Protein AF-A0A078KZ58-F1 (afdb_monomer_lite)

Secondary structure (DSSP, 8-state):
-HHHHHHHT---HHHHHHHHHHHH-HHHHHHHHHHHHH-HHHHHHHHHHHH-PPTTHHHHHHHHHHHHHHHHTTTSTTHHHHHHHT-------TT--BSSS-B---SS---SSSS-S-HHHHHHHHHHHHHHHHHHHHHHHHHHHHHHHHHHHHHS---HHHHHHHHHHHHHHHGGGS-HHHHHHHHHHHHHTT-HHHHHHHHHH--S--HHHHHHHHHSSS--HHHHHHHHHH-GGGGGGS-HHHHHHHHHTGGG-HHHHHHHHHHHHH-GGGGG---TTS--HHHHHHHHT-HHHHHHHHHTT--TT-B----TTS--TT-TT-BHHHHHHH-TTTHHHHHHHHHTHHHHHHHHHHHSTTGGGG--HHHHHHHHHTT-HHHHHHHHHH-HHHHTT--HHHHHHHHHHHHHHHHHHHHHHHHHHHHHHHHHHHHHHHHHHHHHHHHHHHHHHHHHHTT-------------

InterPro domains:
  IPR002110 Ankyrin repeat [PF13606] (281-309)
  IPR002110 Ankyrin repeat [PS50088] (281-313)
  IPR002110 Ankyrin repeat [SM00248] (281-310)
  IPR036770 Ankyrin repeat-containing domain superfamily [G3DSA:1.25.40.20] (145-390)
  IPR036770 Ankyrin repeat-containing domain superfamily [SSF48403] (161-335)

Structure (mmCIF, N/CA/C/O backbone):
data_AF-A0A078KZ58-F1
#
_entry.id   AF-A0A078KZ58-F1
#
loop_
_atom_site.group_PDB
_atom_site.id
_atom_site.type_symbol
_atom_site.label_atom_id
_atom_site.label_alt_id
_atom_site.label_comp_id
_atom_site.label_asym_id
_atom_site.label_entity_id
_atom_site.label_seq_id
_atom_site.pdbx_PDB_ins_code
_atom_site.Cartn_x
_atom_site.Cartn_y
_atom_site.Cartn_z
_atom_site.occupancy
_atom_site.B_iso_or_equiv
_atom_site.auth_seq_id
_atom_site.auth_comp_id
_atom_site.auth_asym_id
_atom_site.auth_atom_id
_atom_site.pdbx_PDB_model_num
ATOM 1 N N . MET A 1 1 ? 37.131 -0.458 -40.920 1.00 62.03 1 MET A N 1
ATOM 2 C CA . MET A 1 1 ? 36.268 0.726 -41.136 1.00 62.03 1 MET A CA 1
ATOM 3 C C . MET A 1 1 ? 35.969 1.464 -39.841 1.00 62.03 1 MET A C 1
ATOM 5 O O . MET A 1 1 ? 36.451 2.578 -39.708 1.00 62.03 1 MET A O 1
ATOM 9 N N . TYR A 1 2 ? 35.274 0.854 -38.870 1.00 64.56 2 TYR A N 1
ATOM 10 C CA . TYR A 1 2 ? 34.981 1.499 -37.578 1.00 64.56 2 TYR A CA 1
ATOM 11 C C . TYR A 1 2 ? 36.238 2.042 -36.880 1.00 64.56 2 TYR A C 1
ATOM 13 O O . TYR A 1 2 ? 36.342 3.235 -36.626 1.00 64.56 2 TYR A O 1
ATOM 21 N N . LEU A 1 3 ? 37.263 1.204 -36.694 1.00 72.69 3 LEU A N 1
ATOM 22 C CA . LEU A 1 3 ? 38.547 1.641 -36.129 1.00 72.69 3 LEU A CA 1
ATOM 23 C C . LEU A 1 3 ? 39.256 2.722 -36.969 1.00 72.69 3 LEU A C 1
ATOM 25 O O . LEU A 1 3 ? 40.088 3.458 -36.444 1.00 72.69 3 LEU A O 1
ATOM 29 N N . CYS A 1 4 ? 38.980 2.811 -38.273 1.00 69.00 4 CYS A N 1
ATOM 30 C CA . CYS A 1 4 ? 39.566 3.832 -39.146 1.00 69.00 4 CYS A CA 1
ATOM 31 C C . CYS A 1 4 ? 38.862 5.175 -38.924 1.00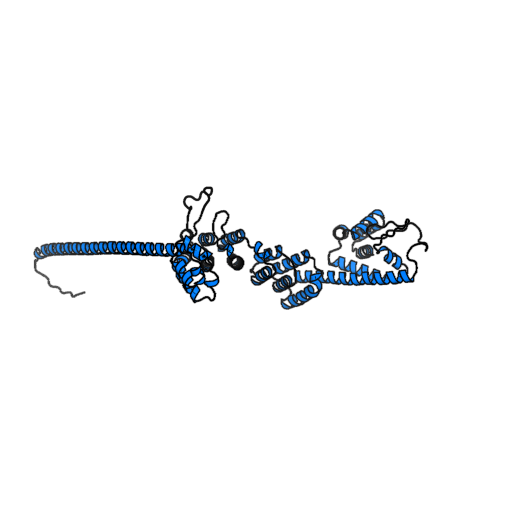 69.00 4 CYS A C 1
ATOM 33 O O . CYS A 1 4 ? 39.519 6.201 -38.810 1.00 69.00 4 CYS A O 1
ATOM 35 N N . ALA A 1 5 ? 37.534 5.163 -38.783 1.00 69.75 5 ALA A N 1
ATOM 36 C CA . ALA A 1 5 ? 36.761 6.339 -38.401 1.00 69.75 5 ALA A CA 1
ATOM 37 C C . ALA A 1 5 ? 37.097 6.812 -36.982 1.00 69.75 5 ALA A C 1
ATOM 39 O O . ALA A 1 5 ? 37.199 8.014 -36.760 1.00 69.75 5 ALA A O 1
ATOM 40 N N . VAL A 1 6 ? 37.329 5.884 -36.045 1.00 73.00 6 VAL A N 1
ATOM 41 C CA . VAL A 1 6 ? 37.869 6.196 -34.713 1.00 73.00 6 VAL A CA 1
ATOM 42 C C . VAL A 1 6 ? 39.184 6.953 -34.864 1.00 73.00 6 VAL A C 1
ATOM 44 O O . VAL A 1 6 ? 39.297 8.062 -34.356 1.00 73.00 6 VAL A O 1
ATOM 47 N N . TRP A 1 7 ? 40.142 6.405 -35.620 1.00 70.31 7 TRP A N 1
ATOM 48 C CA . TRP A 1 7 ? 41.451 7.025 -35.841 1.00 70.31 7 TRP A CA 1
ATOM 49 C C . TRP A 1 7 ? 41.355 8.434 -36.442 1.00 70.31 7 TRP A C 1
ATOM 51 O O . TRP A 1 7 ? 41.987 9.356 -35.933 1.00 70.31 7 TRP A O 1
ATOM 61 N N . LEU A 1 8 ? 40.499 8.630 -37.449 1.00 69.25 8 LEU A N 1
ATOM 62 C CA . LEU A 1 8 ? 40.263 9.933 -38.090 1.00 69.25 8 LEU A CA 1
ATOM 63 C C . LEU A 1 8 ? 39.602 10.972 -37.168 1.00 69.25 8 LEU A C 1
ATOM 65 O O . LEU A 1 8 ? 39.621 12.164 -37.470 1.00 69.25 8 LEU A O 1
ATOM 69 N N . ARG A 1 9 ? 38.991 10.538 -36.062 1.00 71.56 9 ARG A N 1
ATOM 70 C CA . ARG A 1 9 ? 38.280 11.396 -35.102 1.00 71.56 9 ARG A CA 1
ATOM 71 C C . ARG A 1 9 ? 39.076 11.651 -33.820 1.00 71.56 9 ARG A C 1
ATOM 73 O O . ARG A 1 9 ? 38.591 12.369 -32.948 1.00 71.56 9 ARG A O 1
ATOM 80 N N . LEU A 1 10 ? 40.283 11.097 -33.693 1.00 77.81 10 LEU A N 1
ATOM 81 C CA . LEU A 1 10 ? 41.147 11.359 -32.546 1.00 77.81 10 LEU A CA 1
ATOM 82 C C . LEU A 1 10 ? 41.699 12.785 -32.609 1.00 77.81 10 LEU A C 1
ATOM 84 O O . LEU A 1 10 ? 42.457 13.141 -33.506 1.00 77.81 10 LEU A O 1
ATOM 88 N N . ASN A 1 11 ? 41.369 13.588 -31.599 1.00 73.44 11 ASN A N 1
ATOM 89 C CA . ASN A 1 11 ? 41.824 14.979 -31.502 1.00 73.44 11 ASN A CA 1
ATOM 90 C C . ASN A 1 11 ? 43.247 15.114 -30.919 1.00 73.44 11 ASN A C 1
ATOM 92 O O . ASN A 1 11 ? 43.816 16.203 -30.911 1.00 73.44 11 ASN A O 1
ATOM 96 N N . SER A 1 12 ? 43.825 14.022 -30.403 1.00 80.06 12 SER A N 1
ATOM 97 C CA . SER A 1 12 ? 45.143 13.996 -29.759 1.00 80.06 12 SER A CA 1
ATOM 98 C C . SER A 1 12 ? 46.153 13.218 -30.599 1.00 80.06 12 SER A C 1
ATOM 100 O O . SER A 1 12 ? 45.929 12.047 -30.912 1.00 80.06 12 SER A O 1
ATOM 102 N N . LYS A 1 13 ? 47.305 13.840 -30.896 1.00 78.62 13 LYS A N 1
ATOM 103 C CA . LYS A 1 13 ? 48.439 13.178 -31.570 1.00 78.62 13 LYS A CA 1
ATOM 104 C C . LYS A 1 13 ? 48.948 11.958 -30.797 1.00 78.62 13 LYS A C 1
ATOM 106 O O . LYS A 1 13 ? 49.302 10.965 -31.420 1.00 78.62 13 LYS A O 1
ATOM 111 N N . ASP A 1 14 ? 48.955 12.021 -29.466 1.00 80.75 14 ASP A N 1
ATOM 112 C CA . ASP A 1 14 ? 49.384 10.909 -28.606 1.00 80.75 14 ASP A CA 1
ATOM 113 C C . ASP A 1 14 ? 48.425 9.713 -28.725 1.00 80.75 14 ASP A C 1
ATOM 115 O O . ASP A 1 14 ? 48.841 8.582 -28.965 1.00 80.75 14 ASP A O 1
ATOM 119 N N . SER A 1 15 ? 47.119 9.977 -28.668 1.00 80.94 15 SER A N 1
ATOM 120 C CA . SER A 1 15 ? 46.082 8.954 -28.835 1.00 80.94 15 SER A CA 1
ATOM 121 C C . SER A 1 15 ? 46.105 8.346 -30.242 1.00 80.94 15 SER A C 1
ATOM 123 O O . SER A 1 15 ? 45.973 7.133 -30.388 1.00 80.94 15 SER A O 1
ATOM 125 N N . ALA A 1 16 ? 46.320 9.164 -31.278 1.00 77.06 16 ALA A N 1
ATOM 126 C CA . ALA A 1 16 ? 46.450 8.690 -32.655 1.00 77.06 16 ALA A CA 1
ATOM 127 C C . ALA A 1 16 ? 47.707 7.833 -32.864 1.00 77.06 16 ALA A C 1
ATOM 129 O O . ALA A 1 16 ? 47.641 6.826 -33.569 1.00 77.06 16 ALA A O 1
ATOM 130 N N . GLY A 1 17 ? 48.824 8.195 -32.221 1.00 79.19 17 GLY A N 1
ATOM 131 C CA . GLY A 1 17 ? 50.060 7.413 -32.225 1.00 79.19 17 GLY A CA 1
ATOM 132 C C . GLY A 1 17 ? 49.896 6.052 -31.548 1.00 79.19 17 GLY A C 1
ATOM 133 O O . GLY A 1 17 ? 50.290 5.040 -32.119 1.00 79.19 17 GLY A O 1
ATOM 134 N N . LYS A 1 18 ? 49.234 6.005 -30.386 1.00 83.56 18 LYS A N 1
ATOM 135 C CA . LYS A 1 18 ? 48.915 4.751 -29.679 1.00 83.56 18 LYS A CA 1
ATOM 136 C C . LYS A 1 18 ? 48.021 3.834 -30.506 1.00 83.56 18 LYS A C 1
ATOM 138 O O . LYS A 1 18 ? 48.290 2.643 -30.613 1.00 83.56 18 LYS A O 1
ATOM 143 N N . LEU A 1 19 ? 46.976 4.383 -31.130 1.00 79.62 19 LEU A N 1
ATOM 144 C CA . LEU A 1 19 ? 46.100 3.578 -31.978 1.00 79.62 19 LEU A CA 1
ATOM 145 C C . LEU A 1 19 ? 46.858 3.056 -33.206 1.00 79.62 19 LEU A C 1
ATOM 147 O O . LEU A 1 19 ? 46.673 1.908 -33.589 1.00 79.62 19 LEU A O 1
ATOM 151 N N . LEU A 1 20 ? 47.747 3.865 -33.792 1.00 80.00 20 LEU A N 1
ATOM 152 C CA . LEU A 1 20 ? 48.586 3.448 -34.915 1.00 80.00 20 LEU A CA 1
ATOM 153 C C . LEU A 1 20 ? 49.551 2.313 -34.537 1.00 80.00 20 LEU A C 1
ATOM 155 O O . LEU A 1 20 ? 49.737 1.404 -35.340 1.00 80.00 20 LEU A O 1
ATOM 159 N N . GLN A 1 21 ? 50.120 2.328 -33.329 1.00 82.62 21 GLN A N 1
ATOM 160 C CA . GLN A 1 21 ? 50.947 1.223 -32.825 1.00 82.62 21 GLN A CA 1
ATOM 161 C C . GLN A 1 21 ? 50.147 -0.080 -32.742 1.00 82.62 21 GLN A C 1
ATOM 163 O O . GLN A 1 21 ? 50.612 -1.102 -33.239 1.00 82.62 21 GLN A O 1
ATOM 168 N N . ILE A 1 22 ? 48.903 -0.019 -32.254 1.00 80.69 22 ILE A N 1
ATOM 169 C CA . ILE A 1 22 ? 47.996 -1.177 -32.245 1.00 80.69 22 ILE A CA 1
ATOM 170 C C . ILE A 1 22 ? 47.719 -1.668 -33.672 1.00 80.69 22 ILE A C 1
ATOM 172 O O . ILE A 1 22 ? 47.649 -2.867 -33.901 1.00 80.69 22 ILE A O 1
ATOM 176 N N . TYR A 1 23 ? 47.577 -0.770 -34.655 1.00 74.19 23 TYR A N 1
ATOM 177 C CA . TYR A 1 23 ? 47.423 -1.160 -36.064 1.00 74.19 23 TYR A CA 1
ATOM 178 C C . TYR A 1 23 ? 48.673 -1.826 -36.655 1.00 74.19 23 TYR A C 1
ATOM 180 O O . TYR A 1 23 ? 48.549 -2.649 -37.563 1.00 74.19 23 TYR A O 1
ATOM 188 N N . GLN A 1 24 ? 49.860 -1.444 -36.184 1.00 78.00 24 GLN A N 1
ATOM 189 C CA . GLN A 1 24 ? 51.140 -1.990 -36.637 1.00 78.00 24 GLN A CA 1
ATOM 190 C C . GLN A 1 24 ? 51.442 -3.350 -35.994 1.00 78.00 24 GLN A C 1
ATOM 192 O O . GLN A 1 24 ? 52.074 -4.192 -36.635 1.00 78.00 24 GLN A O 1
ATOM 197 N N . ASP A 1 25 ? 50.954 -3.599 -34.775 1.00 83.69 25 ASP A N 1
ATOM 198 C CA . ASP A 1 25 ? 51.040 -4.904 -34.124 1.00 83.69 25 ASP A CA 1
ATOM 199 C C . ASP A 1 25 ? 49.869 -5.814 -34.532 1.00 83.69 25 ASP A C 1
ATOM 201 O O . ASP A 1 25 ? 48.706 -5.633 -34.167 1.00 83.69 25 ASP A O 1
ATOM 205 N N . LYS A 1 26 ? 50.189 -6.869 -35.284 1.00 71.62 26 LYS A N 1
ATOM 206 C CA . LYS A 1 26 ? 49.201 -7.815 -35.817 1.00 71.62 26 LYS A CA 1
ATOM 207 C C . LYS A 1 26 ? 48.418 -8.559 -34.724 1.00 71.62 26 LYS A C 1
ATOM 209 O O . LYS A 1 26 ? 47.258 -8.912 -34.951 1.00 71.62 26 LYS A O 1
ATOM 214 N N . ASN A 1 27 ? 49.027 -8.829 -33.570 1.00 75.06 27 ASN A N 1
ATOM 215 C CA . ASN A 1 27 ? 48.386 -9.546 -32.468 1.00 75.06 27 ASN A CA 1
ATOM 216 C C . ASN A 1 27 ? 47.463 -8.621 -31.676 1.00 75.06 27 ASN A C 1
ATOM 218 O O . ASN A 1 27 ? 46.329 -9.005 -31.375 1.00 75.06 27 ASN A O 1
ATOM 222 N N . GLU A 1 28 ? 47.911 -7.398 -31.394 1.00 79.75 28 GLU A N 1
ATOM 223 C CA . GLU A 1 28 ? 47.087 -6.398 -30.711 1.00 79.75 28 GLU A CA 1
ATOM 224 C C . GLU A 1 28 ? 45.894 -5.979 -31.570 1.00 79.75 28 GLU A C 1
ATOM 226 O O . GLU A 1 28 ? 44.763 -5.964 -31.079 1.00 79.75 28 GLU A O 1
ATOM 231 N N . LEU A 1 29 ? 46.106 -5.749 -32.872 1.00 75.62 29 LEU A N 1
ATOM 232 C CA . LEU A 1 29 ? 45.024 -5.459 -33.809 1.00 75.62 29 LEU A CA 1
ATOM 233 C C . LEU A 1 29 ? 43.994 -6.591 -33.835 1.00 75.62 29 LEU A C 1
ATOM 235 O O . LEU A 1 29 ? 42.790 -6.341 -33.759 1.00 75.62 29 LEU A O 1
ATOM 239 N N . LYS A 1 30 ? 44.448 -7.848 -33.913 1.00 72.12 30 LYS A N 1
ATOM 240 C CA . LYS A 1 30 ? 43.559 -9.017 -33.904 1.00 72.12 30 LYS A CA 1
ATOM 241 C C . LYS A 1 30 ? 42.760 -9.104 -32.602 1.00 72.12 30 LYS A C 1
ATOM 243 O O . LYS A 1 30 ? 41.562 -9.383 -32.653 1.00 72.12 30 LYS A O 1
ATOM 248 N N . SER A 1 31 ? 43.399 -8.843 -31.463 1.00 77.19 31 SER A N 1
ATOM 249 C CA . SER A 1 31 ? 42.753 -8.822 -30.148 1.00 77.19 31 SER A CA 1
ATOM 250 C C . SER A 1 31 ? 41.682 -7.732 -30.063 1.00 77.19 31 SER A C 1
ATOM 252 O O . SER A 1 31 ? 40.533 -8.017 -29.727 1.00 77.19 31 SER A O 1
ATOM 254 N N . LEU A 1 32 ? 42.013 -6.503 -30.473 1.00 76.00 32 LEU A N 1
ATOM 255 C CA . LEU A 1 32 ? 41.084 -5.374 -30.473 1.00 76.00 32 LEU A CA 1
ATOM 256 C C . LEU A 1 32 ? 39.892 -5.611 -31.411 1.00 76.00 32 LEU A C 1
ATOM 258 O O . LEU A 1 32 ? 38.749 -5.343 -31.042 1.00 76.00 32 LEU A O 1
ATOM 262 N N . VAL A 1 33 ? 40.138 -6.150 -32.608 1.00 69.62 33 VAL A N 1
ATOM 263 C CA . VAL A 1 33 ? 39.081 -6.509 -33.565 1.00 69.62 33 VAL A CA 1
ATOM 264 C C . VAL A 1 33 ? 38.196 -7.628 -33.020 1.00 69.62 33 VAL A C 1
ATOM 266 O O . VAL A 1 33 ? 36.982 -7.567 -33.192 1.00 69.62 33 VAL A O 1
ATOM 269 N N . SER A 1 34 ? 38.763 -8.628 -32.342 1.00 71.00 34 SER A N 1
ATOM 270 C CA . SER A 1 34 ? 37.971 -9.662 -31.670 1.00 71.00 34 SER A CA 1
ATOM 271 C C . SER A 1 34 ? 37.089 -9.047 -30.583 1.00 71.00 34 SER A C 1
ATOM 273 O O . SER A 1 34 ? 35.887 -9.298 -30.553 1.00 71.00 34 SER A O 1
ATOM 275 N N . LEU A 1 35 ? 37.661 -8.188 -29.736 1.00 68.19 35 LEU A N 1
ATOM 276 C CA . LEU A 1 35 ? 36.962 -7.563 -28.617 1.00 68.19 35 LEU A CA 1
ATOM 277 C C . LEU A 1 35 ? 35.808 -6.665 -29.079 1.00 68.19 35 LEU A C 1
ATOM 279 O O . LEU A 1 35 ? 34.711 -6.769 -28.539 1.00 68.19 35 LEU A O 1
ATOM 283 N N . LEU A 1 36 ? 36.018 -5.877 -30.140 1.00 63.84 36 LEU A N 1
ATOM 284 C CA . LEU A 1 36 ? 34.987 -5.077 -30.829 1.00 63.84 36 LEU A CA 1
ATOM 285 C C . LEU A 1 36 ? 33.737 -5.865 -31.190 1.00 63.84 36 LEU A C 1
ATOM 287 O O . LEU A 1 36 ? 32.666 -5.302 -31.380 1.00 63.84 36 LEU A O 1
ATOM 291 N N . CYS A 1 37 ? 33.900 -7.165 -31.345 1.00 54.94 37 CYS A N 1
ATOM 292 C CA . CYS A 1 37 ? 32.938 -8.018 -31.994 1.00 54.94 37 CYS A CA 1
ATOM 293 C C . CYS A 1 37 ? 32.284 -9.008 -31.045 1.00 54.94 37 CYS A C 1
ATOM 295 O O . CYS A 1 37 ? 31.228 -9.547 -31.359 1.00 54.94 37 CYS A O 1
ATOM 297 N N . THR A 1 38 ? 32.906 -9.227 -29.890 1.00 53.69 38 THR A N 1
ATOM 298 C CA . THR A 1 38 ? 32.408 -10.108 -28.838 1.00 53.69 38 THR A CA 1
ATOM 299 C C . THR A 1 38 ? 31.994 -9.345 -27.582 1.00 53.69 38 THR A C 1
ATOM 301 O O . THR A 1 38 ? 31.219 -9.876 -26.795 1.00 53.69 38 THR A O 1
ATOM 304 N N . ASN A 1 39 ? 32.513 -8.134 -27.349 1.00 61.59 39 ASN A N 1
ATOM 305 C CA . ASN A 1 39 ? 32.272 -7.371 -26.125 1.00 61.59 39 ASN A CA 1
ATOM 306 C C . ASN A 1 39 ? 32.398 -5.855 -26.361 1.00 61.59 39 ASN A C 1
ATOM 308 O O . ASN A 1 39 ? 33.427 -5.236 -26.082 1.00 61.59 39 ASN A O 1
ATOM 312 N N . GLU A 1 40 ? 31.313 -5.258 -26.856 1.00 62.22 40 GLU A N 1
ATOM 313 C CA . GLU A 1 40 ? 31.239 -3.828 -27.174 1.00 62.22 40 GLU A CA 1
ATOM 314 C C . GLU A 1 40 ? 31.529 -2.932 -25.957 1.00 62.22 40 GLU A C 1
ATOM 316 O O . GLU A 1 40 ? 32.274 -1.962 -26.078 1.00 62.22 40 GLU A O 1
ATOM 321 N N . ALA A 1 41 ? 31.027 -3.287 -24.768 1.00 67.88 41 ALA A N 1
ATOM 322 C CA . ALA A 1 41 ? 31.219 -2.499 -23.549 1.00 67.88 41 ALA A CA 1
ATOM 323 C C . ALA A 1 41 ? 32.703 -2.353 -23.173 1.00 67.88 41 ALA A C 1
ATOM 325 O O . ALA A 1 41 ? 33.151 -1.258 -22.834 1.00 67.88 41 ALA A O 1
ATOM 326 N N . ALA A 1 42 ? 33.482 -3.433 -23.294 1.00 72.31 42 ALA A N 1
ATOM 327 C CA . ALA A 1 42 ? 34.919 -3.400 -23.027 1.00 72.31 42 ALA A CA 1
ATOM 328 C C . ALA A 1 42 ? 35.662 -2.471 -23.998 1.00 72.31 42 ALA A C 1
ATOM 330 O O . ALA A 1 42 ? 36.587 -1.762 -23.600 1.00 72.31 42 ALA A O 1
ATOM 331 N N . VAL A 1 43 ? 35.239 -2.429 -25.264 1.00 72.25 43 VAL A N 1
ATOM 332 C CA . VAL A 1 43 ? 35.826 -1.512 -26.243 1.00 72.25 43 VAL A CA 1
ATOM 333 C C . VAL A 1 43 ? 35.450 -0.071 -25.954 1.00 72.25 43 VAL A C 1
ATOM 335 O O . VAL A 1 43 ? 36.326 0.787 -26.012 1.00 72.25 43 VAL A O 1
ATOM 338 N N . THR A 1 44 ? 34.202 0.205 -25.584 1.00 70.00 44 THR A N 1
ATOM 339 C CA . THR A 1 44 ? 33.785 1.549 -25.167 1.00 70.00 44 THR A CA 1
ATOM 340 C C . THR A 1 44 ? 34.647 2.051 -24.011 1.00 70.00 44 THR A C 1
ATOM 342 O O . THR A 1 44 ? 35.194 3.147 -24.095 1.00 70.00 44 THR A O 1
ATOM 345 N N . THR A 1 45 ? 34.905 1.210 -23.004 1.00 77.88 45 THR A N 1
ATOM 346 C CA . THR A 1 45 ? 35.804 1.559 -21.895 1.00 77.88 45 THR A CA 1
ATOM 347 C C . THR A 1 45 ? 37.232 1.840 -22.364 1.00 77.88 45 THR A C 1
ATOM 349 O O . THR A 1 45 ? 37.842 2.804 -21.902 1.00 77.88 45 THR A O 1
ATOM 352 N N . ILE A 1 46 ? 37.784 1.051 -23.292 1.00 81.38 46 ILE A N 1
ATOM 353 C CA . ILE A 1 46 ? 39.117 1.303 -23.869 1.00 81.38 46 ILE A CA 1
ATOM 354 C C . ILE A 1 46 ? 39.138 2.645 -24.614 1.00 81.38 46 ILE A C 1
ATOM 356 O O . ILE A 1 46 ? 40.056 3.441 -24.424 1.00 81.38 46 ILE A O 1
ATOM 360 N N . LEU A 1 47 ? 38.119 2.925 -25.428 1.00 79.62 47 LEU A N 1
ATOM 361 C CA . LEU A 1 47 ? 37.999 4.162 -26.203 1.00 79.62 47 LEU A CA 1
ATOM 362 C C . LEU A 1 47 ? 37.857 5.407 -25.316 1.00 79.62 47 LEU A C 1
ATOM 364 O O . LEU A 1 47 ? 38.489 6.430 -25.585 1.00 79.62 47 LEU A O 1
ATOM 368 N N . GLU A 1 48 ? 37.109 5.315 -24.224 1.00 79.19 48 GLU A N 1
ATOM 369 C CA . GLU A 1 48 ? 36.976 6.396 -23.246 1.00 79.19 48 GLU A CA 1
ATOM 370 C C . GLU A 1 48 ? 38.282 6.624 -22.475 1.00 79.19 48 GLU A C 1
ATOM 372 O O . GLU A 1 48 ? 38.793 7.745 -22.418 1.00 79.19 48 GLU A O 1
ATOM 377 N N . SER A 1 49 ? 38.862 5.555 -21.924 1.00 80.31 49 SER A N 1
ATOM 378 C CA . SER A 1 49 ? 40.018 5.645 -21.021 1.00 80.31 49 SER A CA 1
ATOM 379 C C . SER A 1 49 ? 41.338 5.942 -21.736 1.00 80.31 49 SER A C 1
ATOM 381 O O . SER A 1 49 ? 42.130 6.753 -21.254 1.00 80.31 49 SER A O 1
ATOM 383 N N . HIS A 1 50 ? 41.585 5.322 -22.892 1.00 78.31 50 HIS A N 1
ATOM 384 C CA . HIS A 1 50 ? 42.865 5.426 -23.601 1.00 78.31 50 HIS A CA 1
ATOM 385 C C . HIS A 1 50 ? 42.833 6.480 -24.712 1.00 78.31 50 HIS A C 1
ATOM 387 O O . HIS A 1 50 ? 43.865 7.081 -25.030 1.00 78.31 50 HIS A O 1
ATOM 393 N N . PHE A 1 51 ? 41.655 6.733 -25.289 1.00 79.38 51 PHE A N 1
ATOM 394 C CA . PHE A 1 51 ? 41.508 7.575 -26.477 1.00 79.38 51 PHE A CA 1
ATOM 395 C C . PHE A 1 51 ? 40.632 8.820 -26.263 1.00 79.38 51 PHE A C 1
ATOM 397 O O . PHE A 1 51 ? 40.529 9.640 -27.175 1.00 79.38 51 PHE A O 1
ATOM 404 N N . ARG A 1 52 ? 40.086 9.017 -25.050 1.00 76.75 52 ARG A N 1
ATOM 405 C CA . ARG A 1 52 ? 39.292 10.193 -24.636 1.00 76.75 52 ARG A CA 1
ATOM 406 C C . ARG A 1 52 ? 38.098 10.484 -25.549 1.00 76.75 52 ARG A C 1
ATOM 408 O O . ARG A 1 52 ? 37.752 11.642 -25.772 1.00 76.75 52 ARG A O 1
ATOM 415 N N . ILE A 1 53 ? 37.488 9.439 -26.094 1.00 76.31 53 ILE A N 1
ATOM 416 C CA . ILE A 1 53 ? 36.289 9.553 -26.927 1.00 76.31 53 ILE A CA 1
ATOM 417 C C . ILE A 1 53 ? 35.081 9.632 -25.995 1.00 76.31 53 ILE A C 1
ATOM 419 O O . ILE A 1 53 ? 34.868 8.714 -25.210 1.00 76.31 53 ILE A O 1
ATOM 423 N N . SER A 1 54 ? 34.309 10.722 -26.053 1.00 65.69 54 SER A N 1
ATOM 424 C CA . SER A 1 54 ? 33.174 10.934 -25.149 1.00 65.69 54 SER A CA 1
ATOM 425 C C . SER A 1 54 ? 31.893 10.276 -25.667 1.00 65.69 54 SER A C 1
ATOM 427 O O . SER A 1 54 ? 31.452 10.512 -26.799 1.00 65.69 54 SER A O 1
ATOM 429 N N . TRP A 1 55 ? 31.247 9.492 -24.806 1.00 55.09 55 TRP A N 1
ATOM 430 C CA . TRP A 1 55 ? 29.899 8.984 -25.036 1.00 55.09 55 TRP A CA 1
ATOM 431 C C . TRP A 1 55 ? 28.840 9.997 -24.552 1.00 55.09 55 TRP A C 1
ATOM 433 O O . TRP A 1 55 ? 29.040 10.606 -23.499 1.00 55.09 55 TRP A O 1
ATOM 443 N N . PRO A 1 56 ? 27.723 10.222 -25.280 1.00 51.97 56 PRO A N 1
ATOM 444 C CA . PRO A 1 56 ? 27.330 9.623 -26.568 1.00 51.97 56 PRO A CA 1
ATOM 445 C C . PRO A 1 56 ? 27.792 10.413 -27.817 1.00 51.97 56 PRO A C 1
ATOM 447 O O . PRO A 1 56 ? 27.714 9.914 -28.942 1.00 51.97 56 PRO A O 1
ATOM 450 N N . LYS A 1 57 ? 28.273 11.652 -27.645 1.00 61.59 57 LYS A N 1
ATOM 451 C CA . LYS A 1 57 ? 28.419 12.643 -28.729 1.00 61.59 57 LYS A CA 1
ATOM 452 C C . LYS A 1 57 ? 29.490 12.303 -29.773 1.00 61.59 57 LYS A C 1
ATOM 454 O O . LYS A 1 57 ? 29.266 12.525 -30.964 1.00 61.59 57 LYS A O 1
ATOM 459 N N . ASP A 1 58 ? 30.653 11.798 -29.362 1.00 66.88 58 ASP A N 1
ATOM 460 C CA . ASP A 1 58 ? 31.739 11.476 -30.299 1.00 66.88 58 ASP A CA 1
ATOM 461 C C . ASP A 1 58 ? 31.535 10.107 -30.948 1.00 66.88 58 ASP A C 1
ATOM 463 O O . ASP A 1 58 ? 31.794 9.939 -32.142 1.00 66.88 58 ASP A O 1
ATOM 467 N N . TYR A 1 59 ? 30.973 9.159 -30.196 1.00 65.75 59 TYR A N 1
ATOM 468 C CA . TYR A 1 59 ? 30.590 7.842 -30.700 1.00 65.75 59 TYR A CA 1
ATOM 469 C C . TYR A 1 59 ? 29.627 7.952 -31.894 1.00 65.75 59 TYR A C 1
ATOM 471 O O . TYR A 1 59 ? 29.866 7.358 -32.945 1.00 65.75 59 TYR A O 1
ATOM 479 N N . GLN A 1 60 ? 28.601 8.805 -31.796 1.00 58.19 60 GLN A N 1
ATOM 480 C CA . GLN A 1 60 ? 27.649 9.036 -32.889 1.00 58.19 60 GLN A CA 1
ATOM 481 C C . GLN A 1 60 ? 28.331 9.544 -34.173 1.00 58.19 60 GLN A C 1
ATOM 483 O O . GLN A 1 60 ? 28.023 9.090 -35.276 1.00 58.19 60 GLN A O 1
ATOM 488 N N . LYS A 1 61 ? 29.308 10.452 -34.045 1.00 65.56 61 LYS A N 1
ATOM 489 C CA . LYS A 1 61 ? 30.071 10.984 -35.189 1.00 65.56 61 LYS A CA 1
ATOM 490 C C . LYS A 1 61 ? 30.992 9.943 -35.821 1.00 65.56 61 LYS A C 1
ATOM 492 O O . LYS A 1 61 ? 31.219 9.993 -37.031 1.00 65.56 61 LYS A O 1
ATOM 497 N N . ILE A 1 62 ? 31.543 9.037 -35.015 1.00 67.25 62 ILE A N 1
ATOM 498 C CA . ILE A 1 62 ? 32.386 7.927 -35.474 1.00 67.25 62 ILE A CA 1
ATOM 499 C C . ILE A 1 62 ? 31.545 6.926 -36.262 1.00 67.25 62 ILE A C 1
ATOM 501 O O . ILE A 1 62 ? 31.945 6.526 -37.355 1.00 67.25 62 ILE A O 1
ATOM 505 N N . ILE A 1 63 ? 30.364 6.566 -35.758 1.00 61.12 63 ILE A N 1
ATOM 506 C CA . ILE A 1 63 ? 29.431 5.673 -36.453 1.00 61.12 63 ILE A CA 1
ATOM 507 C C . ILE A 1 63 ? 28.970 6.292 -37.781 1.00 61.12 63 ILE A C 1
ATOM 509 O O . ILE A 1 63 ? 29.085 5.638 -38.816 1.00 61.12 63 ILE A O 1
ATOM 513 N N . SER A 1 64 ? 28.557 7.566 -37.782 1.00 57.03 64 SER A N 1
ATOM 514 C CA . SER A 1 64 ? 28.155 8.279 -39.009 1.00 57.03 64 SER A CA 1
ATOM 515 C C . SER A 1 64 ? 29.275 8.304 -40.053 1.00 57.03 64 SER A C 1
ATOM 517 O O . SER A 1 64 ? 29.058 7.944 -41.204 1.00 57.03 64 SER A O 1
ATOM 519 N N . ALA A 1 65 ? 30.503 8.640 -39.645 1.00 59.38 65 ALA A N 1
ATOM 520 C CA . ALA A 1 65 ? 31.648 8.664 -40.555 1.00 59.38 65 ALA A CA 1
ATOM 521 C C . ALA A 1 65 ? 32.015 7.263 -41.073 1.00 59.38 65 ALA A C 1
ATOM 523 O O . ALA A 1 65 ? 32.328 7.099 -42.247 1.00 59.38 65 ALA A O 1
ATOM 524 N N . THR A 1 66 ? 31.951 6.235 -40.220 1.00 60.88 66 THR A N 1
ATOM 525 C CA . THR A 1 66 ? 32.178 4.838 -40.635 1.00 60.88 66 THR A CA 1
ATOM 526 C C . THR A 1 66 ? 31.213 4.437 -41.749 1.00 60.88 66 THR A C 1
ATOM 528 O O . THR A 1 66 ? 31.608 3.766 -42.700 1.00 60.88 66 THR A O 1
ATOM 531 N N . TYR A 1 67 ? 29.960 4.869 -41.623 1.00 55.78 67 TYR A N 1
ATOM 532 C CA . TYR A 1 67 ? 28.884 4.593 -42.561 1.00 55.78 67 TYR A CA 1
ATOM 533 C C . TYR A 1 67 ? 29.027 5.366 -43.876 1.00 55.78 67 TYR A C 1
ATOM 535 O O . TYR A 1 67 ? 28.911 4.770 -44.942 1.00 55.78 67 TYR A O 1
ATOM 543 N N . GLU A 1 68 ? 29.354 6.658 -43.821 1.00 53.25 68 GLU A N 1
ATOM 544 C CA . GLU A 1 68 ? 29.634 7.470 -45.014 1.00 53.25 68 GLU A CA 1
ATOM 545 C C . GLU A 1 68 ? 30.771 6.866 -45.847 1.00 53.25 68 GLU A C 1
ATOM 547 O O . GLU A 1 68 ? 30.648 6.741 -47.064 1.00 53.25 68 GLU A O 1
ATOM 552 N N . ILE A 1 69 ? 31.841 6.405 -45.188 1.00 56.53 69 ILE A N 1
ATOM 553 C CA . ILE A 1 69 ? 32.945 5.712 -45.861 1.00 56.53 69 ILE A CA 1
ATOM 554 C C . ILE A 1 69 ? 32.451 4.375 -46.443 1.00 56.53 69 ILE A C 1
ATOM 556 O O . ILE A 1 69 ? 32.794 4.037 -47.572 1.00 56.53 69 ILE A O 1
ATOM 560 N N . ALA A 1 70 ? 31.625 3.611 -45.722 1.00 53.69 70 ALA A N 1
ATOM 561 C CA . ALA A 1 70 ? 31.106 2.332 -46.220 1.00 53.69 70 ALA A CA 1
ATOM 562 C C . ALA A 1 70 ? 30.230 2.507 -47.471 1.00 53.69 70 ALA A C 1
ATOM 564 O O . ALA A 1 70 ? 30.364 1.742 -48.421 1.00 53.69 70 ALA A O 1
ATOM 565 N N . ILE A 1 71 ? 29.393 3.547 -47.506 1.00 49.56 71 ILE A N 1
ATOM 566 C CA . ILE A 1 71 ? 28.563 3.887 -48.668 1.00 49.56 71 ILE A CA 1
ATOM 567 C C . ILE A 1 71 ? 29.402 4.413 -49.833 1.00 49.56 71 ILE A C 1
ATOM 569 O O . ILE A 1 71 ? 29.162 4.036 -50.976 1.00 49.56 71 ILE A O 1
ATOM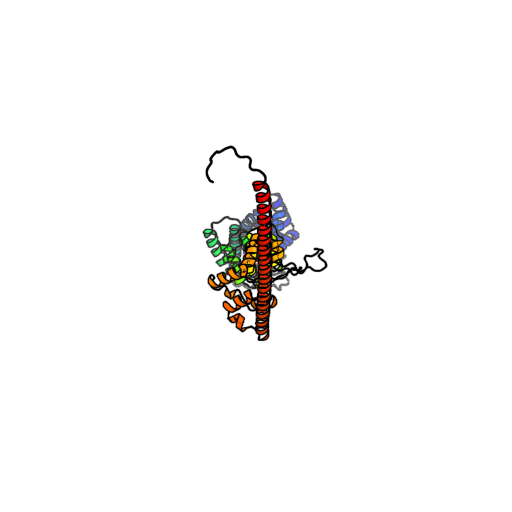 573 N N . ALA A 1 72 ? 30.392 5.268 -49.573 1.00 48.12 72 ALA A N 1
ATOM 574 C CA . ALA A 1 72 ? 31.227 5.839 -50.630 1.00 48.12 72 ALA A CA 1
ATOM 575 C C . ALA A 1 72 ? 32.054 4.775 -51.373 1.00 48.12 72 ALA A C 1
ATOM 577 O O . ALA A 1 72 ? 32.366 4.938 -52.551 1.00 48.12 72 ALA A O 1
ATOM 578 N N . HIS A 1 73 ? 32.386 3.674 -50.696 1.00 47.38 73 HIS A N 1
ATOM 579 C CA . HIS A 1 73 ? 33.136 2.558 -51.267 1.00 47.38 73 HIS A CA 1
ATOM 580 C C . HIS A 1 73 ? 32.252 1.396 -51.747 1.00 47.38 73 HIS A C 1
ATOM 582 O O . HIS A 1 73 ? 32.783 0.415 -52.261 1.00 47.38 73 HIS A O 1
ATOM 588 N N . LEU A 1 74 ? 30.923 1.519 -51.658 1.00 42.47 74 LEU A N 1
ATOM 589 C CA . LEU A 1 74 ? 29.965 0.458 -51.994 1.00 42.47 74 LEU A CA 1
ATOM 590 C C . LEU A 1 74 ? 30.019 0.022 -53.472 1.00 42.47 74 LEU A C 1
ATOM 592 O O . LEU A 1 74 ? 29.667 -1.106 -53.800 1.00 42.47 74 LEU A O 1
ATOM 596 N N . SER A 1 75 ? 30.465 0.913 -54.360 1.00 40.00 75 SER A N 1
ATOM 597 C CA . SER A 1 75 ? 30.655 0.671 -55.798 1.00 40.00 75 SER A CA 1
ATOM 598 C C . SER A 1 75 ? 32.117 0.406 -56.183 1.00 40.00 75 SER A C 1
ATOM 600 O O . SER A 1 75 ? 32.449 0.388 -57.369 1.00 40.00 75 SER A O 1
ATOM 602 N N . ALA A 1 76 ? 33.016 0.260 -55.205 1.00 45.03 76 ALA A N 1
ATOM 603 C CA . ALA A 1 76 ? 34.428 0.023 -55.464 1.00 45.03 76 ALA A CA 1
ATOM 604 C C . ALA A 1 76 ? 34.675 -1.454 -55.845 1.00 45.03 76 ALA A C 1
ATOM 606 O O . ALA A 1 76 ? 34.137 -2.342 -55.185 1.00 45.03 76 ALA A O 1
ATOM 607 N N . PRO A 1 77 ? 35.539 -1.750 -56.837 1.00 40.03 77 PRO A N 1
ATOM 608 C CA . PRO A 1 77 ? 35.744 -3.116 -57.343 1.00 40.03 77 PRO A CA 1
ATOM 609 C C . PRO A 1 77 ? 36.207 -4.153 -56.304 1.00 40.03 77 PRO A C 1
ATOM 611 O O . PRO A 1 77 ? 36.057 -5.345 -56.524 1.00 40.03 77 PRO A O 1
ATOM 614 N N . HIS A 1 78 ? 36.779 -3.709 -55.183 1.00 45.78 78 HIS A N 1
ATOM 615 C CA . HIS A 1 78 ? 37.320 -4.543 -54.100 1.00 45.78 78 HIS A CA 1
ATOM 616 C C . HIS A 1 78 ? 36.372 -4.663 -52.890 1.00 45.78 78 HIS A C 1
ATOM 618 O O . HIS A 1 78 ? 36.707 -5.288 -51.887 1.00 45.78 78 HIS A O 1
ATOM 624 N N . PHE A 1 79 ? 35.183 -4.051 -52.939 1.00 44.12 79 PHE A N 1
ATOM 625 C CA . PHE A 1 79 ? 34.241 -4.065 -51.812 1.00 44.12 79 PHE A CA 1
ATOM 626 C C . PHE A 1 79 ? 33.583 -5.442 -51.596 1.00 44.12 79 PHE A C 1
ATOM 628 O O . PHE A 1 79 ? 33.127 -5.761 -50.495 1.00 44.12 79 PHE A O 1
ATOM 635 N N . ASP A 1 80 ? 33.612 -6.296 -52.618 1.00 42.31 80 ASP A N 1
ATOM 636 C CA . ASP A 1 80 ? 33.107 -7.671 -52.589 1.00 42.31 80 ASP A CA 1
ATOM 637 C C . ASP A 1 80 ? 33.842 -8.555 -51.565 1.00 42.31 80 ASP A C 1
ATOM 639 O O . ASP A 1 80 ? 33.227 -9.406 -50.922 1.00 42.31 80 ASP A O 1
ATOM 643 N N . GLU A 1 81 ? 35.127 -8.298 -51.318 1.00 44.78 81 GLU A N 1
ATOM 644 C CA . GLU A 1 81 ? 35.950 -9.025 -50.340 1.00 44.78 81 GLU A CA 1
ATOM 645 C C . GLU A 1 81 ? 35.524 -8.714 -48.892 1.00 44.78 81 GLU A C 1
ATOM 647 O O . GLU A 1 81 ? 35.462 -9.597 -48.032 1.00 44.78 81 GLU A O 1
ATOM 652 N N . LEU A 1 82 ? 35.147 -7.458 -48.632 1.00 43.75 82 LEU A N 1
ATOM 653 C CA . LEU A 1 82 ? 34.583 -6.989 -47.360 1.00 43.75 82 LEU A CA 1
ATOM 654 C C . LEU A 1 82 ? 33.181 -7.561 -47.113 1.00 43.75 82 LEU A C 1
ATOM 656 O O . LEU A 1 82 ? 32.822 -7.867 -45.976 1.00 43.75 82 LEU A O 1
ATOM 660 N N . ARG A 1 83 ? 32.406 -7.741 -48.185 1.00 43.91 83 ARG A N 1
ATOM 661 C CA . ARG A 1 83 ? 31.058 -8.317 -48.162 1.00 43.91 83 ARG A CA 1
ATOM 662 C C . ARG A 1 83 ? 31.073 -9.810 -47.815 1.00 43.91 83 ARG A C 1
ATOM 664 O O . ARG A 1 83 ? 30.217 -10.269 -47.064 1.00 43.91 83 ARG A O 1
ATOM 671 N N . VAL A 1 84 ? 32.072 -10.547 -48.303 1.00 39.44 84 VAL A N 1
ATOM 672 C CA . VAL A 1 84 ? 32.282 -11.979 -48.015 1.00 39.44 84 VAL A CA 1
ATOM 673 C C . VAL A 1 84 ? 32.786 -12.218 -46.582 1.00 39.44 84 VAL A C 1
ATOM 675 O O . VAL A 1 84 ? 32.378 -13.183 -45.940 1.00 39.44 84 VAL A O 1
ATOM 678 N N . ALA A 1 85 ? 33.606 -11.320 -46.026 1.00 38.81 85 ALA A N 1
ATOM 679 C CA . ALA A 1 85 ? 34.130 -11.442 -44.658 1.00 38.81 85 ALA A CA 1
ATOM 680 C C . ALA A 1 85 ? 33.058 -11.336 -43.547 1.00 38.81 85 ALA A C 1
ATOM 682 O O . ALA A 1 85 ? 33.290 -11.767 -42.414 1.00 38.81 85 ALA A O 1
ATOM 683 N N . CYS A 1 86 ? 31.888 -10.779 -43.873 1.00 37.09 86 CYS A N 1
ATOM 684 C CA . CYS A 1 86 ? 30.783 -10.518 -42.948 1.00 37.09 86 CYS A CA 1
ATOM 685 C C . CYS A 1 86 ? 29.710 -11.631 -42.906 1.00 37.09 86 CYS A C 1
ATOM 687 O O . CYS A 1 86 ? 28.666 -11.428 -42.288 1.00 37.09 86 CYS A O 1
ATOM 689 N N . VAL A 1 87 ? 29.940 -12.787 -43.544 1.00 38.91 87 VAL A N 1
ATOM 690 C CA . VAL A 1 87 ? 28.974 -13.902 -43.621 1.00 38.91 87 VAL A CA 1
ATOM 691 C C . VAL A 1 87 ? 29.230 -14.952 -42.525 1.00 38.91 87 VAL A C 1
ATOM 693 O O . VAL A 1 87 ? 30.355 -15.449 -42.419 1.00 38.91 87 VAL A O 1
ATOM 696 N N . PRO A 1 88 ? 28.210 -15.372 -41.751 1.00 36.81 88 PRO A N 1
ATOM 697 C CA . PRO A 1 88 ? 28.320 -16.479 -40.818 1.00 36.81 88 PRO A CA 1
ATOM 698 C C . PRO A 1 88 ? 27.892 -17.798 -41.472 1.00 36.81 88 PRO A C 1
ATOM 700 O O . PRO A 1 88 ? 26.812 -18.307 -41.201 1.00 36.81 88 PRO A O 1
ATOM 703 N N . GLU A 1 89 ? 28.750 -18.391 -42.301 1.00 40.66 89 GLU A N 1
ATOM 704 C CA . GLU A 1 89 ? 28.612 -19.800 -42.692 1.00 40.66 89 GLU A CA 1
ATOM 705 C C . GLU A 1 89 ? 29.903 -20.570 -42.413 1.00 40.66 89 GLU A C 1
ATOM 707 O O . GLU A 1 89 ? 31.015 -20.066 -42.588 1.00 40.66 89 GLU A O 1
ATOM 712 N N . LEU A 1 90 ? 29.753 -21.810 -41.940 1.00 39.72 90 LEU A N 1
ATOM 713 C CA . LEU A 1 90 ? 30.860 -22.722 -41.672 1.00 39.72 90 LEU A CA 1
ATOM 714 C C . LEU A 1 90 ? 31.364 -23.272 -43.012 1.00 39.72 90 LEU A C 1
ATOM 716 O O . LEU A 1 90 ? 30.943 -24.330 -43.479 1.00 39.72 90 LEU A O 1
ATOM 720 N N . VAL A 1 91 ? 32.236 -22.512 -43.670 1.00 40.22 91 VAL A N 1
ATOM 721 C CA . VAL A 1 91 ? 32.866 -22.941 -44.919 1.00 40.22 91 VAL A CA 1
ATOM 722 C C . VAL A 1 91 ? 33.813 -24.102 -44.595 1.00 40.22 91 VAL A C 1
ATOM 724 O O . VAL A 1 91 ? 34.922 -23.895 -44.111 1.00 40.22 91 VAL A O 1
ATOM 727 N N . ASN A 1 92 ? 33.376 -25.340 -44.847 1.00 38.25 92 ASN A N 1
ATOM 728 C CA . ASN A 1 92 ? 34.194 -26.555 -44.737 1.00 38.25 92 ASN A CA 1
ATOM 729 C C . ASN A 1 92 ? 35.214 -26.633 -45.890 1.00 38.25 92 ASN A C 1
ATOM 731 O O . ASN A 1 92 ? 35.169 -27.524 -46.737 1.00 38.25 92 ASN A O 1
ATOM 735 N N . SER A 1 93 ? 36.141 -25.681 -45.937 1.00 38.44 93 SER A N 1
ATOM 736 C CA . SER A 1 93 ? 37.257 -25.653 -46.879 1.00 38.44 93 SER A CA 1
ATOM 737 C C . SER A 1 93 ? 38.562 -25.853 -46.115 1.00 38.44 93 SER A C 1
ATOM 739 O O . SER A 1 93 ? 38.824 -25.167 -45.134 1.00 38.44 93 SER A O 1
ATOM 741 N N . LYS A 1 94 ? 39.424 -26.763 -46.589 1.00 38.75 94 LYS A N 1
ATOM 742 C CA . LYS A 1 94 ? 40.757 -27.018 -46.003 1.00 38.75 94 LYS A CA 1
ATOM 743 C C . LYS A 1 94 ? 41.714 -25.814 -46.089 1.00 38.75 94 LYS A C 1
ATOM 745 O O . LYS A 1 94 ? 42.819 -25.898 -45.565 1.00 38.75 94 LYS A O 1
ATOM 750 N N . GLN A 1 95 ? 41.310 -24.731 -46.753 1.00 35.75 95 GLN A N 1
ATOM 751 C CA . GLN A 1 95 ? 42.100 -23.512 -46.936 1.00 35.75 95 GLN A CA 1
ATOM 752 C C . GLN A 1 95 ? 41.621 -22.334 -46.071 1.00 35.75 95 GLN A C 1
ATOM 754 O O . GLN A 1 95 ? 42.276 -21.295 -46.064 1.00 35.75 95 GLN A O 1
ATOM 759 N N . TYR A 1 96 ? 40.526 -22.482 -45.314 1.00 41.16 96 TYR A N 1
ATOM 760 C CA . TYR A 1 96 ? 39.975 -21.415 -44.474 1.00 41.16 96 TYR A CA 1
ATOM 761 C C . TYR A 1 96 ? 39.555 -21.954 -43.104 1.00 41.16 96 TYR A C 1
ATOM 763 O O . TYR A 1 96 ? 38.936 -23.010 -43.007 1.00 41.16 96 TYR A O 1
ATOM 771 N N . THR A 1 97 ? 39.839 -21.207 -42.036 1.00 32.19 97 THR A N 1
ATOM 772 C CA . THR A 1 97 ? 39.354 -21.534 -40.686 1.00 32.19 97 THR A CA 1
ATOM 773 C C . THR A 1 97 ? 38.289 -20.527 -40.271 1.00 32.19 97 THR A C 1
ATOM 775 O O . THR A 1 97 ? 38.562 -19.329 -40.196 1.00 32.19 97 THR A O 1
ATOM 778 N N . VAL A 1 98 ? 37.083 -21.011 -39.965 1.00 35.75 98 VAL A N 1
ATOM 779 C CA . VAL A 1 98 ? 35.952 -20.196 -39.495 1.00 35.75 98 VAL A CA 1
ATOM 780 C C . VAL A 1 98 ? 35.777 -20.379 -37.986 1.00 35.75 98 VAL A C 1
ATOM 782 O O . VAL A 1 98 ? 35.675 -21.505 -37.503 1.00 35.75 98 VAL A O 1
ATOM 785 N N . MET A 1 99 ? 35.692 -19.278 -37.234 1.00 30.58 99 MET A N 1
ATOM 786 C CA . MET A 1 99 ? 35.224 -19.278 -35.841 1.00 30.58 99 MET A CA 1
ATOM 787 C C . MET A 1 99 ? 34.184 -18.174 -35.634 1.00 30.58 99 MET A C 1
ATOM 789 O O . MET A 1 99 ? 34.424 -17.020 -35.978 1.00 30.58 99 MET A O 1
ATOM 793 N N . GLY A 1 100 ? 33.024 -18.533 -35.073 1.00 30.62 100 GLY A N 1
ATOM 794 C CA . GLY A 1 100 ? 31.974 -17.576 -34.695 1.00 30.62 100 GLY A CA 1
ATOM 795 C C . GLY A 1 100 ? 31.284 -16.857 -35.862 1.00 30.62 100 GLY A C 1
ATOM 796 O O . GLY A 1 100 ? 30.779 -15.756 -35.670 1.00 30.62 100 GLY A O 1
ATOM 797 N N . GLY A 1 101 ? 31.279 -17.448 -37.062 1.00 32.22 101 GLY A N 1
ATOM 798 C CA . GLY A 1 101 ? 30.594 -16.879 -38.226 1.00 32.22 101 GLY A CA 1
ATOM 799 C C . GLY A 1 101 ? 31.335 -15.721 -38.906 1.00 32.22 101 GLY A C 1
ATOM 800 O O . GLY A 1 101 ? 30.704 -14.761 -39.340 1.00 32.22 101 GLY A O 1
ATOM 801 N N . ARG A 1 102 ? 32.672 -15.773 -38.955 1.00 35.72 102 ARG A N 1
ATOM 802 C CA . ARG A 1 102 ? 33.515 -14.757 -39.603 1.00 35.72 102 ARG A CA 1
ATOM 803 C C . ARG A 1 102 ? 34.669 -15.379 -40.369 1.00 35.72 102 ARG A C 1
ATOM 805 O O . ARG A 1 102 ? 35.316 -16.303 -39.870 1.00 35.72 102 ARG A O 1
ATOM 812 N N . LEU A 1 103 ? 34.954 -14.822 -41.544 1.00 33.50 103 LEU A N 1
ATOM 813 C CA . LEU A 1 103 ? 36.067 -15.209 -42.408 1.00 33.50 103 LEU A CA 1
ATOM 814 C C . LEU A 1 103 ? 37.328 -14.431 -42.004 1.00 33.50 103 LEU A C 1
ATOM 816 O O . LEU A 1 103 ? 37.354 -13.202 -42.060 1.00 33.50 103 LEU A O 1
ATOM 820 N N . TYR A 1 104 ? 38.385 -15.136 -41.600 1.00 37.53 104 TYR A N 1
ATOM 821 C CA . TYR A 1 104 ? 39.694 -14.535 -41.344 1.00 37.53 104 TYR A CA 1
ATOM 822 C C . TYR A 1 104 ? 40.695 -15.007 -42.401 1.00 37.53 104 TYR A C 1
ATOM 824 O O . TYR A 1 104 ? 41.043 -16.178 -42.419 1.00 37.53 104 TYR A O 1
ATOM 832 N N . TRP A 1 105 ? 41.159 -14.053 -43.219 1.00 32.34 105 TRP A N 1
ATOM 833 C CA . TRP A 1 105 ? 42.459 -13.993 -43.911 1.00 32.34 105 TRP A CA 1
ATOM 834 C C . TRP A 1 105 ? 42.952 -15.243 -44.678 1.00 32.34 105 TRP A C 1
ATOM 836 O O . TRP A 1 105 ? 43.282 -16.265 -44.083 1.00 32.34 105 TRP A O 1
ATOM 846 N N . SER A 1 106 ? 43.161 -15.098 -45.994 1.00 33.84 106 SER A N 1
ATOM 847 C CA . SER A 1 106 ? 44.024 -15.998 -46.779 1.00 33.84 106 SER A CA 1
ATOM 848 C C . SER A 1 106 ? 45.477 -15.515 -46.720 1.00 33.84 106 SER A C 1
ATOM 850 O O . SER A 1 106 ? 45.737 -14.323 -46.877 1.00 33.84 106 SER A O 1
ATOM 852 N N . ILE A 1 107 ? 46.423 -16.432 -46.512 1.00 32.91 107 ILE A N 1
ATOM 853 C CA . ILE A 1 107 ? 47.876 -16.192 -46.644 1.00 32.91 107 ILE A CA 1
ATOM 854 C C . ILE A 1 107 ? 48.406 -16.533 -48.049 1.00 32.91 107 ILE A C 1
ATOM 856 O O . ILE A 1 107 ? 49.587 -16.325 -48.311 1.00 32.91 107 ILE A O 1
ATOM 860 N N . GLU A 1 108 ? 47.545 -16.994 -48.962 1.00 32.53 108 GLU A N 1
ATOM 861 C CA . GLU A 1 108 ? 47.870 -17.242 -50.374 1.00 32.53 108 GLU A CA 1
ATOM 862 C C . GLU A 1 108 ? 47.016 -16.373 -51.322 1.00 32.53 108 GLU A C 1
ATOM 864 O O . GLU A 1 108 ? 45.889 -16.005 -50.959 1.00 32.53 108 GLU A O 1
ATOM 869 N N . PRO A 1 109 ? 47.518 -16.041 -52.533 1.00 35.16 109 PRO A N 1
ATOM 870 C CA . PRO A 1 109 ? 46.751 -15.317 -53.542 1.00 35.16 109 PRO A CA 1
ATOM 871 C C . PRO A 1 109 ? 45.479 -16.086 -53.913 1.00 35.16 109 PRO A C 1
ATOM 873 O O . PRO A 1 109 ? 45.511 -17.293 -54.150 1.00 35.16 109 PRO A O 1
ATOM 876 N N . ILE A 1 110 ? 44.353 -15.378 -53.962 1.00 39.03 110 ILE A N 1
ATOM 877 C CA . ILE A 1 110 ? 43.046 -15.945 -54.297 1.00 39.03 110 ILE A CA 1
ATOM 878 C C . ILE A 1 110 ? 43.046 -16.273 -55.796 1.00 39.03 110 ILE A C 1
ATOM 880 O O . ILE A 1 110 ? 43.076 -15.369 -56.627 1.00 39.03 110 ILE A O 1
ATOM 884 N N . TYR A 1 111 ? 43.008 -17.557 -56.150 1.00 38.38 111 TYR A N 1
ATOM 885 C CA . TYR A 1 111 ? 42.744 -18.003 -57.519 1.00 38.38 111 TYR A CA 1
ATOM 886 C C . TYR A 1 111 ? 41.338 -18.602 -57.595 1.00 38.38 111 TYR A C 1
ATOM 888 O O . TYR A 1 111 ? 40.912 -19.289 -56.669 1.00 38.38 111 TYR A O 1
ATOM 896 N N . GLU A 1 112 ? 40.644 -18.353 -58.711 1.00 39.78 112 GLU A N 1
ATOM 897 C CA . GLU A 1 112 ? 39.209 -18.580 -59.009 1.00 39.78 112 GLU A CA 1
ATOM 898 C C . GLU A 1 112 ? 38.616 -19.976 -58.718 1.00 39.78 112 GLU A C 1
ATOM 900 O O . GLU A 1 112 ? 37.457 -20.238 -59.028 1.00 39.78 112 GLU A O 1
ATOM 905 N N . LYS A 1 113 ? 39.362 -20.923 -58.155 1.00 38.31 113 LYS A N 1
ATOM 906 C CA . LYS A 1 113 ? 39.015 -22.341 -58.235 1.00 38.31 113 LYS A CA 1
ATOM 907 C C . LYS A 1 113 ? 38.203 -22.931 -57.086 1.00 38.31 113 LYS A C 1
ATOM 909 O O . LYS A 1 113 ? 38.018 -24.146 -57.083 1.00 38.31 113 LYS A O 1
ATOM 914 N N . GLY A 1 114 ? 37.655 -22.146 -56.158 1.00 43.94 114 GLY A N 1
ATOM 915 C CA . GLY A 1 114 ? 36.778 -22.776 -55.169 1.00 43.94 114 GLY A CA 1
ATOM 916 C C . GLY A 1 114 ? 36.095 -21.900 -54.140 1.00 43.94 114 GLY A C 1
ATOM 917 O O . GLY A 1 114 ? 36.461 -22.012 -52.981 1.00 43.94 114 GLY A O 1
ATOM 918 N N . THR A 1 115 ? 35.068 -21.134 -54.541 1.00 47.62 115 THR A N 1
ATOM 919 C CA . THR A 1 115 ? 33.786 -20.982 -53.803 1.00 47.62 115 THR A CA 1
ATOM 920 C C . THR A 1 115 ? 32.825 -20.025 -54.539 1.00 47.62 115 THR A C 1
ATOM 922 O O . THR A 1 115 ? 33.236 -18.945 -54.944 1.00 47.62 115 THR A O 1
ATOM 925 N N . ILE A 1 116 ? 31.540 -20.410 -54.632 1.00 44.84 116 ILE A N 1
ATOM 926 C CA . ILE A 1 116 ? 30.383 -19.693 -55.228 1.00 44.84 116 ILE A CA 1
ATOM 927 C C . ILE A 1 116 ? 30.469 -19.544 -56.761 1.00 44.84 116 ILE A C 1
ATOM 929 O O . ILE A 1 116 ? 31.183 -18.694 -57.286 1.00 44.84 116 ILE A O 1
ATOM 933 N N . ASN A 1 117 ? 29.734 -20.399 -57.480 1.00 52.72 117 ASN A N 1
ATOM 934 C CA . ASN A 1 117 ? 30.072 -20.841 -58.838 1.00 52.72 117 ASN A CA 1
ATOM 935 C C . ASN A 1 117 ? 29.656 -19.924 -60.002 1.00 52.72 117 ASN A C 1
ATOM 937 O O . ASN A 1 117 ? 29.973 -20.259 -61.141 1.00 52.72 117 ASN A O 1
ATOM 941 N N . THR A 1 118 ? 29.034 -18.762 -59.785 1.00 53.16 118 THR A N 1
ATOM 942 C CA . THR A 1 118 ? 28.848 -17.765 -60.858 1.00 53.16 118 THR A CA 1
ATOM 943 C C . THR A 1 118 ? 28.817 -16.327 -60.329 1.00 53.16 118 THR A C 1
ATOM 945 O O . THR A 1 118 ? 28.317 -16.062 -59.237 1.00 53.16 118 THR A O 1
ATOM 948 N N . VAL A 1 119 ? 29.279 -15.367 -61.145 1.00 50.56 119 VAL A N 1
ATOM 949 C CA . VAL A 1 119 ? 29.188 -13.912 -60.873 1.00 50.56 119 VAL A CA 1
ATOM 950 C C . VAL A 1 119 ? 27.746 -13.482 -60.557 1.00 50.56 119 VAL A C 1
ATOM 952 O O . VAL A 1 119 ? 27.511 -12.591 -59.744 1.00 50.56 119 VAL A O 1
ATOM 955 N N . GLN A 1 120 ? 26.759 -14.148 -61.160 1.00 49.03 120 GLN A N 1
ATOM 956 C CA . GLN A 1 120 ? 25.335 -13.881 -60.951 1.00 49.03 120 GLN A CA 1
ATOM 957 C C . GLN A 1 120 ? 24.840 -14.346 -59.575 1.00 49.03 120 GLN A C 1
ATOM 959 O O . GLN A 1 120 ? 24.102 -13.612 -58.921 1.00 49.03 120 GLN A O 1
ATOM 964 N N . GLU A 1 121 ? 25.267 -15.516 -59.096 1.00 47.28 121 GLU A N 1
ATOM 965 C CA . GLU A 1 121 ? 24.942 -15.989 -57.743 1.00 47.28 121 GLU A CA 1
ATOM 966 C C . GLU A 1 121 ? 25.624 -15.139 -56.670 1.00 47.28 121 GLU A C 1
ATOM 968 O O . GLU A 1 121 ? 24.986 -14.771 -55.685 1.00 47.28 121 GLU A O 1
ATOM 973 N N . GLN A 1 122 ? 26.882 -14.746 -56.893 1.00 45.56 122 GLN A N 1
ATOM 974 C CA . GLN A 1 122 ? 27.597 -13.818 -56.011 1.00 45.56 122 GLN A CA 1
ATOM 975 C C . GLN A 1 122 ? 26.889 -12.457 -55.931 1.00 45.56 122 GLN A C 1
ATOM 977 O O . GLN A 1 122 ? 26.715 -11.911 -54.841 1.00 45.56 122 GLN A O 1
ATOM 982 N N . SER A 1 123 ? 26.426 -11.935 -57.071 1.00 48.75 123 SER A N 1
ATOM 983 C CA . SER A 1 123 ? 25.680 -10.675 -57.144 1.00 48.75 123 SER A CA 1
ATOM 984 C C . SER A 1 123 ? 24.295 -10.775 -56.492 1.00 48.75 123 SER A C 1
ATOM 986 O O . SER A 1 123 ? 23.878 -9.858 -55.790 1.00 48.75 123 SER A O 1
ATOM 988 N N . LYS A 1 124 ? 23.594 -11.905 -56.630 1.00 50.19 124 LYS A N 1
ATOM 989 C CA . LYS A 1 124 ? 22.289 -12.111 -55.987 1.00 50.19 124 LYS A CA 1
ATOM 990 C C . LYS A 1 124 ? 22.405 -12.221 -54.464 1.00 50.19 124 LYS A C 1
ATOM 992 O O . LYS A 1 124 ? 21.734 -11.486 -53.749 1.00 50.19 124 LYS A O 1
ATOM 997 N N . ILE A 1 125 ? 23.315 -13.063 -53.975 1.00 48.16 125 ILE A N 1
ATOM 998 C CA . ILE A 1 125 ? 23.579 -13.231 -52.537 1.00 48.16 125 ILE A CA 1
ATOM 999 C C . ILE A 1 125 ? 24.056 -11.908 -51.920 1.00 48.16 125 ILE A C 1
ATOM 1001 O O . ILE A 1 125 ? 23.647 -11.543 -50.822 1.00 48.16 125 ILE A O 1
ATOM 1005 N N . SER A 1 126 ? 24.873 -11.142 -52.650 1.00 44.56 126 SER A N 1
ATOM 1006 C CA . SER A 1 126 ? 25.239 -9.776 -52.273 1.00 44.56 126 SER A CA 1
ATOM 1007 C C . SER A 1 126 ? 24.036 -8.875 -52.047 1.00 44.56 126 SER A C 1
ATOM 1009 O O . SER A 1 126 ? 23.999 -8.154 -51.056 1.00 44.56 126 SER A O 1
ATOM 1011 N N . VAL A 1 127 ? 23.108 -8.844 -53.005 1.00 46.69 127 VAL A N 1
ATOM 1012 C CA . VAL A 1 127 ? 21.935 -7.966 -52.969 1.00 46.69 127 VAL A CA 1
ATOM 1013 C C . VAL A 1 127 ? 21.018 -8.358 -51.813 1.00 46.69 127 VAL A C 1
ATOM 1015 O O . VAL A 1 127 ? 20.606 -7.484 -51.052 1.00 46.69 127 VAL A O 1
ATOM 1018 N N . ASP A 1 128 ? 20.789 -9.655 -51.613 1.00 46.00 128 ASP A N 1
ATOM 1019 C CA . ASP A 1 128 ? 19.959 -10.171 -50.520 1.00 46.00 128 ASP A CA 1
ATOM 1020 C C . ASP A 1 128 ? 20.585 -9.865 -49.141 1.00 46.00 128 ASP A C 1
ATOM 1022 O O . ASP A 1 128 ? 19.903 -9.432 -48.209 1.00 46.00 128 ASP A O 1
ATOM 1026 N N . HIS A 1 129 ? 21.908 -9.997 -49.008 1.00 47.19 129 HIS A N 1
ATOM 1027 C CA . HIS A 1 129 ? 22.624 -9.658 -47.773 1.00 47.19 129 HIS A CA 1
ATOM 1028 C C . HIS A 1 129 ? 22.772 -8.147 -47.551 1.00 47.19 129 HIS A C 1
ATOM 1030 O O . HIS A 1 129 ? 22.774 -7.692 -46.407 1.00 47.19 129 HIS A O 1
ATOM 1036 N N . PHE A 1 130 ? 22.866 -7.357 -48.623 1.00 44.50 130 PHE A N 1
ATOM 1037 C CA . PHE A 1 130 ? 22.851 -5.899 -48.552 1.00 44.50 130 PHE A CA 1
ATOM 1038 C C . PHE A 1 130 ? 21.495 -5.389 -48.065 1.00 44.50 130 PHE A C 1
ATOM 1040 O O . PHE A 1 130 ? 21.473 -4.529 -47.190 1.00 44.50 130 PHE A O 1
ATOM 1047 N N . ALA A 1 131 ? 20.387 -5.955 -48.553 1.00 42.78 131 ALA A N 1
ATOM 1048 C CA . ALA A 1 131 ? 19.054 -5.662 -48.035 1.00 42.78 131 ALA A CA 1
ATOM 1049 C C . ALA A 1 131 ? 18.973 -5.980 -46.533 1.00 42.78 131 ALA A C 1
ATOM 1051 O O . ALA A 1 131 ? 18.604 -5.118 -45.743 1.00 42.78 131 ALA A O 1
ATOM 1052 N N . LEU A 1 132 ? 19.467 -7.148 -46.108 1.00 42.47 132 LEU A N 1
ATOM 1053 C CA . LEU A 1 132 ? 19.504 -7.530 -44.693 1.00 42.47 132 LEU A CA 1
ATOM 1054 C C . LEU A 1 132 ? 20.346 -6.568 -43.829 1.00 42.47 132 LEU A C 1
ATOM 1056 O O . LEU A 1 132 ? 19.948 -6.213 -42.718 1.00 42.47 132 LEU A O 1
ATOM 1060 N N . PHE A 1 133 ? 21.520 -6.143 -44.306 1.00 41.12 133 PHE A N 1
ATOM 1061 C CA . PHE A 1 133 ? 22.368 -5.172 -43.608 1.00 41.12 133 PHE A CA 1
ATOM 1062 C C . PHE A 1 133 ? 21.714 -3.787 -43.557 1.00 41.12 133 PHE A C 1
ATOM 1064 O O . PHE A 1 133 ? 21.682 -3.171 -42.494 1.00 41.12 133 PHE A O 1
ATOM 1071 N N . TYR A 1 134 ? 21.162 -3.314 -44.676 1.00 44.06 134 TYR A N 1
ATOM 1072 C CA . TYR A 1 134 ? 20.504 -2.015 -44.804 1.00 44.06 134 TYR A CA 1
ATOM 1073 C C . TYR A 1 134 ? 19.245 -1.918 -43.926 1.00 44.06 134 TYR A C 1
ATOM 1075 O O . TYR A 1 134 ? 19.091 -0.954 -43.169 1.00 44.06 134 TYR A O 1
ATOM 1083 N N . ASP A 1 135 ? 18.408 -2.957 -43.934 1.00 45.97 135 ASP A N 1
ATOM 1084 C CA . ASP A 1 135 ? 17.201 -3.063 -43.108 1.00 45.97 135 ASP A CA 1
ATOM 1085 C C . ASP A 1 135 ? 17.550 -3.101 -41.611 1.00 45.97 135 ASP A C 1
ATOM 1087 O O . ASP A 1 135 ? 16.924 -2.428 -40.782 1.00 45.97 135 ASP A O 1
ATOM 1091 N N . ASN A 1 136 ? 18.621 -3.815 -41.246 1.00 44.69 136 ASN A N 1
ATOM 1092 C CA . ASN A 1 136 ? 19.136 -3.798 -39.880 1.00 44.69 136 ASN A CA 1
ATOM 1093 C C . ASN A 1 136 ? 19.747 -2.437 -39.510 1.00 44.69 136 ASN A C 1
ATOM 1095 O O . ASN A 1 136 ? 19.563 -1.976 -38.384 1.00 44.69 136 ASN A O 1
ATOM 1099 N N . CYS A 1 137 ? 20.413 -1.745 -40.436 1.00 43.47 137 CYS A N 1
ATOM 1100 C CA . CYS A 1 137 ? 20.999 -0.421 -40.216 1.00 43.47 137 CYS A CA 1
ATOM 1101 C C . CYS A 1 137 ? 19.937 0.638 -39.890 1.00 43.47 137 CYS A C 1
ATOM 1103 O O . CYS A 1 137 ? 20.105 1.386 -38.925 1.00 43.47 137 CYS A O 1
ATOM 1105 N N . GLN A 1 138 ? 18.816 0.677 -40.622 1.00 49.38 138 GLN A N 1
ATOM 1106 C CA . GLN A 1 138 ? 17.692 1.554 -40.264 1.00 49.38 138 GLN A CA 1
ATOM 1107 C C . GLN A 1 138 ? 17.113 1.205 -38.886 1.00 49.38 138 GLN A C 1
ATOM 1109 O O . GLN A 1 138 ? 16.794 2.098 -38.098 1.00 49.38 138 GLN A O 1
ATOM 1114 N N . SER A 1 139 ? 17.043 -0.086 -38.549 1.00 47.22 139 SER A N 1
ATOM 1115 C CA . SER A 1 139 ? 16.649 -0.560 -37.218 1.00 47.22 139 SER A CA 1
ATOM 1116 C C . SER A 1 139 ? 17.613 -0.077 -36.116 1.00 47.22 139 SER A C 1
ATOM 1118 O O . SER A 1 139 ? 17.148 0.384 -35.071 1.00 47.22 139 SER A O 1
ATOM 1120 N N . TYR A 1 140 ? 18.932 -0.061 -36.352 1.00 46.09 140 TYR A N 1
ATOM 1121 C CA . TYR A 1 140 ? 19.925 0.510 -35.429 1.00 46.09 140 TYR A CA 1
ATOM 1122 C C . TYR A 1 140 ? 19.807 2.036 -35.279 1.00 46.09 140 TYR A C 1
ATOM 1124 O O . TYR A 1 140 ? 19.817 2.525 -34.149 1.00 46.09 140 TYR A O 1
ATOM 1132 N N . PHE A 1 141 ? 19.625 2.792 -36.369 1.00 46.81 141 PHE A N 1
ATOM 1133 C CA . PHE A 1 141 ? 19.383 4.243 -36.304 1.00 46.81 141 PHE A CA 1
ATOM 1134 C C . PHE A 1 141 ? 18.103 4.576 -35.539 1.00 46.81 141 PHE A C 1
ATOM 1136 O O . PHE A 1 141 ? 18.098 5.479 -34.704 1.00 46.81 141 PHE A O 1
ATOM 1143 N N . HIS A 1 142 ? 17.031 3.817 -35.770 1.00 48.69 142 HIS A N 1
ATOM 1144 C CA . HIS A 1 142 ? 15.781 3.989 -35.038 1.00 48.69 142 HIS A CA 1
ATOM 1145 C C . HIS A 1 142 ? 15.975 3.715 -33.539 1.00 48.69 142 HIS A C 1
ATOM 1147 O O . HIS A 1 142 ? 15.535 4.511 -32.713 1.00 48.69 142 HIS A O 1
ATOM 1153 N N . ARG A 1 143 ? 16.718 2.658 -33.171 1.00 50.59 143 ARG A N 1
ATOM 1154 C CA . ARG A 1 143 ? 17.073 2.354 -31.770 1.00 50.59 143 ARG A CA 1
ATOM 1155 C C . ARG A 1 143 ? 17.903 3.465 -31.122 1.00 50.59 143 ARG A C 1
ATOM 1157 O O . ARG A 1 143 ? 17.600 3.866 -30.004 1.00 50.59 143 ARG A O 1
ATOM 1164 N N . MET A 1 144 ? 18.915 3.982 -31.816 1.00 50.78 144 MET A N 1
ATOM 1165 C CA . MET A 1 144 ? 19.781 5.049 -31.309 1.00 50.78 144 MET A CA 1
ATOM 1166 C C . MET A 1 144 ? 19.018 6.366 -31.136 1.00 50.78 144 MET A C 1
ATOM 1168 O O . MET A 1 144 ? 19.075 6.959 -30.064 1.00 50.78 144 MET A O 1
ATOM 1172 N N . ASN A 1 145 ? 18.240 6.781 -32.140 1.00 52.06 145 ASN A N 1
ATOM 1173 C CA . ASN A 1 145 ? 17.409 7.984 -32.053 1.00 52.06 145 ASN A CA 1
ATOM 1174 C C . ASN A 1 145 ? 16.378 7.871 -30.926 1.00 52.06 145 ASN A C 1
ATOM 1176 O O . ASN A 1 145 ? 16.149 8.840 -30.216 1.00 52.06 145 ASN A O 1
ATOM 1180 N N . THR A 1 146 ? 15.821 6.678 -30.705 1.00 52.62 146 THR A N 1
ATOM 1181 C CA . THR A 1 146 ? 14.924 6.407 -29.573 1.00 52.62 146 THR A CA 1
ATOM 1182 C C . THR A 1 146 ? 15.633 6.572 -28.236 1.00 52.62 146 THR A C 1
ATOM 1184 O O . THR A 1 146 ? 15.088 7.204 -27.342 1.00 52.62 146 THR A O 1
ATOM 1187 N N . MET A 1 147 ? 16.846 6.034 -28.079 1.00 51.84 147 MET A N 1
ATOM 1188 C CA . MET A 1 147 ? 17.615 6.195 -26.839 1.00 51.84 147 MET A CA 1
ATOM 1189 C C . MET A 1 147 ? 17.992 7.658 -26.586 1.00 51.84 147 MET A C 1
ATOM 1191 O O . MET A 1 147 ? 17.932 8.103 -25.445 1.00 51.84 147 MET A O 1
ATOM 1195 N N . VAL A 1 148 ? 18.321 8.416 -27.637 1.00 55.34 148 VAL A N 1
ATOM 1196 C CA . VAL A 1 148 ? 18.600 9.857 -27.544 1.00 55.34 148 VAL A CA 1
ATOM 1197 C C . VAL A 1 148 ? 17.345 10.624 -27.129 1.00 55.34 148 VAL A C 1
ATOM 1199 O O . VAL A 1 148 ? 17.405 11.332 -26.131 1.00 55.34 148 VAL A O 1
ATOM 1202 N N . LEU A 1 149 ? 16.208 10.410 -27.800 1.00 56.12 149 LEU A N 1
ATOM 1203 C CA . LEU A 1 149 ? 14.917 11.021 -27.454 1.00 56.12 149 LEU A CA 1
ATOM 1204 C C . LEU A 1 149 ? 14.481 10.684 -26.026 1.00 56.12 149 LEU A C 1
ATOM 1206 O O . LEU A 1 149 ? 14.072 11.570 -25.284 1.00 56.12 149 LEU A O 1
ATOM 1210 N N . LEU A 1 150 ? 14.613 9.421 -25.611 1.00 58.00 150 LEU A N 1
ATOM 1211 C CA . LEU A 1 150 ? 14.331 9.019 -24.235 1.00 58.00 150 LEU A CA 1
ATOM 1212 C C . LEU A 1 150 ? 15.295 9.711 -23.262 1.00 58.00 150 LEU A C 1
ATOM 1214 O O . LEU A 1 150 ? 14.839 10.232 -22.255 1.00 58.00 150 LEU A O 1
ATOM 1218 N N . SER A 1 151 ? 16.594 9.803 -23.568 1.00 55.09 151 SER A N 1
ATOM 1219 C CA . SER A 1 151 ? 17.552 10.533 -22.722 1.00 55.09 151 SER A CA 1
ATOM 1220 C C . SER A 1 151 ? 17.238 12.032 -22.637 1.00 55.09 151 SER A C 1
ATOM 1222 O O . SER A 1 151 ? 17.300 12.614 -21.558 1.00 55.09 151 SER A O 1
ATOM 1224 N N . GLU A 1 152 ? 16.822 12.655 -23.740 1.00 58.44 152 GLU A N 1
ATOM 1225 C CA . GLU A 1 152 ? 16.425 14.061 -23.783 1.00 58.44 152 GLU A CA 1
ATOM 1226 C C . GLU A 1 152 ? 15.165 14.296 -22.947 1.00 58.44 152 GLU A C 1
ATOM 1228 O O . GLU A 1 152 ? 15.138 15.227 -22.147 1.00 58.44 152 GLU A O 1
ATOM 1233 N N . MET A 1 153 ? 14.175 13.402 -23.024 1.00 55.97 153 MET A N 1
ATOM 1234 C CA . MET A 1 153 ? 12.973 13.446 -22.183 1.00 55.97 153 MET A CA 1
ATOM 1235 C C . MET A 1 153 ? 13.269 13.292 -20.685 1.00 55.97 153 MET A C 1
ATOM 1237 O O . MET A 1 153 ? 12.544 13.836 -19.853 1.00 55.97 153 MET A O 1
ATOM 1241 N N . LEU A 1 154 ? 14.319 12.553 -20.318 1.00 54.31 154 LEU A N 1
ATOM 1242 C CA . LEU A 1 154 ? 14.722 12.387 -18.920 1.00 54.31 154 LEU A CA 1
ATOM 1243 C C . LEU A 1 154 ? 15.477 13.605 -18.363 1.00 54.31 154 LEU A C 1
ATOM 1245 O O . LEU A 1 154 ? 15.520 13.779 -17.143 1.00 54.31 154 LEU A O 1
ATOM 1249 N N . HIS A 1 155 ? 16.058 14.441 -19.229 1.00 54.88 155 HIS A N 1
ATOM 1250 C CA . HIS A 1 155 ? 16.943 15.543 -18.837 1.00 54.88 155 HIS A CA 1
ATOM 1251 C C . HIS A 1 155 ? 16.407 16.948 -19.153 1.00 54.88 155 HIS A C 1
ATOM 1253 O O . HIS A 1 155 ? 16.891 17.916 -18.566 1.00 54.88 155 HIS A O 1
ATOM 1259 N N . GLN A 1 156 ? 15.417 17.091 -20.037 1.00 59.03 156 GLN A N 1
ATOM 1260 C CA . GLN A 1 156 ? 14.817 18.382 -20.379 1.00 59.03 156 GLN A CA 1
ATOM 1261 C C . GLN A 1 156 ? 13.550 18.660 -19.555 1.00 59.03 156 GLN A C 1
ATOM 1263 O O . GLN A 1 156 ? 12.704 17.790 -19.353 1.00 59.03 156 GLN A O 1
ATOM 1268 N N . ASN A 1 157 ? 13.395 19.906 -19.097 1.00 56.28 157 ASN A N 1
ATOM 1269 C CA . ASN A 1 157 ? 12.123 20.407 -18.571 1.00 56.28 157 ASN A CA 1
ATOM 1270 C C . ASN A 1 157 ? 11.226 20.790 -19.750 1.00 56.28 157 ASN A C 1
ATOM 1272 O O . ASN A 1 157 ? 11.243 21.933 -20.203 1.00 56.28 157 ASN A O 1
ATOM 1276 N N . LEU A 1 158 ? 10.483 19.813 -20.255 1.00 59.12 158 LEU A N 1
ATOM 1277 C CA . LEU A 1 158 ? 9.446 20.020 -21.255 1.00 59.12 158 LEU A CA 1
ATOM 1278 C C . LEU A 1 158 ? 8.124 20.401 -20.563 1.00 59.12 158 LEU A C 1
ATOM 1280 O O . LEU A 1 158 ? 7.911 20.133 -19.377 1.00 59.12 158 LEU A O 1
ATOM 1284 N N . ASP A 1 159 ? 7.247 21.084 -21.289 1.00 56.31 159 ASP A N 1
ATOM 1285 C CA . ASP A 1 159 ? 5.883 21.366 -20.855 1.00 56.31 159 ASP A CA 1
ATOM 1286 C C . ASP A 1 159 ? 5.005 20.099 -20.972 1.00 56.31 159 ASP A C 1
ATOM 1288 O O . ASP A 1 159 ? 5.290 19.223 -21.790 1.00 56.31 159 ASP A O 1
ATOM 1292 N N . PRO A 1 160 ? 3.917 19.964 -20.189 1.00 55.19 160 PRO A N 1
ATOM 1293 C CA . PRO A 1 160 ? 3.143 18.721 -20.129 1.00 55.19 160 PRO A CA 1
ATOM 1294 C C . PRO A 1 160 ? 2.555 18.249 -21.469 1.00 55.19 160 PRO A C 1
ATOM 1296 O O . PRO A 1 160 ? 2.293 17.055 -21.622 1.00 55.19 160 PRO A O 1
ATOM 1299 N N . GLU A 1 161 ? 2.301 19.151 -22.420 1.00 57.34 161 GLU A N 1
ATOM 1300 C CA . GLU A 1 161 ? 1.778 18.810 -23.750 1.00 57.34 161 GLU A CA 1
ATOM 1301 C C . GLU A 1 161 ? 2.901 18.352 -24.688 1.00 57.34 161 GLU A C 1
ATOM 1303 O O . GLU A 1 161 ? 2.768 17.299 -25.321 1.00 57.34 161 GLU A O 1
ATOM 1308 N N . GLY A 1 162 ? 4.041 19.053 -24.692 1.00 61.91 162 GLY A N 1
ATOM 1309 C CA . GLY A 1 162 ? 5.258 18.624 -25.386 1.00 61.91 162 GLY A CA 1
ATOM 1310 C C . GLY A 1 162 ? 5.784 17.267 -24.901 1.00 61.91 162 GLY A C 1
ATOM 1311 O O . GLY A 1 162 ? 6.157 16.414 -25.711 1.00 61.91 162 GLY A O 1
ATOM 1312 N N . GLU A 1 163 ? 5.730 17.017 -23.589 1.00 59.91 163 GLU A N 1
ATOM 1313 C CA . GLU A 1 163 ? 6.083 15.728 -22.979 1.00 59.91 163 GLU A CA 1
ATOM 1314 C C . GLU A 1 163 ? 5.190 14.593 -23.452 1.00 59.91 163 GLU A C 1
ATOM 1316 O O . GLU A 1 163 ? 5.685 13.510 -23.752 1.00 59.91 163 GLU A O 1
ATOM 1321 N N . THR A 1 164 ? 3.880 14.836 -23.519 1.00 58.03 164 THR A N 1
ATOM 1322 C CA . THR A 1 164 ? 2.898 13.804 -23.865 1.00 58.03 164 THR A CA 1
ATOM 1323 C C . THR A 1 164 ? 3.003 13.437 -25.346 1.00 58.03 164 THR A C 1
ATOM 1325 O O . THR A 1 164 ? 3.068 12.255 -25.670 1.00 58.03 164 THR A O 1
ATOM 1328 N N . GLY A 1 165 ? 3.124 14.419 -26.247 1.00 63.94 165 GLY A N 1
ATOM 1329 C CA . GLY A 1 165 ? 3.237 14.152 -27.686 1.00 63.94 165 GLY A CA 1
A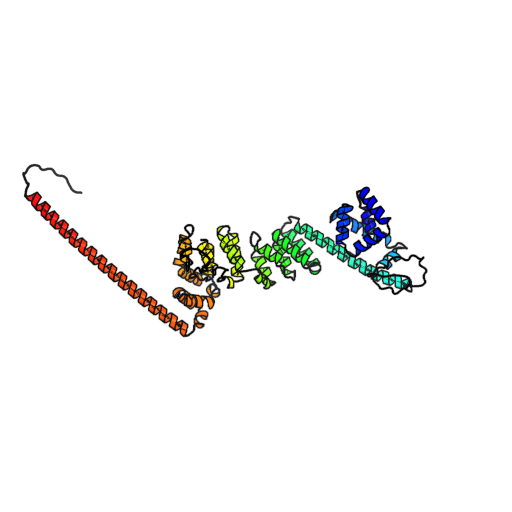TOM 1330 C C . GLY A 1 165 ? 4.509 13.385 -28.067 1.00 63.94 165 GLY A C 1
ATOM 1331 O O . GLY A 1 165 ? 4.455 12.423 -28.838 1.00 63.94 165 GLY A O 1
ATOM 1332 N N . LEU A 1 166 ? 5.657 13.762 -27.492 1.00 61.25 166 LEU A N 1
ATOM 1333 C CA . LEU A 1 166 ? 6.930 13.071 -27.726 1.00 61.25 166 LEU A CA 1
ATOM 1334 C C . LEU A 1 166 ? 6.979 11.701 -27.037 1.00 61.25 166 LEU A C 1
ATOM 1336 O O . LEU A 1 166 ? 7.461 10.743 -27.643 1.00 61.25 166 LEU A O 1
ATOM 1340 N N . ALA A 1 167 ? 6.429 11.579 -25.822 1.00 59.78 167 ALA A N 1
ATOM 1341 C CA . ALA A 1 167 ? 6.272 10.305 -25.120 1.00 59.78 167 ALA A CA 1
ATOM 1342 C C . ALA A 1 167 ? 5.444 9.305 -25.923 1.00 59.78 167 ALA A C 1
ATOM 1344 O O . ALA A 1 167 ? 5.876 8.173 -26.144 1.00 59.78 167 ALA A O 1
ATOM 1345 N N . GLU A 1 168 ? 4.252 9.724 -26.351 1.00 63.94 168 GLU A N 1
ATOM 1346 C CA . GLU A 1 168 ? 3.336 8.899 -27.126 1.00 63.94 168 GLU A CA 1
ATOM 1347 C C . GLU A 1 168 ? 3.992 8.457 -28.425 1.00 63.94 168 GLU A C 1
ATOM 1349 O O . GLU A 1 168 ? 3.927 7.278 -28.772 1.00 63.94 168 GLU A O 1
ATOM 1354 N N . TRP A 1 169 ? 4.680 9.368 -29.118 1.00 66.50 169 TRP A N 1
ATOM 1355 C CA . TRP A 1 169 ? 5.393 9.036 -30.342 1.00 66.50 169 TRP A CA 1
ATOM 1356 C C . TRP A 1 169 ? 6.536 8.042 -30.094 1.00 66.50 169 TRP A C 1
ATOM 1358 O O . TRP A 1 169 ? 6.595 7.008 -30.766 1.00 66.50 169 TRP A O 1
ATOM 1368 N N . ALA A 1 170 ? 7.407 8.309 -29.115 1.00 63.41 170 ALA A N 1
ATOM 1369 C CA . ALA A 1 170 ? 8.571 7.478 -28.819 1.00 63.41 170 ALA A CA 1
ATOM 1370 C C . ALA A 1 170 ? 8.156 6.070 -28.382 1.00 63.41 170 ALA A C 1
ATOM 1372 O O . ALA A 1 170 ? 8.692 5.083 -28.884 1.00 63.41 170 ALA A O 1
ATOM 1373 N N . ILE A 1 171 ? 7.159 5.964 -27.505 1.00 64.81 171 ILE A N 1
ATOM 1374 C CA . ILE A 1 171 ? 6.678 4.687 -26.980 1.00 64.81 171 ILE A CA 1
ATOM 1375 C C . ILE A 1 171 ? 5.871 3.925 -28.035 1.00 64.81 171 ILE A C 1
ATOM 1377 O O . ILE A 1 171 ? 6.130 2.740 -28.236 1.00 64.81 171 ILE A O 1
ATOM 1381 N N . LYS A 1 172 ? 4.953 4.575 -28.766 1.00 66.31 172 LYS A N 1
ATOM 1382 C CA . LYS A 1 172 ? 4.131 3.914 -29.800 1.00 66.31 172 LYS A CA 1
ATOM 1383 C C . LYS A 1 172 ? 4.974 3.217 -30.868 1.00 66.31 172 LYS A C 1
ATOM 1385 O O . LYS A 1 172 ? 4.551 2.186 -31.377 1.00 66.31 172 LYS A O 1
ATOM 1390 N N . HIS A 1 173 ? 6.140 3.764 -31.202 1.00 63.56 173 HIS A N 1
ATOM 1391 C CA . HIS A 1 173 ? 6.979 3.224 -32.272 1.00 63.56 173 HIS A CA 1
ATOM 1392 C C . HIS A 1 173 ? 8.136 2.346 -31.770 1.00 63.56 173 HIS A C 1
ATOM 1394 O O . HIS A 1 173 ? 8.739 1.643 -32.578 1.00 63.56 173 HIS A O 1
ATOM 1400 N N . ASN A 1 174 ? 8.441 2.337 -30.461 1.00 63.66 174 ASN A N 1
ATOM 1401 C CA . ASN A 1 174 ? 9.656 1.682 -29.955 1.00 63.66 174 ASN A CA 1
ATOM 1402 C C . ASN A 1 174 ? 9.506 0.795 -28.721 1.00 63.66 174 ASN A C 1
ATOM 1404 O O . ASN A 1 174 ? 10.472 0.116 -28.369 1.00 63.66 174 ASN A O 1
ATOM 1408 N N . ILE A 1 175 ? 8.347 0.760 -28.063 1.00 66.38 175 ILE A N 1
ATOM 1409 C CA . ILE A 1 175 ? 8.190 0.031 -26.796 1.00 66.38 175 ILE A CA 1
ATOM 1410 C C . ILE A 1 175 ? 8.493 -1.468 -26.907 1.00 66.38 175 ILE A C 1
ATOM 1412 O O . ILE A 1 175 ? 9.137 -2.025 -26.018 1.00 66.38 175 ILE A O 1
ATOM 1416 N N . ASP A 1 176 ? 8.126 -2.094 -28.027 1.00 63.50 176 ASP A N 1
ATOM 1417 C CA . ASP A 1 176 ? 8.363 -3.521 -28.287 1.00 63.50 176 ASP A CA 1
ATOM 1418 C C . ASP A 1 176 ? 9.853 -3.849 -28.451 1.00 63.50 176 ASP A C 1
ATOM 1420 O O . ASP A 1 176 ? 10.272 -4.996 -28.317 1.00 63.50 176 ASP A O 1
ATOM 1424 N N . ARG A 1 177 ? 10.674 -2.833 -28.740 1.00 62.06 177 ARG A N 1
ATOM 1425 C CA . ARG A 1 177 ? 12.120 -2.965 -28.948 1.00 62.06 177 ARG A CA 1
ATOM 1426 C C . ARG A 1 177 ? 12.927 -2.673 -27.683 1.00 62.06 177 ARG A C 1
ATOM 1428 O O . ARG A 1 177 ? 14.133 -2.919 -27.675 1.00 62.06 177 ARG A O 1
ATOM 1435 N N . LEU A 1 178 ? 12.299 -2.140 -26.631 1.00 63.81 178 LEU A N 1
ATOM 1436 C CA . LEU A 1 178 ? 12.948 -1.901 -25.344 1.00 63.81 178 LEU A CA 1
ATOM 1437 C C . LEU A 1 178 ? 13.057 -3.210 -24.556 1.00 63.81 178 LEU A C 1
ATOM 1439 O O . LEU A 1 178 ? 12.087 -3.955 -24.431 1.00 63.81 178 LEU A O 1
ATOM 1443 N N . SER A 1 179 ? 14.228 -3.465 -23.969 1.00 68.75 179 SER A N 1
ATOM 1444 C CA . SER A 1 179 ? 14.372 -4.539 -22.983 1.00 68.75 179 SER A CA 1
ATOM 1445 C C . SER A 1 179 ? 13.568 -4.211 -21.719 1.00 68.75 179 SER A C 1
ATOM 1447 O O . SER A 1 179 ? 13.359 -3.040 -21.394 1.00 68.75 179 SER A O 1
ATOM 1449 N N . GLU A 1 180 ? 13.174 -5.228 -20.951 1.00 68.75 180 GLU A N 1
ATOM 1450 C CA . GLU A 1 180 ? 12.478 -5.028 -19.668 1.00 68.75 180 GLU A CA 1
ATOM 1451 C C . GLU A 1 180 ? 13.291 -4.192 -18.672 1.00 68.75 180 GLU A C 1
ATOM 1453 O O . GLU A 1 180 ? 12.735 -3.388 -17.922 1.00 68.75 180 GLU A O 1
ATOM 1458 N N . LYS A 1 181 ? 14.624 -4.309 -18.716 1.00 67.75 181 LYS A N 1
ATOM 1459 C CA . LYS A 1 181 ? 15.530 -3.469 -17.923 1.00 67.75 181 LYS A CA 1
ATOM 1460 C C . LYS A 1 181 ? 15.383 -1.992 -18.299 1.00 67.75 181 LYS A C 1
ATOM 1462 O O . LYS A 1 181 ? 15.210 -1.159 -17.414 1.00 67.75 181 LYS A O 1
ATOM 1467 N N . ASN A 1 182 ? 15.388 -1.684 -19.596 1.00 68.19 182 ASN A N 1
ATOM 1468 C CA . ASN A 1 182 ? 15.262 -0.312 -20.087 1.00 68.19 182 ASN A CA 1
ATOM 1469 C C . ASN A 1 182 ? 13.872 0.262 -19.779 1.00 68.19 182 ASN A C 1
ATOM 1471 O O . ASN A 1 182 ? 13.767 1.418 -19.381 1.00 68.19 182 ASN A O 1
ATOM 1475 N N . LYS A 1 183 ? 12.809 -0.546 -19.906 1.00 75.00 183 LYS A N 1
ATOM 1476 C CA . LYS A 1 183 ? 11.445 -0.147 -19.518 1.00 75.00 183 LYS A CA 1
ATOM 1477 C C . LYS A 1 183 ? 11.364 0.182 -18.027 1.00 75.00 183 LYS A C 1
ATOM 1479 O O . LYS A 1 183 ? 10.824 1.223 -17.662 1.00 75.00 183 LYS A O 1
ATOM 1484 N N . SER A 1 184 ? 11.947 -0.664 -17.172 1.00 76.81 184 SER A N 1
ATOM 1485 C CA . SER A 1 184 ? 11.983 -0.431 -15.725 1.00 76.81 184 SER A CA 1
ATOM 1486 C C . SER A 1 184 ? 12.751 0.837 -15.357 1.00 76.81 184 SER A C 1
ATOM 1488 O O . SER A 1 184 ? 12.324 1.564 -14.463 1.00 76.81 184 SER A O 1
ATOM 1490 N N . GLU A 1 185 ? 13.898 1.086 -15.988 1.00 73.88 185 GLU A N 1
ATOM 1491 C CA . GLU A 1 185 ? 14.713 2.277 -15.740 1.00 73.88 185 GLU A CA 1
ATOM 1492 C C . GLU A 1 185 ? 13.982 3.544 -16.183 1.00 73.88 185 GLU A C 1
ATOM 1494 O O . GLU A 1 185 ? 13.854 4.487 -15.406 1.00 73.88 185 GLU A O 1
ATOM 1499 N N . LEU A 1 186 ? 13.395 3.523 -17.379 1.00 74.12 186 LEU A N 1
ATOM 1500 C CA . LEU A 1 186 ? 12.615 4.636 -17.903 1.00 74.12 186 LEU A CA 1
ATOM 1501 C C . LEU A 1 186 ? 11.429 4.980 -16.994 1.00 74.12 186 LEU A C 1
ATOM 1503 O O . LEU A 1 186 ? 11.214 6.146 -16.662 1.00 74.12 186 LEU A O 1
ATOM 1507 N N . LEU A 1 187 ? 10.695 3.962 -16.540 1.00 82.00 187 LEU A N 1
ATOM 1508 C CA . LEU A 1 187 ? 9.564 4.140 -15.637 1.00 82.00 187 LEU A CA 1
ATOM 1509 C C . LEU A 1 187 ? 10.003 4.685 -14.267 1.00 82.00 187 LEU A C 1
ATOM 1511 O O . LEU A 1 187 ? 9.360 5.586 -13.732 1.00 82.00 187 LEU A O 1
ATOM 1515 N N . ASN A 1 188 ? 11.126 4.200 -13.725 1.00 81.75 188 ASN A N 1
ATOM 1516 C CA . ASN A 1 188 ? 11.724 4.731 -12.495 1.00 81.75 188 ASN A CA 1
ATOM 1517 C C . ASN A 1 188 ? 12.050 6.225 -12.613 1.00 81.75 188 ASN A C 1
ATOM 1519 O O . ASN A 1 188 ? 11.692 7.008 -11.732 1.00 81.75 188 ASN A O 1
ATOM 1523 N N . VAL A 1 189 ? 12.727 6.629 -13.690 1.00 76.62 189 VAL A N 1
ATOM 1524 C CA . VAL A 1 189 ? 13.124 8.030 -13.869 1.00 76.62 189 VAL A CA 1
ATOM 1525 C C . VAL A 1 189 ? 11.898 8.915 -14.103 1.00 76.62 189 VAL A C 1
ATOM 1527 O O . VAL A 1 189 ? 11.814 9.988 -13.510 1.00 76.62 189 VAL A O 1
ATOM 1530 N N . ALA A 1 190 ? 10.903 8.452 -14.868 1.00 80.94 190 ALA A N 1
ATOM 1531 C CA . ALA A 1 190 ? 9.643 9.174 -15.055 1.00 80.94 190 ALA A CA 1
ATOM 1532 C C . ALA A 1 190 ? 8.949 9.485 -13.716 1.00 80.94 190 ALA A C 1
ATOM 1534 O O . ALA A 1 190 ? 8.500 10.610 -13.489 1.00 80.94 190 ALA A O 1
ATOM 1535 N N . ILE A 1 191 ? 8.910 8.509 -12.805 1.00 87.12 191 ILE A N 1
ATOM 1536 C CA . ILE A 1 191 ? 8.331 8.666 -11.465 1.00 87.12 191 ILE A CA 1
ATOM 1537 C C . ILE A 1 191 ? 9.151 9.653 -10.625 1.00 87.12 191 ILE A C 1
ATOM 1539 O O . ILE A 1 191 ? 8.583 10.580 -10.046 1.00 87.12 191 ILE A O 1
ATOM 1543 N N . ASN A 1 192 ? 10.478 9.501 -10.594 1.00 83.44 192 ASN A N 1
ATOM 1544 C CA . ASN A 1 192 ? 11.366 10.366 -9.809 1.00 83.44 192 ASN A CA 1
ATOM 1545 C C . ASN A 1 192 ? 11.333 11.826 -10.284 1.00 83.44 192 ASN A C 1
ATOM 1547 O O . ASN A 1 192 ? 11.345 12.745 -9.465 1.00 83.44 192 ASN A O 1
ATOM 1551 N N . ASN A 1 193 ? 11.204 12.038 -11.594 1.00 79.69 193 ASN A N 1
ATOM 1552 C CA . ASN A 1 193 ? 11.086 13.360 -12.208 1.00 79.69 193 ASN A CA 1
ATOM 1553 C C . ASN A 1 193 ? 9.639 13.892 -12.222 1.00 79.69 193 ASN A C 1
ATOM 1555 O O . ASN A 1 193 ? 9.377 14.926 -12.836 1.00 79.69 193 ASN A O 1
ATOM 1559 N N . LYS A 1 194 ? 8.694 13.208 -11.554 1.00 85.00 194 LYS A N 1
ATOM 1560 C CA . LYS A 1 194 ? 7.270 13.586 -11.437 1.00 85.00 194 LYS A CA 1
ATOM 1561 C C . LYS A 1 194 ? 6.543 13.729 -12.782 1.00 85.00 194 LYS A C 1
ATOM 1563 O O . LYS A 1 194 ? 5.552 14.449 -12.894 1.00 85.00 194 LYS A O 1
ATOM 1568 N N . LYS A 1 195 ? 6.997 13.012 -13.810 1.00 81.00 195 LYS A N 1
ATOM 1569 C CA . LYS A 1 195 ? 6.386 12.977 -15.146 1.00 81.00 195 LYS A CA 1
ATOM 1570 C C . LYS A 1 195 ? 5.219 11.983 -15.156 1.00 81.00 195 LYS A C 1
ATOM 1572 O O . LYS A 1 195 ? 5.285 10.918 -15.765 1.00 81.00 195 LYS A O 1
ATOM 1577 N N . HIS A 1 196 ? 4.149 12.301 -14.423 1.00 84.88 196 HIS A N 1
ATOM 1578 C CA . HIS A 1 196 ? 3.064 11.354 -14.127 1.00 84.88 196 HIS A CA 1
ATOM 1579 C C . HIS A 1 196 ? 2.314 10.853 -15.367 1.00 84.88 196 HIS A C 1
ATOM 1581 O O . HIS A 1 196 ? 2.053 9.658 -15.462 1.00 84.88 196 HIS A O 1
ATOM 1587 N N . LYS A 1 197 ? 2.027 11.725 -16.342 1.00 81.44 197 LYS A N 1
ATOM 1588 C CA . LYS A 1 197 ? 1.385 11.323 -17.608 1.00 81.44 197 LYS A CA 1
ATOM 1589 C C . LYS A 1 197 ? 2.247 10.330 -18.390 1.00 81.44 197 LYS A C 1
ATOM 1591 O O . LYS A 1 197 ? 1.749 9.327 -18.887 1.00 81.44 197 LYS A O 1
ATOM 1596 N N . PHE A 1 198 ? 3.556 10.575 -18.429 1.00 78.31 198 PHE A N 1
ATOM 1597 C CA . PHE A 1 198 ? 4.507 9.677 -19.076 1.00 78.31 198 PHE A CA 1
ATOM 1598 C C . PHE A 1 198 ? 4.587 8.320 -18.367 1.00 78.31 198 PHE A C 1
ATOM 1600 O O . PHE A 1 198 ? 4.520 7.278 -19.015 1.00 78.31 198 PHE A O 1
ATOM 1607 N N . ALA A 1 199 ? 4.655 8.326 -17.031 1.00 86.25 199 ALA A N 1
ATOM 1608 C CA . ALA A 1 199 ? 4.618 7.105 -16.231 1.00 86.25 199 ALA A CA 1
ATOM 1609 C C . ALA A 1 199 ? 3.310 6.316 -16.439 1.00 86.25 199 ALA A C 1
ATOM 1611 O O . ALA A 1 199 ? 3.370 5.103 -16.612 1.00 86.25 199 ALA A O 1
ATOM 1612 N N . SER A 1 200 ? 2.158 6.996 -16.493 1.00 87.75 200 SER A N 1
ATOM 1613 C CA . SER A 1 200 ? 0.846 6.397 -16.796 1.00 87.75 200 SER A CA 1
ATOM 1614 C C . SER A 1 200 ? 0.875 5.663 -18.134 1.00 87.75 200 SER A C 1
ATOM 1616 O O . SER A 1 200 ? 0.555 4.479 -18.214 1.00 87.75 200 SER A O 1
ATOM 1618 N N . PHE A 1 201 ? 1.347 6.340 -19.184 1.00 80.19 201 PHE A N 1
ATOM 1619 C CA . PHE A 1 201 ? 1.418 5.758 -20.521 1.00 80.19 201 PHE A CA 1
ATOM 1620 C C . PHE A 1 201 ? 2.351 4.539 -20.577 1.00 80.19 201 PHE A C 1
ATOM 1622 O O . PHE A 1 201 ? 2.037 3.531 -21.213 1.00 80.19 201 PHE A O 1
ATOM 1629 N N . LEU A 1 202 ? 3.480 4.596 -19.865 1.00 81.12 202 LEU A N 1
ATOM 1630 C CA . LEU A 1 202 ? 4.388 3.460 -19.724 1.00 81.12 202 LEU A CA 1
ATOM 1631 C C . LEU A 1 202 ? 3.726 2.279 -19.005 1.00 81.12 202 LEU A C 1
ATOM 1633 O O . LEU A 1 202 ? 3.864 1.159 -19.475 1.00 81.12 202 LEU A O 1
ATOM 1637 N N . ILE A 1 203 ? 2.984 2.492 -17.915 1.00 88.19 203 ILE A N 1
ATOM 1638 C CA . ILE A 1 203 ? 2.285 1.408 -17.194 1.00 88.19 203 ILE A CA 1
ATOM 1639 C C . ILE A 1 203 ? 1.217 0.752 -18.081 1.00 88.19 203 ILE A C 1
ATOM 1641 O O . ILE A 1 203 ? 1.067 -0.472 -18.094 1.00 88.19 203 ILE A O 1
ATOM 1645 N N . GLU A 1 204 ? 0.480 1.552 -18.850 1.00 85.56 204 GLU A N 1
ATOM 1646 C CA . GLU A 1 204 ? -0.563 1.048 -19.742 1.00 85.56 204 GLU A CA 1
ATOM 1647 C C . GLU A 1 204 ? 0.010 0.170 -20.857 1.00 85.56 204 GLU A C 1
ATOM 1649 O O . GLU A 1 204 ? -0.522 -0.915 -21.130 1.00 85.56 204 GLU A O 1
ATOM 1654 N N . ARG A 1 205 ? 1.096 0.631 -21.491 1.00 78.94 205 ARG A N 1
ATOM 1655 C CA . ARG A 1 205 ? 1.650 0.029 -22.711 1.00 78.94 205 ARG A CA 1
ATOM 1656 C C . ARG A 1 205 ? 2.758 -0.990 -22.457 1.00 78.94 205 ARG A C 1
ATOM 1658 O O . ARG A 1 205 ? 2.898 -1.913 -23.253 1.00 78.94 205 ARG A O 1
ATOM 1665 N N . CYS A 1 206 ? 3.527 -0.872 -21.376 1.00 76.81 206 CYS A N 1
ATOM 1666 C CA . CYS A 1 206 ? 4.560 -1.848 -21.037 1.00 76.81 206 CYS A CA 1
ATOM 1667 C C . CYS A 1 206 ? 3.914 -3.068 -20.371 1.00 76.81 206 CYS A C 1
ATOM 1669 O O . CYS A 1 206 ? 3.286 -2.965 -19.317 1.00 76.81 206 CYS A O 1
ATOM 1671 N N . ALA A 1 207 ? 4.087 -4.247 -20.966 1.00 66.88 207 ALA A N 1
ATOM 1672 C CA . ALA A 1 207 ? 3.833 -5.505 -20.275 1.00 66.88 207 ALA A CA 1
ATOM 1673 C C . ALA A 1 207 ? 5.045 -5.833 -19.389 1.00 66.88 207 ALA A C 1
ATOM 1675 O O . ALA A 1 207 ? 6.139 -6.003 -19.919 1.00 66.88 207 ALA A O 1
ATOM 1676 N N . GLY A 1 208 ? 4.866 -5.911 -18.067 1.00 79.56 208 GLY A N 1
ATOM 1677 C CA . GLY A 1 208 ? 5.941 -6.293 -17.148 1.00 79.56 208 GLY A CA 1
ATOM 1678 C C . GLY A 1 208 ? 5.651 -6.010 -15.672 1.00 79.56 208 GLY A C 1
ATOM 1679 O O . GLY A 1 208 ? 4.734 -5.262 -15.325 1.00 79.56 208 GLY A O 1
ATOM 1680 N N . TYR A 1 209 ? 6.468 -6.616 -14.806 1.00 84.06 209 TYR A N 1
ATOM 1681 C CA . TYR A 1 209 ? 6.466 -6.404 -13.358 1.00 84.06 209 TYR A CA 1
ATOM 1682 C C . TYR A 1 209 ? 7.684 -5.554 -12.956 1.00 84.06 209 TYR A C 1
ATOM 1684 O O . TYR A 1 209 ? 8.829 -5.991 -13.074 1.00 84.06 209 TYR A O 1
ATOM 1692 N N . TYR A 1 210 ? 7.441 -4.333 -12.475 1.00 88.06 210 TYR A N 1
ATOM 1693 C CA . TYR A 1 210 ? 8.433 -3.289 -12.196 1.00 88.06 210 TYR A CA 1
ATOM 1694 C C . TYR A 1 210 ? 8.411 -2.876 -10.710 1.00 88.06 210 TYR A C 1
ATOM 1696 O O . TYR A 1 210 ? 8.024 -1.755 -10.363 1.00 88.06 210 TYR A O 1
ATOM 1704 N N . PRO A 1 211 ? 8.833 -3.757 -9.785 1.00 86.69 211 PRO A N 1
ATOM 1705 C CA . PRO A 1 211 ? 8.698 -3.536 -8.343 1.00 86.69 211 PRO A CA 1
ATOM 1706 C C . PRO A 1 211 ? 9.524 -2.348 -7.836 1.00 86.69 211 PRO A C 1
ATOM 1708 O O . PRO A 1 211 ? 9.135 -1.688 -6.874 1.00 86.69 211 PRO A O 1
ATOM 1711 N N . ILE A 1 212 ? 10.655 -2.049 -8.485 1.00 85.94 212 ILE A N 1
ATOM 1712 C CA . ILE A 1 212 ? 11.511 -0.908 -8.129 1.00 85.94 212 ILE A CA 1
ATOM 1713 C C . ILE A 1 212 ? 10.777 0.409 -8.412 1.00 85.94 212 ILE A C 1
ATOM 1715 O O . ILE A 1 212 ? 10.755 1.289 -7.554 1.00 85.94 212 ILE A O 1
ATOM 1719 N N . ALA A 1 213 ? 10.117 0.510 -9.569 1.00 88.94 213 ALA A N 1
ATOM 1720 C CA . ALA A 1 213 ? 9.326 1.678 -9.952 1.00 88.94 213 ALA A CA 1
ATOM 1721 C C . ALA A 1 213 ? 8.135 1.875 -9.024 1.00 88.94 213 ALA A C 1
ATOM 1723 O O . ALA A 1 213 ? 7.933 2.972 -8.503 1.00 88.94 213 ALA A O 1
ATOM 1724 N N . PHE A 1 214 ? 7.421 0.793 -8.719 1.00 92.50 214 PHE A N 1
ATOM 1725 C CA . PHE A 1 214 ? 6.326 0.836 -7.760 1.00 92.50 214 PHE A CA 1
ATOM 1726 C C . PHE A 1 214 ? 6.791 1.278 -6.361 1.00 92.50 214 PHE A C 1
ATOM 1728 O O . PHE A 1 214 ? 6.180 2.148 -5.744 1.00 92.50 214 PHE A O 1
ATOM 1735 N N . LYS A 1 215 ? 7.924 0.757 -5.868 1.00 90.56 215 LYS A N 1
ATOM 1736 C CA . LYS A 1 215 ? 8.494 1.174 -4.576 1.00 90.56 215 LYS A CA 1
ATOM 1737 C C . LYS A 1 215 ? 8.945 2.638 -4.581 1.00 90.56 215 LYS A C 1
ATOM 1739 O O . LYS A 1 215 ? 8.756 3.328 -3.578 1.00 90.56 215 LYS A O 1
ATOM 1744 N N . SER A 1 216 ? 9.527 3.121 -5.678 1.00 90.06 216 SER A N 1
ATOM 1745 C CA . SER A 1 216 ? 9.879 4.539 -5.841 1.00 90.06 216 SER A CA 1
ATOM 1746 C C . SER A 1 216 ? 8.627 5.416 -5.797 1.00 90.06 216 SER A C 1
ATOM 1748 O O . SER A 1 216 ? 8.602 6.406 -5.071 1.00 90.06 216 SER A O 1
ATOM 1750 N N . LEU A 1 217 ? 7.551 4.999 -6.472 1.00 92.06 217 LEU A N 1
ATOM 1751 C CA . LEU A 1 217 ? 6.264 5.695 -6.475 1.00 92.06 217 LEU A CA 1
ATOM 1752 C C . LEU A 1 217 ? 5.652 5.786 -5.076 1.00 92.06 217 LEU A C 1
ATOM 1754 O O . LEU A 1 217 ? 5.266 6.876 -4.656 1.00 92.06 217 LEU A O 1
ATOM 1758 N N . LEU A 1 218 ? 5.637 4.680 -4.326 1.00 90.50 218 LEU A N 1
ATOM 1759 C CA . LEU A 1 218 ? 5.156 4.664 -2.941 1.00 90.50 218 LEU A CA 1
ATOM 1760 C C . LEU A 1 218 ? 5.927 5.637 -2.043 1.00 90.50 218 LEU A C 1
ATOM 1762 O O . LEU A 1 218 ? 5.382 6.105 -1.053 1.00 90.50 218 LEU A O 1
ATOM 1766 N N . ASN A 1 219 ? 7.185 5.947 -2.358 1.00 87.75 219 ASN A N 1
ATOM 1767 C CA . ASN A 1 219 ? 8.020 6.862 -1.578 1.00 87.75 219 ASN A CA 1
ATOM 1768 C C . ASN A 1 219 ? 8.121 8.276 -2.173 1.00 87.75 219 ASN A C 1
ATOM 1770 O O . ASN A 1 219 ? 8.748 9.144 -1.565 1.00 87.75 219 ASN A O 1
ATOM 1774 N N . SER A 1 220 ? 7.499 8.518 -3.328 1.00 87.62 220 SER A N 1
ATOM 1775 C CA . SER A 1 220 ? 7.516 9.811 -4.010 1.00 87.62 220 SER A CA 1
ATOM 1776 C C . SER A 1 220 ? 6.640 10.844 -3.294 1.00 87.62 220 SER A C 1
ATOM 1778 O O . SER A 1 220 ? 5.621 10.498 -2.702 1.00 87.62 220 SER A O 1
ATOM 1780 N N . LYS A 1 221 ? 7.045 12.122 -3.332 1.00 85.94 221 LYS A N 1
ATOM 1781 C CA . LYS A 1 221 ? 6.293 13.248 -2.751 1.00 85.94 221 LYS A CA 1
ATOM 1782 C C . LYS A 1 221 ? 5.912 14.261 -3.847 1.00 85.94 221 LYS A C 1
ATOM 1784 O O . LYS A 1 221 ? 6.829 14.835 -4.454 1.00 85.94 221 LYS A O 1
ATOM 1789 N N . PRO A 1 222 ? 4.615 14.550 -4.081 1.00 85.88 222 PRO A N 1
ATOM 1790 C CA . PRO A 1 222 ? 3.434 13.978 -3.417 1.00 85.88 222 PRO A CA 1
ATOM 1791 C C . PRO A 1 222 ? 3.149 12.530 -3.849 1.00 85.88 222 PRO A C 1
ATOM 1793 O O . PRO A 1 222 ? 3.611 12.093 -4.903 1.00 85.88 222 PRO A O 1
ATOM 1796 N N . LEU A 1 223 ? 2.380 11.801 -3.036 1.00 87.81 223 LEU A N 1
ATOM 1797 C CA . LEU A 1 223 ? 1.966 10.435 -3.349 1.00 87.81 223 LEU A CA 1
ATOM 1798 C C . LEU A 1 223 ? 0.940 10.456 -4.490 1.00 87.81 223 LEU A C 1
ATOM 1800 O O . LEU A 1 223 ? -0.101 11.099 -4.376 1.00 87.81 223 LEU A O 1
ATOM 1804 N N . ASN A 1 224 ? 1.203 9.742 -5.584 1.00 90.12 224 ASN A N 1
ATOM 1805 C CA . ASN A 1 224 ? 0.273 9.684 -6.711 1.00 90.12 224 ASN A CA 1
ATOM 1806 C C . ASN A 1 224 ? -0.605 8.421 -6.634 1.00 90.12 224 ASN A C 1
ATOM 1808 O O . ASN A 1 224 ? -0.219 7.344 -7.089 1.00 90.12 224 ASN A O 1
ATOM 1812 N N . ALA A 1 225 ? -1.791 8.576 -6.041 1.00 90.94 225 ALA A N 1
ATOM 1813 C CA . ALA A 1 225 ? -2.775 7.508 -5.859 1.00 90.94 225 ALA A CA 1
ATOM 1814 C C . ALA A 1 225 ? -3.257 6.884 -7.179 1.00 90.94 225 ALA A C 1
ATOM 1816 O O . ALA A 1 225 ? -3.489 5.677 -7.237 1.00 90.94 225 ALA A O 1
ATOM 1817 N N . GLU A 1 226 ? -3.395 7.694 -8.230 1.00 92.06 226 GLU A N 1
ATOM 1818 C CA . GLU A 1 226 ? -3.884 7.256 -9.538 1.00 92.06 226 GLU A CA 1
ATOM 1819 C C . GLU A 1 226 ? -2.898 6.290 -10.201 1.00 92.06 226 GLU A C 1
ATOM 1821 O O . GLU A 1 226 ? -3.282 5.194 -10.604 1.00 92.06 226 GLU A O 1
ATOM 1826 N N . LEU A 1 227 ? -1.607 6.634 -10.220 1.00 92.81 227 LEU A N 1
ATOM 1827 C CA . LEU A 1 227 ? -0.565 5.752 -10.750 1.00 92.81 227 LEU A CA 1
ATOM 1828 C C . LEU A 1 227 ? -0.438 4.458 -9.939 1.00 92.81 227 LEU A C 1
ATOM 1830 O O . LEU A 1 227 ? -0.250 3.390 -10.518 1.00 92.81 227 LEU A O 1
ATOM 1834 N N . ILE A 1 228 ? -0.565 4.524 -8.608 1.00 94.06 228 ILE A N 1
ATOM 1835 C CA . ILE A 1 228 ? -0.553 3.326 -7.751 1.00 94.06 228 ILE A CA 1
ATOM 1836 C C . ILE A 1 228 ? -1.711 2.399 -8.132 1.00 94.06 228 ILE A C 1
ATOM 1838 O O . ILE A 1 228 ? -1.518 1.192 -8.282 1.00 94.06 228 ILE A O 1
ATOM 1842 N N . GLU A 1 229 ? -2.902 2.966 -8.331 1.00 93.75 229 GLU A N 1
ATOM 1843 C CA . GLU A 1 229 ? -4.078 2.217 -8.760 1.00 93.75 229 GLU A CA 1
ATOM 1844 C C . GLU A 1 229 ? -3.877 1.583 -10.141 1.00 93.75 229 GLU A C 1
ATOM 1846 O O . GLU A 1 229 ? -4.247 0.428 -10.336 1.00 93.75 229 GLU A O 1
ATOM 1851 N N . GLN A 1 230 ? -3.252 2.294 -11.082 1.00 93.00 230 GLN A N 1
ATOM 1852 C CA . GLN A 1 230 ? -2.930 1.752 -12.404 1.00 93.00 230 GLN A CA 1
ATOM 1853 C C . GLN A 1 230 ? -1.952 0.574 -12.332 1.00 93.00 230 GLN A C 1
ATOM 1855 O O . GLN A 1 230 ? -2.200 -0.447 -12.972 1.00 93.00 230 GLN A O 1
ATOM 1860 N N . PHE A 1 231 ? -0.886 0.672 -11.527 1.00 93.75 231 PHE A N 1
ATOM 1861 C CA . PHE A 1 231 ? 0.036 -0.446 -11.296 1.00 93.75 231 PHE A CA 1
ATOM 1862 C C . PHE A 1 231 ? -0.713 -1.682 -10.781 1.00 93.75 231 PHE A C 1
ATOM 1864 O O . PHE A 1 231 ? -0.597 -2.757 -11.365 1.00 93.75 231 PHE A O 1
ATOM 1871 N N . ILE A 1 232 ? -1.526 -1.521 -9.733 1.00 93.19 232 ILE A N 1
ATOM 1872 C CA . ILE A 1 232 ? -2.270 -2.627 -9.109 1.00 93.19 232 ILE A CA 1
ATOM 1873 C C . ILE A 1 232 ? -3.324 -3.210 -10.061 1.00 93.19 232 ILE A C 1
ATOM 1875 O O . ILE A 1 232 ? -3.498 -4.426 -10.106 1.00 93.19 232 ILE A O 1
ATOM 1879 N N . LYS A 1 233 ? -4.011 -2.371 -10.849 1.00 92.44 233 LYS A N 1
ATOM 1880 C CA . LYS A 1 233 ? -4.953 -2.823 -11.888 1.00 92.44 233 LYS A CA 1
ATOM 1881 C C . LYS A 1 233 ? -4.259 -3.637 -12.975 1.00 92.44 233 LYS A C 1
ATOM 1883 O O . LYS A 1 233 ? -4.857 -4.573 -13.499 1.00 92.44 233 LYS A O 1
ATOM 1888 N N . LYS A 1 234 ? -3.029 -3.261 -13.338 1.00 90.81 234 LYS A N 1
ATOM 1889 C CA . LYS A 1 234 ? -2.240 -3.958 -14.358 1.00 90.81 234 LYS A CA 1
ATOM 1890 C C . LYS A 1 234 ? -1.762 -5.322 -13.864 1.00 90.81 234 LYS A C 1
ATOM 1892 O O . LYS A 1 234 ? -1.804 -6.279 -14.631 1.00 90.81 234 LYS A O 1
ATOM 1897 N N . ASP A 1 235 ? -1.322 -5.402 -12.610 1.00 91.25 235 ASP A N 1
ATOM 1898 C CA . ASP A 1 235 ? -0.873 -6.642 -11.979 1.00 91.25 235 ASP A CA 1
ATOM 1899 C C . ASP A 1 235 ? -1.155 -6.621 -10.466 1.00 91.25 235 ASP A C 1
ATOM 1901 O O . ASP A 1 235 ? -0.579 -5.846 -9.698 1.00 91.25 235 ASP A O 1
ATOM 1905 N N . THR A 1 236 ? -2.013 -7.527 -9.997 1.00 91.19 236 THR A N 1
ATOM 1906 C CA . THR A 1 236 ? -2.322 -7.651 -8.565 1.00 91.19 236 THR A CA 1
ATOM 1907 C C . THR A 1 236 ? -1.109 -8.073 -7.731 1.00 91.19 236 THR A C 1
ATOM 1909 O O . THR A 1 236 ? -1.113 -7.887 -6.516 1.00 91.19 236 THR A O 1
ATOM 1912 N N . GLY A 1 237 ? -0.043 -8.590 -8.352 1.00 91.44 237 GLY A N 1
ATOM 1913 C CA . GLY A 1 237 ? 1.222 -8.926 -7.704 1.00 91.44 237 GLY A CA 1
ATOM 1914 C C . GLY A 1 237 ? 1.884 -7.742 -6.991 1.00 91.44 237 GLY A C 1
ATOM 1915 O O . GLY A 1 237 ? 2.560 -7.941 -5.978 1.00 91.44 237 GLY A O 1
ATOM 1916 N N . TYR A 1 238 ? 1.620 -6.497 -7.411 1.00 92.31 238 TYR A N 1
ATOM 1917 C CA . TYR A 1 238 ? 2.105 -5.309 -6.692 1.00 92.31 238 TYR A CA 1
ATOM 1918 C C . TYR A 1 238 ? 1.527 -5.184 -5.273 1.00 92.31 238 TYR A C 1
ATOM 1920 O O . TYR A 1 238 ? 2.153 -4.559 -4.415 1.00 92.31 238 TYR A O 1
ATOM 1928 N N . LEU A 1 239 ? 0.401 -5.843 -4.964 1.00 92.00 239 LEU A N 1
ATOM 1929 C CA . LEU A 1 239 ? -0.126 -5.917 -3.597 1.00 92.00 239 LEU A CA 1
ATOM 1930 C C . LEU A 1 239 ? 0.856 -6.604 -2.633 1.00 92.00 239 LEU A C 1
ATOM 1932 O O . LEU A 1 239 ? 0.830 -6.326 -1.435 1.00 92.00 239 LEU A O 1
ATOM 1936 N N . HIS A 1 240 ? 1.763 -7.466 -3.106 1.00 90.31 240 HIS A N 1
ATOM 1937 C CA . HIS A 1 240 ? 2.792 -8.072 -2.249 1.00 90.31 240 HIS A CA 1
ATOM 1938 C C . HIS A 1 240 ? 3.833 -7.062 -1.749 1.00 90.31 240 HIS A C 1
ATOM 1940 O O . HIS A 1 240 ? 4.476 -7.303 -0.725 1.00 90.31 240 HIS A O 1
ATOM 1946 N N . ALA A 1 241 ? 3.990 -5.927 -2.436 1.00 89.25 241 ALA A N 1
ATOM 1947 C CA . ALA A 1 241 ? 4.868 -4.851 -1.992 1.00 89.25 241 ALA A CA 1
ATOM 1948 C C . ALA A 1 241 ? 4.272 -4.047 -0.822 1.00 89.25 241 ALA A C 1
ATOM 1950 O O . ALA A 1 241 ? 5.025 -3.411 -0.094 1.00 89.25 241 ALA A O 1
ATOM 1951 N N . LEU A 1 242 ? 2.951 -4.098 -0.617 1.00 91.62 242 LEU A N 1
ATOM 1952 C CA . LEU A 1 242 ? 2.269 -3.464 0.513 1.00 91.62 242 LEU A CA 1
ATOM 1953 C C . LEU A 1 242 ? 2.272 -4.424 1.713 1.00 91.62 242 LEU A C 1
ATOM 1955 O O . LEU A 1 242 ? 1.415 -5.312 1.829 1.00 91.62 242 LEU A O 1
ATOM 1959 N N . LYS A 1 243 ? 3.275 -4.285 2.586 1.00 91.50 243 LYS A N 1
ATOM 1960 C CA . LYS A 1 243 ? 3.460 -5.145 3.764 1.00 91.50 243 LYS A CA 1
ATOM 1961 C C . LYS A 1 243 ? 2.929 -4.481 5.034 1.00 91.50 243 LYS A C 1
ATOM 1963 O O . LYS A 1 243 ? 3.041 -3.271 5.204 1.00 91.50 243 LYS A O 1
ATOM 1968 N N . GLY A 1 244 ? 2.433 -5.295 5.969 1.00 89.62 244 GLY A N 1
ATOM 1969 C CA . GLY A 1 244 ? 1.981 -4.814 7.280 1.00 89.62 244 GLY A CA 1
ATOM 1970 C C . GLY A 1 244 ? 3.094 -4.148 8.098 1.00 89.62 244 GLY A C 1
ATOM 1971 O O . GLY A 1 244 ? 2.855 -3.140 8.751 1.00 89.62 244 GLY A O 1
ATOM 1972 N N . ALA A 1 245 ? 4.335 -4.637 7.995 1.00 89.06 245 ALA A N 1
ATOM 1973 C CA . ALA A 1 245 ? 5.487 -4.001 8.638 1.00 89.06 245 ALA A CA 1
ATOM 1974 C C . ALA A 1 245 ? 5.707 -2.552 8.156 1.00 89.06 245 ALA A C 1
ATOM 1976 O O . ALA A 1 245 ? 5.918 -1.663 8.978 1.00 89.06 245 ALA A O 1
ATOM 1977 N N . ASP A 1 246 ? 5.576 -2.302 6.848 1.00 89.00 246 ASP A N 1
ATOM 1978 C CA . ASP A 1 246 ? 5.706 -0.956 6.279 1.00 89.00 246 ASP A CA 1
ATOM 1979 C C . ASP A 1 246 ? 4.535 -0.054 6.724 1.00 89.00 246 ASP A C 1
ATOM 1981 O O . ASP A 1 246 ? 4.724 1.135 6.979 1.00 89.00 246 ASP A O 1
ATOM 1985 N N . LEU A 1 247 ? 3.319 -0.604 6.865 1.00 90.75 247 LEU A N 1
ATOM 1986 C CA . LEU A 1 247 ? 2.165 0.120 7.420 1.00 90.75 247 LEU A CA 1
ATOM 1987 C C . LEU A 1 247 ? 2.447 0.598 8.854 1.00 90.75 247 LEU A C 1
ATOM 1989 O O . LEU A 1 247 ? 2.255 1.776 9.154 1.00 90.75 247 LEU A O 1
ATOM 1993 N N . VAL A 1 248 ? 2.941 -0.294 9.715 1.00 87.81 248 VAL A N 1
ATOM 1994 C CA . VAL A 1 248 ? 3.277 0.021 11.114 1.00 87.81 248 VAL A CA 1
ATOM 1995 C C . VAL A 1 248 ? 4.414 1.039 11.206 1.00 87.81 248 VAL A C 1
ATOM 1997 O O . VAL A 1 248 ? 4.334 1.978 11.996 1.00 87.81 248 VAL A O 1
ATOM 2000 N N . GLU A 1 249 ? 5.431 0.938 10.349 1.00 86.94 249 GLU A N 1
ATOM 2001 C CA . GLU A 1 249 ? 6.494 1.946 10.277 1.00 86.94 249 GLU A CA 1
ATOM 2002 C C . GLU A 1 249 ? 5.944 3.341 9.921 1.00 86.94 249 GLU A C 1
ATOM 2004 O O . GLU A 1 249 ? 6.356 4.347 10.506 1.00 86.94 249 GLU A O 1
ATOM 2009 N N . ASN A 1 250 ? 4.990 3.421 8.985 1.00 85.75 250 ASN A N 1
ATOM 2010 C CA . ASN A 1 250 ? 4.347 4.691 8.637 1.00 85.75 250 ASN A CA 1
ATOM 2011 C C . ASN A 1 250 ? 3.476 5.231 9.782 1.00 85.75 250 ASN A C 1
ATOM 2013 O O . ASN A 1 250 ? 3.475 6.439 10.001 1.00 85.75 250 ASN A O 1
ATOM 2017 N N . LEU A 1 251 ? 2.794 4.363 10.538 1.00 86.56 251 LEU A N 1
ATOM 2018 C CA . LEU A 1 251 ? 2.024 4.749 11.729 1.00 86.56 251 LEU A CA 1
ATOM 2019 C C . LEU A 1 251 ? 2.919 5.321 12.825 1.00 86.56 251 LEU A C 1
ATOM 2021 O O . LEU A 1 251 ? 2.600 6.361 13.394 1.00 86.56 251 LEU A O 1
ATOM 2025 N N . TYR A 1 252 ? 4.078 4.705 13.059 1.00 81.94 252 TYR A N 1
ATOM 2026 C CA . TYR A 1 252 ? 5.080 5.232 13.983 1.00 81.94 252 TYR A CA 1
ATOM 2027 C C . TYR A 1 252 ? 5.559 6.638 13.578 1.00 81.94 252 TYR A C 1
ATOM 2029 O O . TYR A 1 252 ? 5.729 7.513 14.422 1.00 81.94 252 TYR A O 1
ATOM 2037 N N . LYS A 1 253 ? 5.741 6.885 12.275 1.00 77.56 253 LYS A N 1
ATOM 2038 C CA . LYS A 1 253 ? 6.198 8.178 11.730 1.00 77.56 253 LYS A CA 1
ATOM 2039 C C . LYS A 1 253 ? 5.071 9.192 11.510 1.00 77.56 253 LYS A C 1
ATOM 2041 O O . LYS A 1 253 ? 5.349 10.310 11.078 1.00 77.56 253 LYS A O 1
ATOM 2046 N N . ALA A 1 254 ? 3.817 8.834 11.771 1.00 73.75 254 ALA A N 1
ATOM 2047 C CA . ALA A 1 254 ? 2.671 9.609 11.315 1.00 73.75 254 ALA A CA 1
ATOM 2048 C C . ALA A 1 254 ? 2.567 11.015 11.910 1.00 73.75 254 ALA A C 1
ATOM 2050 O O . ALA A 1 254 ? 2.144 11.942 11.227 1.00 73.75 254 ALA A O 1
ATOM 2051 N N . ASN A 1 255 ? 3.026 11.199 13.146 1.00 66.12 255 ASN A N 1
ATOM 2052 C CA . ASN A 1 255 ? 3.071 12.512 13.792 1.00 66.12 255 ASN A CA 1
ATOM 2053 C C . ASN A 1 255 ? 4.022 13.507 13.112 1.00 66.12 255 ASN A C 1
ATOM 2055 O O . ASN A 1 255 ? 4.021 14.686 13.452 1.00 66.12 255 ASN A O 1
ATOM 2059 N N . LEU A 1 256 ? 4.865 13.041 12.186 1.00 61.09 256 LEU A N 1
ATOM 2060 C CA . LEU A 1 256 ? 5.925 13.841 11.583 1.00 61.09 256 LEU A CA 1
ATOM 2061 C C . LEU A 1 256 ? 5.540 14.420 10.215 1.00 61.09 256 LEU A C 1
ATOM 2063 O O . LEU A 1 256 ? 6.218 15.335 9.751 1.00 61.09 256 LEU A O 1
ATOM 2067 N N . SER A 1 257 ? 4.507 13.898 9.533 1.00 75.50 257 SER A N 1
ATOM 2068 C CA . SER A 1 257 ? 4.108 14.424 8.216 1.00 75.50 257 SER A CA 1
ATOM 2069 C C . SER A 1 257 ? 2.750 13.928 7.710 1.00 75.50 257 SER A C 1
ATOM 2071 O O . SER A 1 257 ? 2.473 12.732 7.774 1.00 75.50 257 SER A O 1
ATOM 2073 N N . GLU A 1 258 ? 2.001 14.810 7.041 1.00 76.12 258 GLU A N 1
ATOM 2074 C CA . GLU A 1 258 ? 0.773 14.511 6.273 1.00 76.12 258 GLU A CA 1
ATOM 2075 C C . GLU A 1 258 ? 0.967 13.378 5.244 1.00 76.12 258 GLU A C 1
ATOM 2077 O O . GLU A 1 258 ? 0.104 12.528 5.050 1.00 76.12 258 GLU A O 1
ATOM 2082 N N . PHE A 1 259 ? 2.169 13.270 4.673 1.00 83.06 259 PHE A N 1
ATOM 2083 C CA . PHE A 1 259 ? 2.544 12.199 3.746 1.00 83.06 259 PHE A CA 1
ATOM 2084 C C . PHE A 1 259 ? 2.356 10.778 4.313 1.00 83.06 259 PHE A C 1
ATOM 2086 O O . PHE A 1 259 ? 2.090 9.835 3.566 1.00 83.06 259 PHE A O 1
ATOM 2093 N N . ALA A 1 260 ? 2.509 10.598 5.628 1.00 82.50 260 ALA A N 1
ATOM 2094 C CA . ALA A 1 260 ? 2.307 9.301 6.267 1.00 82.50 260 ALA A CA 1
ATOM 2095 C C . ALA A 1 260 ? 0.821 8.904 6.297 1.00 82.50 260 ALA A C 1
ATOM 2097 O O . ALA A 1 260 ? 0.505 7.730 6.096 1.00 82.50 260 ALA A O 1
ATOM 2098 N N . LEU A 1 261 ? -0.085 9.874 6.471 1.00 86.50 261 LEU A N 1
ATOM 2099 C CA . LEU A 1 261 ? -1.532 9.653 6.434 1.00 86.50 261 LEU A CA 1
ATOM 2100 C C . LEU A 1 261 ? -1.975 9.163 5.050 1.00 86.50 261 LEU A C 1
ATOM 2102 O O . LEU A 1 261 ? -2.689 8.165 4.951 1.00 86.50 261 LEU A O 1
ATOM 2106 N N . ASP A 1 262 ? -1.505 9.807 3.979 1.00 88.81 262 ASP A N 1
ATOM 2107 C CA . ASP A 1 262 ? -1.831 9.405 2.604 1.00 88.81 262 ASP A CA 1
ATOM 2108 C C . ASP A 1 262 ? -1.356 7.985 2.288 1.00 88.81 262 ASP A C 1
ATOM 2110 O O . ASP A 1 262 ? -2.075 7.197 1.667 1.00 88.81 262 ASP A O 1
ATOM 2114 N N . LYS A 1 263 ? -0.165 7.618 2.774 1.00 89.50 263 LYS A N 1
ATOM 2115 C CA . LYS A 1 263 ? 0.344 6.249 2.658 1.00 89.50 263 LYS A CA 1
ATOM 2116 C C . LYS A 1 263 ? -0.553 5.244 3.372 1.00 89.50 263 LYS A C 1
ATOM 2118 O O . LYS A 1 263 ? -0.901 4.231 2.772 1.00 89.50 263 LYS A O 1
ATOM 2123 N N . ILE A 1 264 ? -0.948 5.515 4.615 1.00 91.81 264 ILE A N 1
ATOM 2124 C CA . ILE A 1 264 ? -1.823 4.623 5.393 1.00 91.81 264 ILE A CA 1
ATOM 2125 C C . ILE A 1 264 ? -3.163 4.424 4.674 1.00 91.81 264 ILE A C 1
ATOM 2127 O O . ILE A 1 264 ? -3.599 3.284 4.496 1.00 91.81 264 ILE A O 1
ATOM 2131 N N . LYS A 1 265 ? -3.768 5.512 4.177 1.00 92.00 265 LYS A N 1
ATOM 2132 C CA . LYS A 1 265 ? -5.009 5.469 3.387 1.00 92.00 265 LYS A CA 1
ATOM 2133 C C . LYS A 1 265 ? -4.868 4.583 2.149 1.00 92.00 265 LYS A C 1
ATOM 2135 O O . LYS A 1 265 ? -5.743 3.768 1.872 1.00 92.00 265 LYS A O 1
ATOM 2140 N N . ILE A 1 266 ? -3.759 4.698 1.418 1.00 92.56 266 ILE A N 1
ATOM 2141 C CA . ILE A 1 266 ? -3.490 3.866 0.237 1.00 92.56 266 ILE A CA 1
ATOM 2142 C C . ILE A 1 266 ? -3.307 2.392 0.606 1.00 92.56 266 ILE A C 1
ATOM 2144 O O . ILE A 1 266 ? -3.893 1.529 -0.049 1.00 92.56 266 ILE A O 1
ATOM 2148 N N . TYR A 1 267 ? -2.539 2.090 1.654 1.00 94.00 267 TYR A N 1
ATOM 2149 C CA . TYR A 1 267 ? -2.314 0.712 2.095 1.00 94.00 267 TYR A CA 1
ATOM 2150 C C . TYR A 1 267 ? -3.634 0.024 2.447 1.00 94.00 267 TYR A C 1
ATOM 2152 O O . TYR A 1 267 ? -3.900 -1.062 1.942 1.00 94.00 267 TYR A O 1
ATOM 2160 N N . LEU A 1 268 ? -4.487 0.679 3.238 1.00 93.88 268 LEU A N 1
ATOM 2161 C CA . LEU A 1 268 ? -5.763 0.110 3.679 1.00 93.88 268 LEU A CA 1
ATOM 2162 C C . LEU A 1 268 ? -6.841 0.121 2.587 1.00 93.88 268 LEU A C 1
ATOM 2164 O O . LEU A 1 268 ? -7.689 -0.767 2.572 1.00 93.88 268 LEU A O 1
ATOM 2168 N N . LYS A 1 269 ? -6.782 1.055 1.625 1.00 92.69 269 LYS A N 1
ATOM 2169 C CA . LYS A 1 269 ? -7.642 1.029 0.428 1.00 92.69 269 LYS A CA 1
ATOM 2170 C C . LYS A 1 269 ? -7.417 -0.243 -0.394 1.00 92.69 269 LYS A C 1
ATOM 2172 O O . LYS A 1 269 ? -8.384 -0.835 -0.864 1.00 92.69 269 LYS A O 1
ATOM 2177 N N . PHE A 1 270 ? -6.159 -0.631 -0.606 1.00 92.75 270 PHE A N 1
ATOM 2178 C CA . PHE A 1 270 ? -5.816 -1.768 -1.468 1.00 92.75 270 PHE A CA 1
ATOM 2179 C C . PHE A 1 270 ? -5.659 -3.094 -0.722 1.00 92.75 270 PHE A C 1
ATOM 2181 O O . PHE A 1 270 ? -5.829 -4.144 -1.338 1.00 92.75 270 PHE A O 1
ATOM 2188 N N . LYS A 1 271 ? -5.350 -3.061 0.579 1.00 93.25 271 LYS A N 1
ATOM 2189 C CA . LYS A 1 271 ? -5.237 -4.244 1.445 1.00 93.25 271 LYS A CA 1
ATOM 2190 C C . LYS A 1 271 ? -5.970 -4.033 2.771 1.00 93.25 271 LYS A C 1
ATOM 2192 O O . LYS A 1 271 ? -5.330 -3.791 3.799 1.00 93.25 271 LYS A O 1
ATOM 2197 N N . PRO A 1 272 ? -7.314 -4.114 2.758 1.00 91.81 272 PRO A N 1
ATOM 2198 C CA . PRO A 1 272 ? -8.131 -3.987 3.966 1.00 91.81 272 PRO A CA 1
ATOM 2199 C C . PRO A 1 272 ? -7.799 -5.042 5.032 1.00 91.81 272 PRO A C 1
ATOM 2201 O O . PRO A 1 272 ? -7.984 -4.804 6.218 1.00 91.81 272 PRO A O 1
ATOM 2204 N N . ASP A 1 273 ? -7.253 -6.188 4.623 1.00 90.94 273 ASP A N 1
ATOM 2205 C CA . ASP A 1 273 ? -6.741 -7.261 5.481 1.00 90.94 273 ASP A CA 1
ATOM 2206 C C . ASP A 1 273 ? -5.633 -6.803 6.446 1.00 90.94 273 ASP A C 1
ATOM 2208 O O . ASP A 1 273 ? -5.436 -7.420 7.493 1.00 90.94 273 ASP A O 1
ATOM 2212 N N . LEU A 1 274 ? -4.943 -5.696 6.147 1.00 94.56 274 LEU A N 1
ATOM 2213 C CA . LEU A 1 274 ? -3.933 -5.124 7.037 1.00 94.56 274 LEU A CA 1
ATOM 2214 C C . LEU A 1 274 ? -4.517 -4.315 8.205 1.00 94.56 274 LEU A C 1
ATOM 2216 O O . LEU A 1 274 ? -3.747 -3.910 9.072 1.00 94.56 274 LEU A O 1
ATOM 2220 N N . LEU A 1 275 ? -5.835 -4.084 8.253 1.00 94.44 275 LEU A N 1
ATOM 2221 C CA . LEU A 1 275 ? -6.489 -3.291 9.304 1.00 94.44 275 LEU A CA 1
ATOM 2222 C C . LEU A 1 275 ? -6.206 -3.841 10.711 1.00 94.44 275 LEU A C 1
ATOM 2224 O O . LEU A 1 275 ? -5.868 -3.084 11.617 1.00 94.44 275 LEU A O 1
ATOM 2228 N N . GLU A 1 276 ? -6.260 -5.167 10.848 1.00 93.88 276 GLU A N 1
ATOM 2229 C CA . GLU A 1 276 ? -5.998 -5.903 12.093 1.00 93.88 276 GLU A CA 1
ATOM 2230 C C . GLU A 1 276 ? -4.634 -6.616 12.076 1.00 93.88 276 GLU A C 1
ATOM 2232 O O . GLU A 1 276 ? -4.408 -7.577 12.817 1.00 93.88 276 GLU A O 1
ATOM 2237 N N . TYR A 1 277 ? -3.709 -6.177 11.211 1.00 94.44 277 TYR A N 1
ATOM 2238 C CA . TYR A 1 277 ? -2.355 -6.729 11.162 1.00 94.44 277 TYR A CA 1
ATOM 2239 C C . TYR A 1 277 ? -1.674 -6.585 12.524 1.00 94.44 277 TYR A C 1
ATOM 2241 O O . TYR A 1 277 ? -1.711 -5.523 13.131 1.00 94.44 277 TYR A O 1
ATOM 2249 N N . LYS A 1 278 ? -1.004 -7.637 12.989 1.00 91.31 278 LYS A N 1
ATOM 2250 C CA . LYS A 1 278 ? -0.237 -7.601 14.233 1.00 91.31 278 LYS A CA 1
ATOM 2251 C C . LYS A 1 278 ? 1.249 -7.588 13.921 1.00 91.31 278 LYS A C 1
ATOM 2253 O O . LYS A 1 278 ? 1.732 -8.430 13.165 1.00 91.31 278 LYS A O 1
ATOM 2258 N N . ASP A 1 279 ? 1.965 -6.628 14.493 1.00 90.12 279 ASP A N 1
ATOM 2259 C CA . ASP A 1 279 ? 3.421 -6.585 14.397 1.00 90.12 279 ASP A CA 1
ATOM 2260 C C . ASP A 1 279 ? 4.097 -7.653 15.282 1.00 90.12 279 ASP A C 1
ATOM 2262 O O . ASP A 1 279 ? 3.447 -8.499 15.902 1.00 90.12 279 ASP A O 1
ATOM 2266 N N . ALA A 1 280 ? 5.432 -7.625 15.344 1.00 86.88 280 ALA A N 1
ATOM 2267 C CA . ALA A 1 280 ? 6.211 -8.553 16.166 1.00 86.88 280 ALA A CA 1
ATOM 2268 C C . ALA A 1 280 ? 5.882 -8.458 17.671 1.00 86.88 280 ALA A C 1
ATOM 2270 O O . ALA A 1 280 ? 6.081 -9.426 18.401 1.00 86.88 280 ALA A O 1
ATOM 2271 N N . CYS A 1 281 ? 5.343 -7.323 18.120 1.00 82.81 281 CYS A N 1
ATOM 2272 C CA . CYS A 1 281 ? 4.904 -7.069 19.487 1.00 82.81 281 CYS A CA 1
ATOM 2273 C C . CYS A 1 281 ? 3.395 -7.305 19.666 1.00 82.81 281 CYS A C 1
ATOM 2275 O O . CYS A 1 281 ? 2.821 -6.831 20.642 1.00 82.81 281 CYS A O 1
ATOM 2277 N N . GLN A 1 282 ? 2.733 -7.986 18.723 1.00 87.12 282 GLN A N 1
ATOM 2278 C CA . GLN A 1 282 ? 1.285 -8.221 18.714 1.00 87.12 282 GLN A CA 1
ATOM 2279 C C . GLN A 1 282 ? 0.423 -6.942 18.719 1.00 87.12 282 GLN A C 1
ATOM 2281 O O . GLN A 1 282 ? -0.769 -7.009 19.022 1.00 87.12 282 GLN A O 1
ATOM 2286 N N . GLN A 1 283 ? 0.992 -5.785 18.367 1.00 88.38 283 GLN A N 1
ATOM 2287 C CA . GLN A 1 283 ? 0.268 -4.515 18.326 1.00 88.38 283 GLN A CA 1
ATOM 2288 C C . GLN A 1 283 ? -0.410 -4.329 16.968 1.00 88.38 283 GLN A C 1
ATOM 2290 O O . GLN A 1 283 ? 0.165 -4.644 15.923 1.00 88.38 283 GLN A O 1
ATOM 2295 N N . THR A 1 284 ? -1.626 -3.785 16.987 1.00 92.44 284 THR A N 1
ATOM 2296 C CA . THR A 1 284 ? -2.404 -3.470 15.783 1.00 92.44 284 THR A CA 1
ATOM 2297 C C . THR A 1 284 ? -2.135 -2.044 15.292 1.00 92.44 284 THR A C 1
ATOM 2299 O O . THR A 1 284 ? -1.687 -1.195 16.073 1.00 92.44 284 THR A O 1
ATOM 2302 N N . PRO A 1 285 ? -2.452 -1.724 14.021 1.00 94.38 285 PRO A N 1
ATOM 2303 C CA . PRO A 1 285 ? -2.449 -0.361 13.511 1.00 94.38 285 PRO A CA 1
ATOM 2304 C C . PRO A 1 285 ? -3.152 0.651 14.417 1.00 94.38 285 PRO A C 1
ATOM 2306 O O . PRO A 1 285 ? -2.649 1.753 14.635 1.00 94.38 285 PRO A O 1
ATOM 2309 N N . PHE A 1 286 ? -4.296 0.250 14.975 1.00 94.81 286 PHE A N 1
ATOM 2310 C CA . PHE A 1 286 ? -5.103 1.088 15.851 1.00 94.81 286 PHE A CA 1
ATOM 2311 C C . PHE A 1 286 ? -4.392 1.415 17.172 1.00 94.81 286 PHE A C 1
ATOM 2313 O O . PHE A 1 286 ? -4.359 2.579 17.572 1.00 94.81 286 PHE A O 1
ATOM 2320 N N . LEU A 1 287 ? -3.734 0.429 17.801 1.00 91.31 287 LEU A N 1
ATOM 2321 C CA . LEU A 1 287 ? -2.920 0.656 19.005 1.00 91.31 287 LEU A CA 1
ATOM 2322 C C . LEU A 1 287 ? -1.813 1.676 18.749 1.00 91.31 287 LEU A C 1
ATOM 2324 O O . LEU A 1 287 ? -1.641 2.605 19.537 1.00 91.31 287 LEU A O 1
ATOM 2328 N N . TRP A 1 288 ? -1.099 1.540 17.629 1.00 90.75 288 TRP A N 1
ATOM 2329 C CA . TRP A 1 288 ? -0.054 2.489 17.257 1.00 90.75 288 TRP A CA 1
ATOM 2330 C C . TRP A 1 288 ? -0.604 3.897 17.032 1.00 90.75 288 TRP A C 1
ATOM 2332 O O . TRP A 1 288 ? -0.019 4.853 17.536 1.00 90.75 288 TRP A O 1
ATOM 2342 N N . ALA A 1 289 ? -1.739 4.045 16.346 1.00 91.12 289 ALA A N 1
ATOM 2343 C CA . ALA A 1 289 ? -2.361 5.350 16.127 1.00 91.12 289 ALA A CA 1
ATOM 2344 C C . ALA A 1 289 ? -2.737 6.049 17.450 1.00 91.12 289 ALA A C 1
ATOM 2346 O O . ALA A 1 289 ? -2.419 7.229 17.636 1.00 91.12 289 ALA A O 1
ATOM 2347 N N . CYS A 1 290 ? -3.334 5.314 18.397 1.00 91.06 290 CYS A N 1
ATOM 2348 C CA . CYS A 1 290 ? -3.665 5.832 19.727 1.00 91.06 290 CYS A CA 1
ATOM 2349 C C . CYS A 1 290 ? -2.416 6.167 20.552 1.00 91.06 290 CYS A C 1
ATOM 2351 O O . CYS A 1 290 ? -2.360 7.230 21.166 1.00 91.06 290 CYS A O 1
ATOM 2353 N N . ALA A 1 291 ? -1.398 5.300 20.539 1.00 87.00 291 ALA A N 1
ATOM 2354 C CA . ALA A 1 291 ? -0.148 5.523 21.266 1.00 87.00 291 ALA A CA 1
ATOM 2355 C C . ALA A 1 291 ? 0.609 6.754 20.745 1.00 87.00 291 ALA A C 1
ATOM 2357 O O . ALA A 1 291 ? 1.147 7.531 21.534 1.00 87.00 291 ALA A O 1
ATOM 2358 N N . GLN A 1 292 ? 0.612 6.964 19.426 1.00 86.81 292 GLN A N 1
ATOM 2359 C CA . GLN A 1 292 ? 1.214 8.144 18.809 1.00 86.81 292 GLN A CA 1
ATOM 2360 C C . GLN A 1 292 ? 0.387 9.412 19.052 1.00 86.81 292 GLN A C 1
ATOM 2362 O O . GLN A 1 292 ? 0.953 10.499 19.117 1.00 86.81 292 GLN A O 1
ATOM 2367 N N . GLY A 1 293 ? -0.925 9.307 19.258 1.00 88.69 293 GLY A N 1
ATOM 2368 C CA . GLY A 1 293 ? -1.773 10.477 19.473 1.00 88.69 293 GLY A CA 1
ATOM 2369 C C . GLY A 1 293 ? -2.200 11.161 18.170 1.00 88.69 293 GLY A C 1
ATOM 2370 O O . GLY A 1 293 ? -2.443 12.363 18.156 1.00 88.69 293 GLY A O 1
ATOM 2371 N N . ASN A 1 294 ? -2.290 10.419 17.063 1.00 88.50 294 ASN A N 1
ATOM 2372 C CA . ASN A 1 294 ? -2.729 10.974 15.784 1.00 88.50 294 ASN A CA 1
ATOM 2373 C C . ASN A 1 294 ? -4.249 10.807 15.616 1.00 88.50 294 ASN A C 1
ATOM 2375 O O . ASN A 1 294 ? -4.714 9.743 15.204 1.00 88.50 294 ASN A O 1
ATOM 2379 N N . ALA A 1 295 ? -5.016 11.851 15.944 1.00 91.12 295 ALA A N 1
ATOM 2380 C CA . ALA A 1 295 ? -6.478 11.813 15.910 1.00 91.12 295 ALA A CA 1
ATOM 2381 C C . ALA A 1 295 ? -7.042 11.516 14.510 1.00 91.12 295 ALA A C 1
ATOM 2383 O O . ALA A 1 295 ? -7.948 10.697 14.404 1.00 91.12 295 ALA A O 1
ATOM 2384 N N . ASP A 1 296 ? -6.464 12.084 13.446 1.00 91.12 296 ASP A N 1
ATOM 2385 C CA . ASP A 1 296 ? -6.936 11.881 12.067 1.00 91.12 296 ASP A CA 1
ATOM 2386 C C . ASP A 1 296 ? -6.804 10.415 11.624 1.00 91.12 296 ASP A C 1
ATOM 2388 O O . ASP A 1 296 ? -7.676 9.864 10.949 1.00 91.12 296 ASP A O 1
ATOM 2392 N N . ILE A 1 297 ? -5.709 9.753 12.012 1.00 92.12 297 ILE A N 1
ATOM 2393 C CA . ILE A 1 297 ? -5.513 8.325 11.732 1.00 92.12 297 ILE A CA 1
ATOM 2394 C C . ILE A 1 297 ? -6.442 7.477 12.589 1.00 92.12 297 ILE A C 1
ATOM 2396 O O . ILE A 1 297 ? -7.021 6.526 12.071 1.00 92.12 297 ILE A O 1
ATOM 2400 N N . VAL A 1 298 ? -6.584 7.793 13.880 1.00 93.81 298 VAL A N 1
ATOM 2401 C CA . VAL A 1 298 ? -7.516 7.076 14.761 1.00 93.81 298 VAL A CA 1
ATOM 2402 C C . VAL A 1 298 ? -8.928 7.147 14.190 1.00 93.81 298 VAL A C 1
ATOM 2404 O O . VAL A 1 298 ? -9.579 6.114 14.056 1.00 93.81 298 VAL A O 1
ATOM 2407 N N . GLU A 1 299 ? -9.364 8.340 13.788 1.00 93.94 299 GLU A N 1
ATOM 2408 C CA . GLU A 1 299 ? -10.660 8.561 13.162 1.00 93.94 299 GLU A CA 1
ATOM 2409 C C . GLU A 1 299 ? -10.814 7.719 11.892 1.00 93.94 299 GLU A C 1
ATOM 2411 O O . GLU A 1 299 ? -11.776 6.963 11.750 1.00 93.94 299 GLU A O 1
ATOM 2416 N N . TYR A 1 300 ? -9.823 7.780 11.002 1.00 93.69 300 TYR A N 1
ATOM 2417 C CA . TYR A 1 300 ? -9.835 7.023 9.756 1.00 93.69 300 TYR A CA 1
ATOM 2418 C C . TYR A 1 300 ? -9.895 5.503 9.979 1.00 93.69 300 TYR A C 1
ATOM 2420 O O . TYR A 1 300 ? -10.643 4.812 9.289 1.00 93.69 300 TYR A O 1
ATOM 2428 N N . LEU A 1 301 ? -9.139 4.967 10.943 1.00 95.19 301 LEU A N 1
ATOM 2429 C CA . LEU A 1 301 ? -9.151 3.540 11.281 1.00 95.19 301 LEU A CA 1
ATOM 2430 C C . LEU A 1 301 ? -10.487 3.115 11.913 1.00 95.19 301 LEU A C 1
ATOM 2432 O O . LEU A 1 301 ? -11.016 2.063 11.549 1.00 95.19 301 LEU A O 1
ATOM 2436 N N . MET A 1 302 ? -11.067 3.935 12.799 1.00 95.12 302 MET A N 1
ATOM 2437 C CA . MET A 1 302 ? -12.412 3.709 13.352 1.00 95.12 302 MET A CA 1
ATOM 2438 C C . MET A 1 302 ? -13.465 3.629 12.243 1.00 95.12 302 MET A C 1
ATOM 2440 O O . MET A 1 302 ? -14.297 2.722 12.246 1.00 95.12 302 MET A O 1
ATOM 2444 N N . ASP A 1 303 ? -13.394 4.529 11.260 1.00 92.44 303 ASP A N 1
ATOM 2445 C CA . ASP A 1 303 ? -14.330 4.591 10.132 1.00 92.44 303 ASP A CA 1
ATOM 2446 C C . ASP A 1 303 ? -14.184 3.423 9.144 1.00 92.44 303 ASP A C 1
ATOM 2448 O O . ASP A 1 303 ? -15.065 3.199 8.304 1.00 92.44 303 ASP A O 1
ATOM 2452 N N . LEU A 1 304 ? -13.068 2.695 9.211 1.00 92.44 304 LEU A N 1
ATOM 2453 C CA . LEU A 1 304 ? -12.852 1.439 8.497 1.00 92.44 304 LEU A CA 1
ATOM 2454 C C . LEU A 1 304 ? -13.296 0.210 9.301 1.00 92.44 304 LEU A C 1
ATOM 2456 O O . LEU A 1 304 ? -13.302 -0.880 8.741 1.00 92.44 304 LEU A O 1
ATOM 2460 N N . GLY A 1 305 ? -13.691 0.378 10.567 1.00 92.62 305 GLY A N 1
ATOM 2461 C CA . GLY A 1 305 ? -14.128 -0.714 11.437 1.00 92.62 305 GLY A CA 1
ATOM 2462 C C . GLY A 1 305 ? -13.010 -1.367 12.254 1.00 92.62 305 GLY A C 1
ATOM 2463 O O . GLY A 1 305 ? -13.180 -2.506 12.686 1.00 92.62 305 GLY A O 1
ATOM 2464 N N . ALA A 1 306 ? -11.884 -0.677 12.477 1.00 94.94 306 ALA A N 1
ATOM 2465 C CA . ALA A 1 306 ? -10.807 -1.203 13.315 1.00 94.94 306 ALA A CA 1
ATOM 2466 C C . ALA A 1 306 ? -11.302 -1.574 14.723 1.00 94.94 306 ALA A C 1
ATOM 2468 O O . ALA A 1 306 ? -12.177 -0.912 15.290 1.00 94.94 306 ALA A O 1
ATOM 2469 N N . ASN A 1 307 ? -10.711 -2.610 15.313 1.00 94.19 307 ASN A N 1
ATOM 2470 C CA . ASN A 1 307 ? -11.023 -3.052 16.662 1.00 94.19 307 ASN A CA 1
ATOM 2471 C C . ASN A 1 307 ? -10.608 -2.005 17.701 1.00 94.19 307 ASN A C 1
ATOM 2473 O O . ASN A 1 307 ? -9.426 -1.858 18.009 1.00 94.19 307 ASN A O 1
ATOM 2477 N N . ILE A 1 308 ? -11.583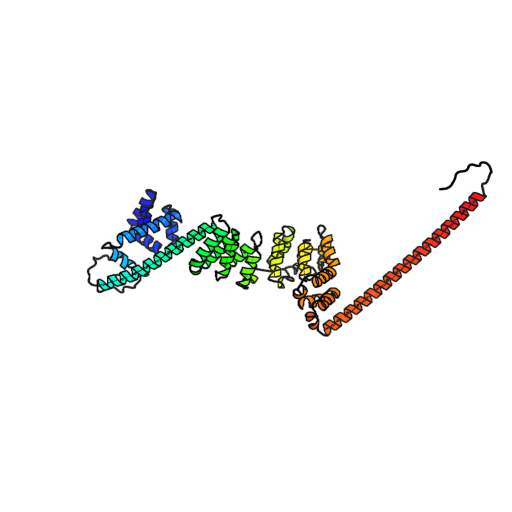 -1.315 18.296 1.00 94.44 308 ILE A N 1
ATOM 2478 C CA . ILE A 1 308 ? -11.315 -0.281 19.302 1.00 94.44 308 ILE A CA 1
ATOM 2479 C C . ILE A 1 308 ? -10.975 -0.846 20.692 1.00 94.44 308 ILE A C 1
ATOM 2481 O O . ILE A 1 308 ? -10.413 -0.135 21.525 1.00 94.44 308 ILE A O 1
ATOM 2485 N N . HIS A 1 309 ? -11.280 -2.127 20.936 1.00 92.06 309 HIS A N 1
ATOM 2486 C CA . HIS A 1 309 ? -11.104 -2.809 22.229 1.00 92.06 309 HIS A CA 1
ATOM 2487 C C . HIS A 1 309 ? -9.759 -3.536 22.351 1.00 92.06 309 HIS A C 1
ATOM 2489 O O . HIS A 1 309 ? -9.526 -4.288 23.298 1.00 92.06 309 HIS A O 1
ATOM 2495 N N . VAL A 1 310 ? -8.860 -3.324 21.389 1.00 91.69 310 VAL A N 1
ATOM 2496 C CA . VAL A 1 310 ? -7.520 -3.919 21.376 1.00 91.69 310 VAL A CA 1
ATOM 2497 C C . VAL A 1 310 ? -6.707 -3.526 22.603 1.00 91.69 310 VAL A C 1
ATOM 2499 O O . VAL A 1 310 ? -6.784 -2.404 23.118 1.00 91.69 310 VAL A O 1
ATOM 2502 N N . LYS A 1 311 ? -5.882 -4.476 23.037 1.00 89.00 311 LYS A N 1
ATOM 2503 C CA . LYS A 1 311 ? -4.986 -4.347 24.178 1.00 89.00 311 LYS A CA 1
ATOM 2504 C C . LYS A 1 311 ? -3.565 -4.686 23.774 1.00 89.00 311 LYS A C 1
ATOM 2506 O O . LYS A 1 311 ? -3.337 -5.584 22.963 1.00 89.00 311 LYS A O 1
ATOM 2511 N N . THR A 1 312 ? -2.613 -3.995 24.379 1.00 84.25 312 THR A N 1
ATOM 2512 C CA . THR A 1 312 ? -1.200 -4.318 24.247 1.00 84.25 312 THR A CA 1
ATOM 2513 C C . THR A 1 312 ? -0.919 -5.680 24.883 1.00 84.25 312 THR A C 1
ATOM 2515 O O . THR A 1 312 ? -1.193 -5.898 26.060 1.00 84.25 312 THR A O 1
ATOM 2518 N N . LEU A 1 313 ? -0.314 -6.576 24.105 1.00 73.19 313 LEU A N 1
ATOM 2519 C CA . LEU A 1 313 ? 0.258 -7.830 24.586 1.00 73.19 313 LEU A CA 1
ATOM 2520 C C . LEU A 1 313 ? 1.781 -7.708 24.489 1.00 73.19 313 LEU A C 1
ATOM 2522 O O . LEU A 1 313 ? 2.341 -7.835 23.404 1.00 73.19 313 LEU A O 1
ATOM 2526 N N . LEU A 1 314 ? 2.451 -7.377 25.593 1.00 64.19 314 LEU A N 1
ATOM 2527 C CA . LEU A 1 314 ? 3.915 -7.368 25.626 1.00 64.19 314 LEU A CA 1
ATOM 2528 C C . LEU A 1 314 ? 4.415 -8.774 25.980 1.00 64.19 314 LEU A C 1
ATOM 2530 O O . LEU A 1 314 ? 3.889 -9.374 26.913 1.00 64.19 314 LEU A O 1
ATOM 2534 N N . PRO A 1 315 ? 5.422 -9.313 25.272 1.00 56.44 315 PRO A N 1
ATOM 2535 C CA . PRO A 1 315 ? 6.149 -10.484 25.749 1.00 56.44 315 PRO A CA 1
ATOM 2536 C C . PRO A 1 315 ? 6.857 -10.160 27.074 1.00 56.44 315 PRO A C 1
ATOM 2538 O O . PRO A 1 315 ? 7.413 -9.068 27.199 1.00 56.44 315 PRO A O 1
ATOM 2541 N N . GLU A 1 316 ? 6.932 -11.124 28.001 1.00 56.28 316 GLU A N 1
ATOM 2542 C CA . GLU A 1 316 ? 7.602 -10.995 29.317 1.00 56.28 316 GLU A CA 1
ATOM 2543 C C . GLU A 1 316 ? 9.037 -10.427 29.233 1.00 56.28 316 GLU A C 1
ATOM 2545 O O . GLU A 1 316 ? 9.549 -9.843 30.185 1.00 56.28 316 GLU A O 1
ATOM 2550 N N . SER A 1 317 ? 9.704 -10.561 28.080 1.00 54.78 317 SER A N 1
ATOM 2551 C CA . SER A 1 317 ? 11.048 -10.028 27.833 1.00 54.78 317 SER A CA 1
ATOM 2552 C C . SER A 1 317 ? 11.124 -8.496 27.761 1.00 54.78 317 SER A C 1
ATOM 2554 O O . SER A 1 317 ? 12.217 -7.936 27.860 1.00 54.78 317 SER A O 1
ATOM 2556 N N . TYR A 1 318 ? 10.003 -7.801 27.550 1.00 56.25 318 TYR A N 1
ATOM 2557 C CA . TYR A 1 318 ? 9.948 -6.341 27.534 1.00 56.25 318 TYR A CA 1
ATOM 2558 C C . TYR A 1 318 ? 9.603 -5.825 28.935 1.00 56.25 318 TYR A C 1
ATOM 2560 O O . TYR A 1 318 ? 8.441 -5.764 29.318 1.00 56.25 318 TYR A O 1
ATOM 2568 N N . ASN A 1 319 ? 10.627 -5.399 29.685 1.00 47.91 319 ASN A N 1
ATOM 2569 C CA . ASN A 1 319 ? 10.493 -4.729 30.986 1.00 47.91 319 ASN A CA 1
ATOM 2570 C C . ASN A 1 319 ? 9.849 -3.330 30.842 1.00 47.91 319 ASN A C 1
ATOM 2572 O O . ASN A 1 319 ? 10.499 -2.300 31.009 1.00 47.91 319 ASN A O 1
ATOM 2576 N N . LEU A 1 320 ? 8.557 -3.281 30.529 1.00 51.28 320 LEU A N 1
ATOM 2577 C CA . LEU A 1 320 ? 7.700 -2.119 30.741 1.00 51.28 320 LEU A CA 1
ATOM 2578 C C . LEU A 1 320 ? 6.792 -2.465 31.919 1.00 51.28 320 LEU A C 1
ATOM 2580 O O . LEU A 1 320 ? 5.706 -3.006 31.729 1.00 51.28 320 LEU A O 1
ATOM 2584 N N . GLN A 1 321 ? 7.274 -2.204 33.139 1.00 46.47 321 GLN A N 1
ATOM 2585 C CA . GLN A 1 321 ? 6.533 -2.452 34.379 1.00 46.47 321 GLN A CA 1
ATOM 2586 C C . GLN A 1 321 ? 5.069 -1.990 34.244 1.00 46.47 321 GLN A C 1
ATOM 2588 O O . GLN A 1 321 ? 4.802 -0.798 34.100 1.00 46.47 321 GLN A O 1
ATOM 2593 N N . GLY A 1 322 ? 4.130 -2.941 34.284 1.00 54.56 322 GLY A N 1
ATOM 2594 C CA . GLY A 1 322 ? 2.699 -2.672 34.454 1.00 54.56 322 GLY A CA 1
ATOM 2595 C C . GLY A 1 322 ? 1.901 -2.243 33.216 1.00 54.56 322 GLY A C 1
ATOM 2596 O O . GLY A 1 322 ? 0.796 -1.742 33.395 1.00 54.56 322 GLY A O 1
ATOM 2597 N N . LYS A 1 323 ? 2.410 -2.413 31.984 1.00 56.56 323 LYS A N 1
ATOM 2598 C CA . LYS A 1 323 ? 1.656 -2.104 30.741 1.00 56.56 323 LYS A CA 1
ATOM 2599 C C . LYS A 1 323 ? 1.066 -3.314 30.010 1.00 56.56 323 LYS A C 1
ATOM 2601 O O . LYS A 1 323 ? 0.521 -3.159 28.913 1.00 56.56 323 LYS A O 1
ATOM 2606 N N . GLU A 1 324 ? 1.149 -4.499 30.597 1.00 60.94 324 GLU A N 1
ATOM 2607 C CA . GLU A 1 324 ? 0.429 -5.672 30.103 1.00 60.94 324 GLU A CA 1
ATOM 2608 C C . GLU A 1 324 ? -1.077 -5.362 30.073 1.00 60.94 324 GLU A C 1
ATOM 2610 O O . GLU A 1 324 ? -1.618 -4.778 31.008 1.00 60.94 324 GLU A O 1
ATOM 2615 N N . GLU A 1 325 ? -1.738 -5.662 28.954 1.00 73.38 325 GLU A N 1
ATOM 2616 C CA . GLU A 1 325 ? -3.173 -5.441 28.733 1.00 73.38 325 GLU A CA 1
ATOM 2617 C C . GLU A 1 325 ? -3.669 -3.983 28.625 1.00 73.38 325 GLU A C 1
ATOM 2619 O O . GLU A 1 325 ? -4.881 -3.746 28.643 1.00 73.38 325 GLU A O 1
ATOM 2624 N N . THR A 1 326 ? -2.782 -2.997 28.438 1.00 85.00 326 THR A N 1
ATOM 2625 C CA . THR A 1 326 ? -3.210 -1.594 28.240 1.00 85.00 326 THR A CA 1
ATOM 2626 C C . THR A 1 326 ? -4.093 -1.467 26.992 1.00 85.00 326 THR A C 1
ATOM 2628 O O . THR A 1 326 ? -3.662 -1.799 25.887 1.00 85.00 326 THR A O 1
ATOM 2631 N N . THR A 1 327 ? -5.325 -0.981 27.151 1.00 89.44 327 THR A N 1
ATOM 2632 C CA . THR A 1 327 ? -6.273 -0.761 26.042 1.00 89.44 327 THR A CA 1
ATOM 2633 C C . THR A 1 327 ? -5.848 0.415 25.159 1.00 89.44 327 THR A C 1
ATOM 2635 O O . THR A 1 327 ? -5.162 1.335 25.612 1.00 89.44 327 THR A O 1
ATOM 2638 N N . ALA A 1 328 ? -6.310 0.449 23.906 1.00 90.00 328 ALA A N 1
ATOM 2639 C CA . ALA A 1 328 ? -6.092 1.600 23.022 1.00 90.00 328 ALA A CA 1
ATOM 2640 C C . ALA A 1 328 ? -6.580 2.929 23.629 1.00 90.00 328 ALA A C 1
ATOM 2642 O O . ALA A 1 328 ? -5.897 3.949 23.516 1.00 90.00 328 ALA A O 1
ATOM 2643 N N . ARG A 1 329 ? -7.718 2.910 24.339 1.00 90.31 329 ARG A N 1
ATOM 2644 C CA . ARG A 1 329 ? -8.242 4.085 25.049 1.00 90.31 329 ARG A CA 1
ATOM 2645 C C . ARG A 1 329 ? -7.287 4.559 26.149 1.00 90.31 329 ARG A C 1
ATOM 2647 O O . ARG A 1 329 ? -6.970 5.742 26.200 1.00 90.31 329 ARG A O 1
ATOM 2654 N N . GLN A 1 330 ? -6.760 3.648 26.967 1.00 88.94 330 GLN A N 1
ATOM 2655 C CA . GLN A 1 330 ? -5.790 3.989 28.020 1.00 88.94 330 GLN A CA 1
ATOM 2656 C C . GLN A 1 330 ? -4.477 4.544 27.449 1.00 88.94 330 GLN A C 1
ATOM 2658 O O . GLN A 1 330 ? -3.891 5.468 28.015 1.00 88.94 330 GLN A O 1
ATOM 2663 N N . TRP A 1 331 ? -4.020 4.031 26.302 1.00 87.75 331 TRP A N 1
ATOM 2664 C CA . TRP A 1 331 ? -2.883 4.620 25.591 1.00 87.75 331 TRP A CA 1
ATOM 2665 C C . TRP A 1 331 ? -3.152 6.070 25.191 1.00 87.75 331 TRP A C 1
ATOM 2667 O O . TRP A 1 331 ? -2.307 6.930 25.449 1.00 87.75 331 TRP A O 1
ATOM 2677 N N . ALA A 1 332 ? -4.333 6.351 24.637 1.00 87.31 332 ALA A N 1
ATOM 2678 C CA . ALA A 1 332 ? -4.736 7.711 24.296 1.00 87.31 332 ALA A CA 1
ATOM 2679 C C . ALA A 1 332 ? -4.832 8.622 25.533 1.00 87.31 332 ALA A C 1
ATOM 2681 O O . ALA A 1 332 ? -4.386 9.765 25.483 1.00 87.31 332 ALA A O 1
ATOM 2682 N N . GLU A 1 333 ? -5.347 8.118 26.658 1.00 87.31 333 GLU A N 1
ATOM 2683 C CA . GLU A 1 333 ? -5.433 8.852 27.930 1.00 87.31 333 GLU A CA 1
ATOM 2684 C C . GLU A 1 333 ? -4.049 9.204 28.496 1.00 87.31 333 GLU A C 1
ATOM 2686 O O . GLU A 1 333 ? -3.850 10.304 29.012 1.00 87.31 333 GLU A O 1
ATOM 2691 N N . SER A 1 334 ? -3.072 8.304 28.350 1.00 82.69 334 SER A N 1
ATOM 2692 C CA . SER A 1 334 ? -1.695 8.532 28.806 1.00 82.69 334 SER A CA 1
ATOM 2693 C C . SER A 1 334 ? -0.920 9.559 27.965 1.00 82.69 334 SER A C 1
ATOM 2695 O O . SER A 1 334 ? 0.101 10.082 28.418 1.00 82.69 334 SER A O 1
ATOM 2697 N N . ASN A 1 335 ? -1.389 9.866 26.751 1.00 78.06 335 ASN A N 1
ATOM 2698 C CA . ASN A 1 335 ? -0.727 10.786 25.832 1.00 78.06 335 ASN A CA 1
ATOM 2699 C C . ASN A 1 335 ? -1.253 12.222 26.018 1.00 78.06 335 ASN A C 1
ATOM 2701 O O . ASN A 1 335 ? -2.341 12.578 25.568 1.00 78.06 335 ASN A O 1
ATOM 2705 N N . SER A 1 336 ? -0.463 13.079 26.669 1.00 70.62 336 SER A N 1
ATOM 2706 C CA . SER A 1 336 ? -0.886 14.432 27.064 1.00 70.62 336 SER A CA 1
ATOM 2707 C C . SER A 1 336 ? -1.214 15.380 25.903 1.00 70.62 336 SER A C 1
ATOM 2709 O O . SER A 1 336 ? -1.959 16.337 26.108 1.00 70.62 336 SER A O 1
ATOM 2711 N N . ILE A 1 337 ? -0.677 15.139 24.702 1.00 63.19 337 ILE A N 1
ATOM 2712 C CA . ILE A 1 337 ? -0.757 16.083 23.576 1.00 63.19 337 ILE A CA 1
ATOM 2713 C C . ILE A 1 337 ? -2.087 15.945 22.820 1.00 63.19 337 ILE A C 1
ATOM 2715 O O . ILE A 1 337 ? -2.644 16.948 22.379 1.00 63.19 337 ILE A O 1
ATOM 2719 N N . ALA A 1 338 ? -2.627 14.728 22.708 1.00 63.72 338 ALA A N 1
ATOM 2720 C CA . ALA A 1 338 ? -3.802 14.436 21.878 1.00 63.72 338 ALA A CA 1
ATOM 2721 C C . ALA A 1 338 ? -4.954 13.730 22.613 1.00 63.72 338 ALA A C 1
ATOM 2723 O O . ALA A 1 338 ? -5.989 13.456 21.996 1.00 63.72 338 ALA A O 1
ATOM 2724 N N . SER A 1 339 ? -4.811 13.460 23.919 1.00 76.44 339 SER A N 1
ATOM 2725 C CA . SER A 1 339 ? -5.788 12.696 24.710 1.00 76.44 339 SER A CA 1
ATOM 2726 C C . SER A 1 339 ? -7.219 13.190 24.522 1.00 76.44 339 SER A C 1
ATOM 2728 O O . SER A 1 339 ? -8.097 12.395 24.223 1.00 76.44 339 SER A O 1
ATOM 2730 N N . LYS A 1 340 ? -7.473 14.502 24.596 1.00 86.19 340 LYS A N 1
ATOM 2731 C CA . LYS A 1 340 ? -8.841 15.047 24.509 1.00 86.19 340 LYS A CA 1
ATOM 2732 C C . LYS A 1 340 ? -9.548 14.740 23.187 1.00 86.19 340 LYS A C 1
ATOM 2734 O O . LYS A 1 340 ? -10.723 14.388 23.207 1.00 86.19 340 LYS A O 1
ATOM 2739 N N . GLN A 1 341 ? -8.858 14.888 22.054 1.00 90.25 341 GLN A N 1
ATOM 2740 C CA . GLN A 1 341 ? -9.459 14.666 20.734 1.00 90.25 341 GLN A CA 1
ATOM 2741 C C . GLN A 1 341 ? -9.748 13.184 20.512 1.00 90.25 341 GLN A C 1
ATOM 2743 O O . GLN A 1 341 ? -10.851 12.823 20.115 1.00 90.25 341 GLN A O 1
ATOM 2748 N N . ILE A 1 342 ? -8.784 12.318 20.832 1.00 92.38 342 ILE A N 1
ATOM 2749 C CA . ILE A 1 342 ? -8.953 10.874 20.665 1.00 92.38 342 ILE A CA 1
ATOM 2750 C C . ILE A 1 342 ? -9.997 10.326 21.642 1.00 92.38 342 ILE A C 1
ATOM 2752 O O . ILE A 1 342 ? -10.830 9.522 21.240 1.00 92.38 342 ILE A O 1
ATOM 2756 N N . ILE A 1 343 ? -10.017 10.785 22.896 1.00 92.50 343 ILE A N 1
ATOM 2757 C CA . ILE A 1 343 ? -11.053 10.400 23.866 1.00 92.50 343 ILE A CA 1
ATOM 2758 C C . ILE A 1 343 ? -12.439 10.797 23.350 1.00 92.50 343 ILE A C 1
ATOM 2760 O O . ILE A 1 343 ? -13.347 9.972 23.384 1.00 92.50 343 ILE A O 1
ATOM 2764 N N . ALA A 1 344 ? -12.589 12.002 22.789 1.00 93.31 344 ALA A N 1
ATOM 2765 C CA . ALA A 1 344 ? -13.852 12.413 22.183 1.00 93.31 344 ALA A CA 1
ATOM 2766 C C . ALA A 1 344 ? -14.279 11.475 21.040 1.00 93.31 344 ALA A C 1
ATOM 2768 O O . ALA A 1 344 ? -15.460 11.148 20.962 1.00 93.31 344 ALA A O 1
ATOM 2769 N N . LEU A 1 345 ? -13.338 10.997 20.207 1.00 95.12 345 LEU A N 1
ATOM 2770 C CA . LEU A 1 345 ? -13.613 10.001 19.158 1.00 95.12 345 LEU A CA 1
ATOM 2771 C C . LEU A 1 345 ? -14.109 8.663 19.724 1.00 95.12 345 LEU A C 1
ATOM 2773 O O . LEU A 1 345 ? -14.990 8.044 19.132 1.00 95.12 345 LEU A O 1
ATOM 2777 N N . PHE A 1 346 ? -13.568 8.211 20.861 1.00 94.31 346 PHE A N 1
ATOM 2778 C CA . PHE A 1 346 ? -14.083 7.025 21.554 1.00 94.31 346 PHE A CA 1
ATOM 2779 C C . PHE A 1 346 ? -15.487 7.269 22.117 1.00 94.31 346 PHE A C 1
ATOM 2781 O O . PHE A 1 346 ? -16.361 6.418 21.974 1.00 94.31 346 PHE A O 1
ATOM 2788 N N . ASP A 1 347 ? -15.712 8.422 22.747 1.00 93.75 347 ASP A N 1
ATOM 2789 C CA . ASP A 1 347 ? -16.974 8.732 23.423 1.00 93.75 347 ASP A CA 1
ATOM 2790 C C . ASP A 1 347 ? -18.145 8.895 22.440 1.00 93.75 347 ASP A C 1
ATOM 2792 O O . ASP A 1 347 ? -19.281 8.550 22.766 1.00 93.75 347 ASP A O 1
ATOM 2796 N N . ASN A 1 348 ? -17.882 9.373 21.220 1.00 94.31 348 ASN A N 1
ATOM 2797 C CA . ASN A 1 348 ? -18.894 9.550 20.174 1.00 94.31 348 ASN A CA 1
ATOM 2798 C C . ASN A 1 348 ? -18.846 8.479 19.065 1.00 94.31 348 ASN A C 1
ATOM 2800 O O . ASN A 1 348 ? -19.558 8.617 18.067 1.00 94.31 348 ASN A O 1
ATOM 2804 N N . TYR A 1 349 ? -18.053 7.414 19.233 1.00 95.31 349 TYR A N 1
ATOM 2805 C CA . TYR A 1 349 ? -17.797 6.391 18.211 1.00 95.31 349 TYR A CA 1
ATOM 2806 C C . TYR A 1 349 ? -19.080 5.846 17.563 1.00 95.31 349 TYR A C 1
ATOM 2808 O O . TYR A 1 349 ? -19.251 5.936 16.345 1.00 95.31 349 TYR A O 1
ATOM 2816 N N . TYR A 1 350 ? -20.024 5.350 18.369 1.00 94.94 350 TYR A N 1
ATOM 2817 C CA . TYR A 1 350 ? -21.265 4.753 17.861 1.00 94.94 350 TYR A CA 1
ATOM 2818 C C . TYR A 1 350 ? -22.178 5.778 17.175 1.00 94.94 350 TYR A C 1
ATOM 2820 O O . TYR A 1 350 ? -22.783 5.476 16.149 1.00 94.94 350 TYR A O 1
ATOM 2828 N N . GLN A 1 351 ? -22.238 7.012 17.689 1.00 94.38 351 GLN A N 1
ATOM 2829 C CA . GLN A 1 351 ? -23.032 8.094 17.093 1.00 94.38 351 GLN A CA 1
ATOM 2830 C C . GLN A 1 351 ? -22.472 8.519 15.730 1.00 94.38 351 GLN A C 1
ATOM 2832 O O . GLN A 1 351 ? -23.229 8.722 14.777 1.00 94.38 351 GLN A O 1
ATOM 2837 N N . ARG A 1 352 ? -21.141 8.626 15.620 1.00 95.12 352 ARG A N 1
ATOM 2838 C CA . ARG A 1 352 ? -20.451 8.908 14.353 1.00 95.12 352 ARG A CA 1
ATOM 2839 C C . ARG A 1 352 ? -20.677 7.786 13.352 1.00 95.12 352 ARG A C 1
ATOM 2841 O O . ARG A 1 352 ? -21.036 8.059 12.210 1.00 95.12 352 ARG A O 1
ATOM 2848 N N . MET A 1 353 ? -20.534 6.535 13.783 1.00 94.19 353 MET A N 1
ATOM 2849 C CA . MET A 1 353 ? -20.763 5.380 12.921 1.00 94.19 353 MET A CA 1
ATOM 2850 C C . MET A 1 353 ? -22.211 5.329 12.412 1.00 94.19 353 MET A C 1
ATOM 2852 O O . MET A 1 353 ? -22.430 5.147 11.216 1.00 94.19 353 MET A O 1
ATOM 2856 N N . GLU A 1 354 ? -23.201 5.561 13.280 1.00 94.88 354 GLU A N 1
ATOM 2857 C CA . GLU A 1 354 ? -24.606 5.654 12.873 1.00 94.88 354 GLU A CA 1
ATOM 2858 C C . GLU A 1 354 ? -24.846 6.795 11.873 1.00 94.88 354 GLU A C 1
ATOM 2860 O O . GLU A 1 354 ? -25.503 6.595 10.849 1.00 94.88 354 GLU A O 1
ATOM 2865 N N . SER A 1 355 ? -24.256 7.967 12.115 1.00 94.75 355 SER A N 1
ATOM 2866 C CA . SER A 1 355 ? -24.333 9.105 11.191 1.00 94.75 355 SER A CA 1
ATOM 2867 C C . SER A 1 355 ? -23.708 8.772 9.829 1.00 94.75 355 SER A C 1
ATOM 2869 O O . SER A 1 355 ? -24.290 9.081 8.790 1.00 94.75 355 SER A O 1
ATOM 2871 N N . ASN A 1 356 ? -22.568 8.076 9.812 1.00 94.31 356 ASN A N 1
ATOM 2872 C CA . ASN A 1 356 ? -21.892 7.634 8.590 1.00 94.31 356 ASN A CA 1
ATOM 2873 C C . ASN A 1 356 ? -22.723 6.609 7.804 1.00 94.31 356 ASN A C 1
ATOM 2875 O O . ASN A 1 356 ? -22.792 6.707 6.578 1.00 94.31 356 ASN A O 1
ATOM 2879 N N . PHE A 1 357 ? -23.405 5.675 8.478 1.00 94.12 357 PHE A N 1
ATOM 2880 C CA . PHE A 1 357 ? -24.342 4.753 7.823 1.00 94.12 357 PHE A CA 1
ATOM 2881 C C . PHE A 1 357 ? -25.481 5.483 7.105 1.00 94.12 357 PHE A C 1
ATOM 2883 O O . PHE A 1 357 ? -25.905 5.045 6.035 1.00 94.12 357 PHE A O 1
ATOM 2890 N N . GLN A 1 358 ? -25.969 6.585 7.675 1.00 93.44 358 GLN A N 1
ATOM 2891 C CA . GLN A 1 358 ? -27.063 7.372 7.103 1.00 93.44 358 GLN A CA 1
ATOM 2892 C C . GLN A 1 358 ? -26.593 8.320 5.993 1.00 93.44 358 GLN A C 1
ATOM 2894 O O . GLN A 1 358 ? -27.299 8.505 5.003 1.00 93.44 358 GLN A O 1
ATOM 2899 N N . ALA A 1 359 ? -25.413 8.925 6.150 1.00 95.19 359 ALA A N 1
ATOM 2900 C CA . ALA A 1 359 ? -24.935 9.993 5.277 1.00 95.19 359 ALA A CA 1
ATOM 2901 C C . ALA A 1 359 ? -24.094 9.506 4.085 1.00 95.19 359 ALA A C 1
ATOM 2903 O O . ALA A 1 359 ? -24.109 10.151 3.037 1.00 95.19 359 ALA A O 1
ATOM 2904 N N . ILE A 1 360 ? -23.343 8.404 4.222 1.00 92.69 360 ILE A N 1
ATOM 2905 C CA . ILE A 1 360 ? -22.336 7.984 3.235 1.00 92.69 360 ILE A CA 1
ATOM 2906 C C . ILE A 1 360 ? -22.841 6.772 2.429 1.00 92.69 360 ILE A C 1
ATOM 2908 O O . ILE A 1 360 ? -22.905 5.652 2.952 1.00 92.69 360 ILE A O 1
ATOM 2912 N N . PRO A 1 361 ? -23.131 6.932 1.122 1.00 92.44 361 PRO A N 1
ATOM 2913 C CA . PRO A 1 361 ? -23.553 5.823 0.275 1.00 92.44 361 PRO A CA 1
ATOM 2914 C C . PRO A 1 361 ? -22.507 4.705 0.225 1.00 92.44 361 PRO A C 1
ATOM 2916 O O . PRO A 1 361 ? -21.339 4.926 -0.095 1.00 92.44 361 PRO A O 1
ATOM 2919 N N . GLY A 1 362 ? -22.934 3.475 0.510 1.00 88.88 362 GLY A N 1
ATOM 2920 C CA . GLY A 1 362 ? -22.058 2.304 0.477 1.00 88.88 362 GLY A CA 1
ATOM 2921 C C . GLY A 1 362 ? -21.120 2.162 1.678 1.00 88.88 362 GLY A C 1
ATOM 2922 O O . GLY A 1 362 ? -20.268 1.278 1.640 1.00 88.88 362 GLY A O 1
ATOM 2923 N N . TYR A 1 363 ? -21.285 2.955 2.745 1.00 92.06 363 TYR A N 1
ATOM 2924 C CA . TYR A 1 363 ? -20.531 2.785 3.995 1.00 92.06 363 TYR A CA 1
ATOM 2925 C C . TYR A 1 363 ? -20.677 1.369 4.576 1.00 92.06 363 TYR A C 1
ATOM 2927 O O . TYR A 1 363 ? -19.687 0.762 4.977 1.00 92.06 363 TYR A O 1
ATOM 2935 N N . SER A 1 364 ? -21.873 0.778 4.475 1.00 90.44 364 SER A N 1
ATOM 2936 C CA . SER A 1 364 ? -22.142 -0.610 4.879 1.00 90.44 364 SER A CA 1
ATOM 2937 C C . SER A 1 364 ? -21.284 -1.662 4.173 1.00 90.44 364 SER A C 1
ATOM 2939 O O . SER A 1 364 ? -21.019 -2.710 4.750 1.00 90.44 364 SER A O 1
ATOM 2941 N N . LYS A 1 365 ? -20.769 -1.381 2.967 1.00 90.38 365 LYS A N 1
ATOM 2942 C CA . LYS A 1 365 ? -19.905 -2.315 2.222 1.00 90.38 365 LYS A CA 1
ATOM 2943 C C . LYS A 1 365 ? -18.510 -2.473 2.831 1.00 90.38 365 LYS A C 1
ATOM 2945 O O . LYS A 1 365 ? -17.780 -3.368 2.419 1.00 90.38 365 LYS A O 1
ATOM 2950 N N . ARG A 1 366 ? -18.120 -1.592 3.758 1.00 89.69 366 ARG A N 1
ATOM 2951 C CA . ARG A 1 366 ? -16.832 -1.670 4.463 1.00 89.69 366 ARG A CA 1
ATOM 2952 C C . ARG A 1 366 ? -16.818 -2.786 5.505 1.00 89.69 366 ARG A C 1
ATOM 2954 O O . ARG A 1 366 ? -15.759 -3.328 5.798 1.00 89.69 366 ARG A O 1
ATOM 2961 N N . PHE A 1 367 ? -17.990 -3.149 6.022 1.00 90.81 367 PHE A N 1
ATOM 2962 C CA . PHE A 1 367 ? -18.135 -4.147 7.070 1.00 90.81 367 PHE A CA 1
ATOM 2963 C C . PHE A 1 367 ? -18.409 -5.528 6.479 1.00 90.81 367 PHE A C 1
ATOM 2965 O O . PHE A 1 367 ? -19.059 -5.689 5.447 1.00 90.81 367 PHE A O 1
ATOM 2972 N N . ASN A 1 368 ? -17.902 -6.546 7.161 1.00 90.25 368 ASN A N 1
ATOM 2973 C CA . ASN A 1 368 ? -18.043 -7.947 6.782 1.00 90.25 368 ASN A CA 1
ATOM 2974 C C . ASN A 1 368 ? -18.272 -8.804 8.040 1.00 90.25 368 ASN A C 1
ATOM 2976 O O . ASN A 1 368 ? -18.263 -8.294 9.161 1.00 90.25 368 ASN A O 1
ATOM 2980 N N . SER A 1 369 ? -18.442 -10.117 7.871 1.00 88.81 369 SER A N 1
ATOM 2981 C CA . SER A 1 369 ? -18.723 -11.032 8.986 1.00 88.81 369 SER A CA 1
ATOM 2982 C C . SER A 1 369 ? -17.632 -11.053 10.062 1.00 88.81 369 SER A C 1
ATOM 2984 O O . SER A 1 369 ? -17.924 -11.374 11.208 1.00 88.81 369 SER A O 1
ATOM 2986 N N . GLN A 1 370 ? -16.382 -10.714 9.724 1.00 89.50 370 GLN A N 1
ATOM 2987 C CA . GLN A 1 370 ? -15.297 -10.626 10.704 1.00 89.50 370 GLN A CA 1
ATOM 2988 C C . GLN A 1 370 ? -15.524 -9.468 11.682 1.00 89.50 370 GLN A C 1
ATOM 2990 O O . GLN A 1 370 ? -15.317 -9.651 12.875 1.00 89.50 370 GLN A O 1
ATOM 2995 N N . HIS A 1 371 ? -16.020 -8.322 11.206 1.00 91.56 371 HIS A N 1
ATOM 2996 C CA . HIS A 1 371 ? -16.340 -7.175 12.062 1.00 91.56 371 HIS A CA 1
ATOM 2997 C C . HIS A 1 371 ? -17.470 -7.500 13.046 1.00 91.56 371 HIS A C 1
ATOM 2999 O O . HIS A 1 371 ? -17.387 -7.147 14.219 1.00 91.56 371 HIS A O 1
ATOM 3005 N N . LEU A 1 372 ? -18.501 -8.222 12.588 1.00 90.44 372 LEU A N 1
ATOM 3006 C CA . LEU A 1 372 ? -19.598 -8.659 13.456 1.00 90.44 372 LEU A CA 1
ATOM 3007 C C . LEU A 1 372 ? -19.117 -9.662 14.515 1.00 90.44 372 LEU A C 1
ATOM 3009 O O . LEU A 1 372 ? -19.428 -9.496 15.689 1.00 90.44 372 LEU A O 1
ATOM 3013 N N . ARG A 1 373 ? -18.309 -10.659 14.128 1.00 89.25 373 ARG A N 1
ATOM 3014 C CA . ARG A 1 373 ? -17.703 -11.601 15.090 1.00 89.25 373 ARG A CA 1
ATOM 3015 C C . ARG A 1 373 ? -16.844 -10.880 16.119 1.00 89.25 373 ARG A C 1
ATOM 3017 O O . ARG A 1 373 ? -16.984 -11.129 17.305 1.00 89.25 373 ARG A O 1
ATOM 3024 N N . GLN A 1 374 ? -16.023 -9.936 15.673 1.00 90.75 374 GLN A N 1
ATOM 3025 C CA . GLN A 1 374 ? -15.186 -9.136 16.557 1.00 90.75 374 GLN A CA 1
ATOM 3026 C C . GLN A 1 374 ? -16.012 -8.328 17.570 1.00 90.75 374 GLN A C 1
ATOM 3028 O O . GLN A 1 374 ? -15.624 -8.237 18.732 1.00 90.75 374 GLN A O 1
ATOM 3033 N N . ALA A 1 375 ? -17.153 -7.760 17.164 1.00 91.31 375 ALA A N 1
ATOM 3034 C CA . ALA A 1 375 ? -18.060 -7.081 18.090 1.00 91.31 375 ALA A CA 1
ATOM 3035 C C . ALA A 1 375 ? -18.600 -8.045 19.163 1.00 91.31 375 ALA A C 1
ATOM 3037 O O . ALA A 1 375 ? -18.595 -7.709 20.346 1.00 91.31 375 ALA A O 1
ATOM 3038 N N . LEU A 1 376 ? -18.989 -9.262 18.771 1.00 89.69 376 LEU A N 1
ATOM 3039 C CA . LEU A 1 376 ? -19.479 -10.295 19.691 1.00 89.69 376 LEU A CA 1
ATOM 3040 C C . LEU A 1 376 ? -18.398 -10.792 20.655 1.00 89.69 376 LEU A C 1
ATOM 3042 O O . LEU A 1 376 ? -18.649 -10.857 21.858 1.00 89.69 376 LEU A O 1
ATOM 3046 N N . ASP A 1 377 ? -17.196 -11.077 20.150 1.00 89.69 377 ASP A N 1
ATOM 3047 C CA . ASP A 1 377 ? -16.047 -11.518 20.952 1.00 89.69 377 ASP A CA 1
ATOM 3048 C C . ASP A 1 377 ? -15.685 -10.475 22.021 1.00 89.69 377 ASP A C 1
ATOM 3050 O O . ASP A 1 377 ? -15.381 -10.810 23.167 1.00 89.69 377 ASP A O 1
ATOM 3054 N N . ASN A 1 378 ? -15.790 -9.193 21.662 1.00 89.88 378 ASN A N 1
ATOM 3055 C CA . ASN A 1 378 ? -15.570 -8.068 22.565 1.00 89.88 378 ASN A CA 1
ATOM 3056 C C . ASN A 1 378 ? -16.783 -7.735 23.456 1.00 89.88 378 ASN A C 1
ATOM 3058 O O . ASN A 1 378 ? -16.687 -6.832 24.287 1.00 89.88 378 ASN A O 1
ATOM 3062 N N . LYS A 1 379 ? -17.916 -8.439 23.305 1.00 90.31 379 LYS A N 1
ATOM 3063 C CA . LYS A 1 379 ? -19.198 -8.158 23.983 1.00 90.31 379 LYS A CA 1
ATOM 3064 C C . LYS A 1 379 ? -19.726 -6.735 23.740 1.00 90.31 379 LYS A C 1
ATOM 3066 O O . LYS A 1 379 ? -20.405 -6.157 24.587 1.00 90.31 379 LYS A O 1
ATOM 3071 N N . ASP A 1 380 ? -19.430 -6.174 22.573 1.00 91.25 380 ASP A N 1
ATOM 3072 C CA . ASP A 1 380 ? -19.858 -4.844 22.152 1.00 91.25 380 ASP A CA 1
ATOM 3073 C C . ASP A 1 380 ? -21.267 -4.900 21.543 1.00 91.25 380 ASP A C 1
ATOM 3075 O O . ASP A 1 380 ? -21.463 -5.062 20.331 1.00 91.25 380 ASP A O 1
ATOM 3079 N N . LEU A 1 381 ? -22.276 -4.805 22.412 1.00 89.75 381 LEU A N 1
ATOM 3080 C CA . LEU A 1 381 ? -23.682 -4.858 22.012 1.00 89.75 381 LEU A CA 1
ATOM 3081 C C . LEU A 1 381 ? -24.095 -3.669 21.138 1.00 89.75 381 LEU A C 1
ATOM 3083 O O . LEU A 1 381 ? -24.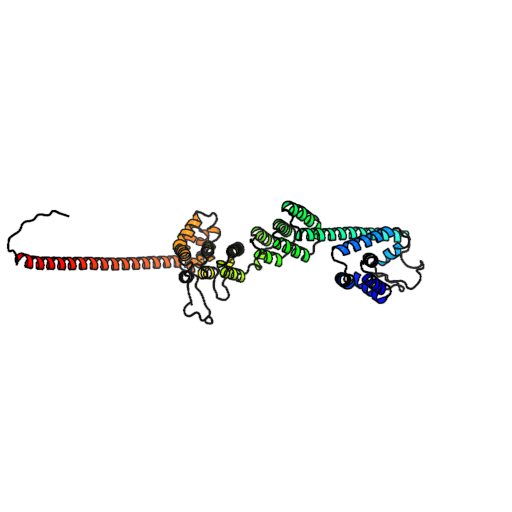893 -3.850 20.221 1.00 89.75 381 LEU A O 1
ATOM 3087 N N . GLN A 1 382 ? -23.540 -2.475 21.376 1.00 91.44 382 GLN A N 1
ATOM 3088 C CA . GLN A 1 382 ? -23.894 -1.281 20.603 1.00 91.44 382 GLN A CA 1
ATOM 3089 C C . GLN A 1 382 ? -23.403 -1.396 19.158 1.00 91.44 382 GLN A C 1
ATOM 3091 O O . GLN A 1 382 ? -24.171 -1.143 18.227 1.00 91.44 382 GLN A O 1
ATOM 3096 N N . LEU A 1 383 ? -22.159 -1.847 18.954 1.00 92.50 383 LEU A N 1
ATOM 3097 C CA . LEU A 1 383 ? -21.644 -2.125 17.614 1.00 92.50 383 LEU A CA 1
ATOM 3098 C C . LEU A 1 383 ? -22.417 -3.264 16.944 1.00 92.50 383 LEU A C 1
ATOM 3100 O O . LEU A 1 383 ? -22.771 -3.158 15.771 1.00 92.50 383 LEU A O 1
ATOM 3104 N N . THR A 1 384 ? -22.714 -4.334 17.689 1.00 91.69 384 THR A N 1
ATOM 3105 C CA . THR A 1 384 ? -23.494 -5.475 17.183 1.00 91.69 384 THR A CA 1
ATOM 3106 C C . THR A 1 384 ? -24.860 -5.022 16.658 1.00 91.69 384 THR A C 1
ATOM 3108 O O . THR A 1 384 ? -25.244 -5.384 15.543 1.00 91.69 384 THR A O 1
ATOM 3111 N N . ASP A 1 385 ? -25.568 -4.182 17.417 1.00 91.00 385 ASP A N 1
ATOM 3112 C CA . ASP A 1 385 ? -26.881 -3.650 17.044 1.00 91.00 385 ASP A CA 1
ATOM 3113 C C . ASP A 1 385 ? -26.811 -2.739 15.815 1.00 91.00 385 ASP A C 1
ATOM 3115 O O . ASP A 1 385 ? -27.631 -2.870 14.902 1.00 91.00 385 ASP A O 1
ATOM 3119 N N . LEU A 1 386 ? -25.808 -1.858 15.744 1.00 93.12 386 LEU A N 1
ATOM 3120 C CA . LEU A 1 386 ? -25.588 -0.998 14.580 1.00 93.12 386 LEU A CA 1
ATOM 3121 C C . LEU A 1 386 ? -25.306 -1.809 13.313 1.00 93.12 386 LEU A C 1
ATOM 3123 O O . LEU A 1 386 ? -25.920 -1.557 12.271 1.00 93.12 386 LEU A O 1
ATOM 3127 N N . LEU A 1 387 ? -24.422 -2.806 13.397 1.00 92.19 387 LEU A N 1
ATOM 3128 C CA . LEU A 1 387 ? -24.095 -3.667 12.263 1.00 92.19 387 LEU A CA 1
ATOM 3129 C C . LEU A 1 387 ? -25.312 -4.480 11.812 1.00 92.19 387 LEU A C 1
ATOM 3131 O O . LEU A 1 387 ? -25.583 -4.527 10.616 1.00 92.19 387 LEU A O 1
ATOM 3135 N N . CYS A 1 388 ? -26.096 -5.052 12.728 1.00 90.31 388 CYS A N 1
ATOM 3136 C CA . CYS A 1 388 ? -27.312 -5.784 12.360 1.00 90.31 388 CYS A CA 1
ATOM 3137 C C . CYS A 1 388 ? -28.378 -4.869 11.731 1.00 90.31 388 CYS A C 1
ATOM 3139 O O . CYS A 1 388 ? -29.059 -5.275 10.791 1.00 90.31 388 CYS A O 1
ATOM 3141 N N . LYS A 1 389 ? -28.505 -3.624 12.211 1.00 92.44 389 LYS A N 1
ATOM 3142 C CA . LYS A 1 389 ? -29.473 -2.638 11.706 1.00 92.44 389 LYS A CA 1
ATOM 3143 C C . LYS A 1 389 ? -29.150 -2.166 10.287 1.00 92.44 389 LYS A C 1
ATOM 3145 O O . LYS A 1 389 ? -30.049 -2.099 9.452 1.00 92.44 389 LYS A O 1
ATOM 3150 N N . TYR A 1 390 ? -27.892 -1.816 10.012 1.00 92.50 390 TYR A N 1
ATOM 3151 C CA . TYR A 1 390 ? -27.490 -1.210 8.733 1.00 92.50 390 TYR A CA 1
ATOM 3152 C C . TYR A 1 390 ? -26.844 -2.198 7.745 1.00 92.50 390 TYR A C 1
ATOM 3154 O O . TYR A 1 390 ? -26.726 -1.887 6.557 1.00 92.50 390 TYR A O 1
ATOM 3162 N N . CYS A 1 391 ? -26.458 -3.393 8.200 1.00 90.94 391 CYS A N 1
ATOM 3163 C CA . CYS A 1 391 ? -25.889 -4.473 7.387 1.00 90.94 391 CYS A CA 1
ATOM 3164 C C . CYS A 1 391 ? -26.657 -5.798 7.615 1.00 90.94 391 CYS A C 1
ATOM 3166 O O . CYS A 1 391 ? -26.080 -6.756 8.135 1.00 90.94 391 CYS A O 1
ATOM 3168 N N . PRO A 1 392 ? -27.940 -5.897 7.211 1.00 84.69 392 PRO A N 1
ATOM 3169 C CA . PRO A 1 392 ? -28.814 -7.029 7.553 1.00 84.69 392 PRO A CA 1
ATOM 3170 C C . PRO A 1 392 ? -28.262 -8.393 7.112 1.00 84.69 392 PRO A C 1
ATOM 3172 O O . PRO A 1 392 ? -28.342 -9.354 7.868 1.00 84.69 392 PRO A O 1
ATOM 3175 N N . ASN A 1 393 ? -27.582 -8.452 5.961 1.00 86.50 393 ASN A N 1
ATOM 3176 C CA . ASN A 1 393 ? -26.954 -9.678 5.449 1.00 86.50 393 ASN A CA 1
ATOM 3177 C C . ASN A 1 393 ? -25.914 -10.288 6.412 1.00 86.50 393 ASN A C 1
ATOM 3179 O O . ASN A 1 393 ? -25.597 -11.470 6.306 1.00 86.50 393 ASN A O 1
ATOM 3183 N N . LEU A 1 394 ? -25.326 -9.486 7.310 1.00 86.06 394 LEU A N 1
ATOM 3184 C CA . LEU A 1 394 ? -24.396 -9.985 8.325 1.00 86.06 394 LEU A CA 1
ATOM 3185 C C . LEU A 1 394 ? -25.150 -10.646 9.484 1.00 86.06 394 LEU A C 1
ATOM 3187 O O . LEU A 1 394 ? -24.677 -11.652 10.008 1.00 86.06 394 LEU A O 1
ATOM 3191 N N . GLY A 1 395 ? -26.327 -10.130 9.848 1.00 75.06 395 GLY A N 1
ATOM 3192 C CA . GLY A 1 395 ? -27.178 -10.704 10.894 1.00 75.06 395 GLY A CA 1
ATOM 3193 C C . GLY A 1 395 ? -27.653 -12.120 10.562 1.00 75.06 395 GLY A C 1
ATOM 3194 O O . GLY A 1 395 ? -27.669 -12.977 11.439 1.00 75.06 395 GLY A O 1
ATOM 3195 N N . ASP A 1 396 ? -27.922 -12.401 9.285 1.00 78.06 396 ASP A N 1
ATOM 3196 C CA . ASP A 1 396 ? -28.321 -13.737 8.811 1.00 78.06 396 ASP A CA 1
ATOM 3197 C C . ASP A 1 396 ? -27.213 -14.794 8.974 1.00 78.06 396 ASP A C 1
ATOM 3199 O O . ASP A 1 396 ? -27.477 -15.994 8.930 1.00 78.06 396 ASP A O 1
ATOM 3203 N N . SER A 1 397 ? -25.960 -14.361 9.164 1.00 79.12 397 SER A N 1
ATOM 3204 C CA . SER A 1 397 ? -24.813 -15.255 9.364 1.00 79.12 397 SER A CA 1
ATOM 3205 C C . SER A 1 397 ? -24.596 -15.681 10.822 1.00 79.12 397 SER A C 1
ATOM 3207 O O . SER A 1 397 ? -23.681 -16.462 11.090 1.00 79.12 397 SER A O 1
ATOM 3209 N N . LEU A 1 398 ? -25.412 -15.177 11.755 1.00 82.56 398 LEU A N 1
ATOM 3210 C CA . LEU A 1 398 ? -25.324 -15.498 13.179 1.00 82.56 398 LEU A CA 1
ATOM 3211 C C . LEU A 1 398 ? -25.856 -16.905 13.467 1.00 82.56 398 LEU A C 1
ATOM 3213 O O . LEU A 1 398 ? -26.938 -17.286 13.019 1.00 82.56 398 LEU A O 1
ATOM 3217 N N . SER A 1 399 ? -25.111 -17.671 14.260 1.00 84.81 399 SER A N 1
ATOM 3218 C CA . SER A 1 399 ? -25.557 -18.981 14.732 1.00 84.81 399 SER A CA 1
ATOM 3219 C C . SER A 1 399 ? -26.603 -18.847 15.844 1.00 84.81 399 SER A C 1
ATOM 3221 O O . SER A 1 399 ? -26.727 -17.806 16.495 1.00 84.81 399 SER A O 1
ATOM 3223 N N . GLU A 1 400 ? -27.338 -19.927 16.133 1.00 83.19 400 GLU A N 1
ATOM 3224 C CA . GLU A 1 400 ? -28.234 -19.945 17.298 1.00 83.19 400 GLU A CA 1
ATOM 3225 C C . GLU A 1 400 ? -27.487 -19.665 18.611 1.00 83.19 400 GLU A C 1
ATOM 3227 O O . GLU A 1 400 ? -28.039 -19.015 19.500 1.00 83.19 400 GLU A O 1
ATOM 3232 N N . ALA A 1 401 ? -26.230 -20.107 18.722 1.00 84.12 401 ALA A N 1
ATOM 3233 C CA . ALA A 1 401 ? -25.386 -19.838 19.880 1.00 84.12 401 ALA A CA 1
ATOM 3234 C C . ALA A 1 401 ? -25.069 -18.340 20.016 1.00 84.12 401 ALA A C 1
ATOM 3236 O O . ALA A 1 401 ? -25.170 -17.800 21.117 1.00 84.12 401 ALA A O 1
ATOM 3237 N N . ASP A 1 402 ? -24.776 -17.650 18.909 1.00 84.06 402 ASP A N 1
ATOM 3238 C CA . ASP A 1 402 ? -24.523 -16.203 18.910 1.00 84.06 402 ASP A CA 1
ATOM 3239 C C . ASP A 1 402 ? -25.773 -15.431 19.347 1.00 84.06 402 ASP A C 1
ATOM 3241 O O . ASP A 1 402 ? -25.706 -14.552 20.206 1.00 84.06 402 ASP A O 1
ATOM 3245 N N . LEU A 1 403 ? -26.946 -15.805 18.826 1.00 83.19 403 LEU A N 1
ATOM 3246 C CA . LEU A 1 403 ? -28.224 -15.194 19.205 1.00 83.19 403 LEU A CA 1
ATOM 3247 C C . LEU A 1 403 ? -28.558 -15.416 20.687 1.00 83.19 403 LEU A C 1
ATOM 3249 O O . LEU A 1 403 ? -29.094 -14.519 21.343 1.00 83.19 403 LEU A O 1
ATOM 3253 N N . GLN A 1 404 ? -28.254 -16.599 21.227 1.00 83.19 404 GLN A N 1
ATOM 3254 C CA . GLN A 1 404 ? -28.384 -16.875 22.658 1.00 83.19 404 GLN A CA 1
ATOM 3255 C C . GLN A 1 404 ? -27.395 -16.043 23.483 1.00 83.19 404 GLN A C 1
ATOM 3257 O O . GLN A 1 404 ? -27.800 -15.450 24.483 1.00 83.19 404 GLN A O 1
ATOM 3262 N N . GLY A 1 405 ? -26.142 -15.929 23.035 1.00 82.94 405 GLY A N 1
ATOM 3263 C CA . GLY A 1 405 ? -25.120 -15.086 23.655 1.00 82.94 405 GLY A CA 1
ATOM 3264 C C . GLY A 1 405 ? -25.534 -13.615 23.712 1.00 82.94 405 GLY A C 1
ATOM 3265 O O . GLY A 1 405 ? -25.493 -13.010 24.779 1.00 82.94 405 GLY A O 1
ATOM 3266 N N . ILE A 1 406 ? -26.043 -13.059 22.608 1.00 84.88 406 ILE A N 1
ATOM 3267 C CA . ILE A 1 406 ? -26.566 -11.684 22.553 1.00 84.88 406 ILE A CA 1
ATOM 3268 C C . ILE A 1 406 ? -27.729 -11.503 23.537 1.00 84.88 406 ILE A C 1
ATOM 3270 O O . ILE A 1 406 ? -27.772 -10.513 24.266 1.00 84.88 406 ILE A O 1
ATOM 3274 N N . LYS A 1 407 ? -28.679 -12.449 23.592 1.00 84.94 407 LYS A N 1
ATOM 3275 C CA . LYS A 1 407 ? -29.801 -12.389 24.549 1.00 84.94 407 LYS A CA 1
ATOM 3276 C C . LYS A 1 407 ? -29.313 -12.394 25.997 1.00 84.94 407 LYS A C 1
ATOM 3278 O O . LYS A 1 407 ? -29.832 -11.631 26.809 1.00 84.94 407 LYS A O 1
ATOM 3283 N N . GLN A 1 408 ? -28.327 -13.231 26.306 1.00 85.62 408 GLN A N 1
ATOM 3284 C CA . GLN A 1 408 ? -27.735 -13.318 27.636 1.00 85.62 408 GLN A CA 1
ATOM 3285 C C . GLN A 1 408 ? -27.000 -12.023 28.008 1.00 85.62 408 GLN A C 1
ATOM 3287 O O . GLN A 1 408 ? -27.252 -11.472 29.076 1.00 85.62 408 GLN A O 1
ATOM 3292 N N . LEU A 1 409 ? -26.184 -11.476 27.105 1.00 83.12 409 LEU A N 1
ATOM 3293 C CA . LEU A 1 409 ? -25.488 -10.204 27.316 1.00 83.12 409 LEU A CA 1
ATOM 3294 C C . LEU A 1 409 ? -26.466 -9.039 27.528 1.00 83.12 409 LEU A C 1
ATOM 3296 O O . LEU A 1 409 ? -26.258 -8.227 28.425 1.00 83.12 409 LEU A O 1
ATOM 3300 N N . ARG A 1 410 ? -27.572 -8.974 26.770 1.00 84.50 410 ARG A N 1
ATOM 3301 C CA . ARG A 1 410 ? -28.620 -7.959 26.994 1.00 84.50 410 ARG A CA 1
ATOM 3302 C C . ARG A 1 410 ? -29.258 -8.086 28.373 1.00 84.50 410 ARG A C 1
ATOM 3304 O O . ARG A 1 410 ? -29.568 -7.076 28.998 1.00 84.50 410 ARG A O 1
ATOM 3311 N N . LYS A 1 411 ? -29.476 -9.317 28.839 1.00 84.38 411 LYS A N 1
ATOM 3312 C CA . LYS A 1 411 ? -30.020 -9.572 30.173 1.00 84.38 411 LYS A CA 1
ATOM 3313 C C . LYS A 1 411 ? -29.049 -9.090 31.255 1.00 84.38 411 LYS A C 1
ATOM 3315 O O . LYS A 1 411 ? -29.465 -8.370 32.155 1.00 84.38 411 LYS A O 1
ATOM 3320 N N . GLU A 1 412 ? -27.763 -9.405 31.118 1.00 83.19 412 GLU A N 1
ATOM 3321 C CA . GLU A 1 412 ? -26.703 -8.936 32.022 1.00 83.19 412 GLU A CA 1
ATOM 3322 C C . GLU A 1 412 ? -26.582 -7.402 32.030 1.00 83.19 412 GLU A C 1
ATOM 3324 O O . GLU A 1 412 ? -26.438 -6.794 33.092 1.00 83.19 412 GLU A O 1
ATOM 3329 N N . GLU A 1 413 ? -26.690 -6.751 30.869 1.00 80.50 413 GLU A N 1
ATOM 3330 C CA . GLU A 1 413 ? -26.654 -5.289 30.762 1.00 80.50 413 GLU A CA 1
ATOM 3331 C C . GLU A 1 413 ? -27.874 -4.639 31.433 1.00 80.50 413 GLU A C 1
ATOM 3333 O O . GLU A 1 413 ? -27.725 -3.677 32.191 1.00 80.50 413 GLU A O 1
ATOM 3338 N N . GLN A 1 414 ? -29.073 -5.196 31.231 1.00 78.69 414 GLN A N 1
ATOM 3339 C CA . GLN A 1 414 ? -30.295 -4.744 31.902 1.00 78.69 414 GLN A CA 1
ATOM 3340 C C . GLN A 1 414 ? -30.223 -4.925 33.424 1.00 78.69 414 GLN A C 1
ATOM 3342 O O . GLN A 1 414 ? -30.614 -4.023 34.166 1.00 78.69 414 GLN A O 1
ATOM 3347 N N . GLU A 1 415 ? -29.695 -6.054 33.900 1.00 79.88 415 GLU A N 1
ATOM 3348 C CA . GLU A 1 415 ? -29.493 -6.319 35.328 1.00 79.88 415 GLU A CA 1
ATOM 3349 C C . GLU A 1 415 ? -28.451 -5.365 35.937 1.00 79.88 415 GLU A C 1
ATOM 3351 O O . GLU A 1 415 ? -28.677 -4.801 37.010 1.00 79.88 415 GLU A O 1
ATOM 3356 N N . SER A 1 416 ? -27.353 -5.095 35.225 1.00 76.38 416 SER A N 1
ATOM 3357 C CA . SER A 1 416 ? -26.324 -4.122 35.618 1.00 76.38 416 SER A CA 1
ATOM 3358 C C . SER A 1 416 ? -26.865 -2.689 35.686 1.00 76.38 416 SER A C 1
ATOM 3360 O O . SER A 1 416 ? -26.620 -1.970 36.659 1.00 76.38 416 SER A O 1
ATOM 3362 N N . LEU A 1 417 ? -27.652 -2.272 34.689 1.00 70.50 417 LEU A N 1
ATOM 3363 C CA . LEU A 1 417 ? -28.336 -0.977 34.672 1.00 70.50 417 LEU A CA 1
ATOM 3364 C C . LEU A 1 417 ? -29.348 -0.865 35.816 1.00 70.50 417 LEU A C 1
ATOM 3366 O O . LEU A 1 417 ? -29.381 0.163 36.491 1.00 70.50 417 LEU A O 1
ATOM 3370 N N . GLY A 1 418 ? -30.123 -1.919 36.080 1.00 67.69 418 GLY A N 1
ATOM 3371 C CA . GLY A 1 418 ? -31.050 -1.984 37.211 1.00 67.69 418 GLY A CA 1
ATOM 3372 C C . GLY A 1 418 ? -30.338 -1.874 38.563 1.00 67.69 418 GLY A C 1
ATOM 3373 O O . GLY A 1 418 ? -30.774 -1.113 39.430 1.00 67.69 418 GLY A O 1
ATOM 3374 N N . GLY A 1 419 ? -29.199 -2.554 38.720 1.00 66.50 419 GLY A N 1
ATOM 3375 C CA . GLY A 1 419 ? -28.349 -2.473 39.910 1.00 66.50 419 GLY A CA 1
ATOM 3376 C C . GLY A 1 419 ? -27.743 -1.083 40.115 1.00 66.50 419 GLY A C 1
ATOM 3377 O O . GLY A 1 419 ? -27.841 -0.522 41.207 1.00 66.50 419 GLY A O 1
ATOM 3378 N N . LYS A 1 420 ? -27.200 -0.467 39.054 1.00 66.00 420 LYS A N 1
ATOM 3379 C CA . LYS A 1 420 ? -26.699 0.918 39.096 1.00 66.00 420 LYS A CA 1
ATOM 3380 C C . LYS A 1 420 ? -27.817 1.905 39.420 1.00 66.00 420 LYS A C 1
ATOM 3382 O O . LYS A 1 420 ? -27.625 2.769 40.267 1.00 66.00 420 LYS A O 1
ATOM 3387 N N . GLN A 1 421 ? -28.997 1.765 38.813 1.00 62.06 421 GLN A N 1
ATOM 3388 C CA . GLN A 1 421 ? -30.154 2.612 39.116 1.00 62.06 421 GLN A CA 1
ATOM 3389 C C . GLN A 1 421 ? -30.589 2.480 40.577 1.00 62.06 421 GLN A C 1
ATOM 3391 O O . GLN A 1 421 ? -30.845 3.497 41.214 1.00 62.06 421 GLN A O 1
ATOM 3396 N N . GLN A 1 422 ? -30.627 1.267 41.140 1.00 64.00 422 GLN A N 1
ATOM 3397 C CA . GLN A 1 422 ? -30.909 1.065 42.565 1.00 64.00 422 GLN A CA 1
ATOM 3398 C C . GLN A 1 422 ? -29.837 1.684 43.464 1.00 64.00 422 GLN A C 1
ATOM 3400 O O . GLN A 1 422 ? -30.181 2.320 44.460 1.00 64.00 422 GLN A O 1
ATOM 3405 N N . GLN A 1 423 ? -28.559 1.557 43.103 1.00 67.88 423 GLN A N 1
ATOM 3406 C CA . GLN A 1 423 ? -27.453 2.154 43.848 1.00 67.88 423 GLN A CA 1
ATOM 3407 C C . GLN A 1 423 ? -27.529 3.686 43.835 1.00 67.88 423 GLN A C 1
ATOM 3409 O O . GLN A 1 423 ? -27.467 4.295 44.901 1.00 67.88 423 GLN A O 1
ATOM 3414 N N . PHE A 1 424 ? -27.764 4.298 42.668 1.00 59.81 424 PHE A N 1
ATOM 3415 C CA . PHE A 1 424 ? -27.981 5.742 42.535 1.00 59.81 424 PHE A CA 1
ATOM 3416 C C . PHE A 1 424 ? -29.209 6.215 43.314 1.00 59.81 424 PHE A C 1
ATOM 3418 O O . PHE A 1 424 ? -29.170 7.264 43.956 1.00 59.81 424 PHE A O 1
ATOM 3425 N N . ARG A 1 425 ? -30.295 5.432 43.308 1.00 58.62 425 ARG A N 1
ATOM 3426 C CA . ARG A 1 425 ? -31.491 5.725 44.104 1.00 58.62 425 ARG A CA 1
ATOM 3427 C C . ARG A 1 425 ? -31.172 5.692 45.598 1.00 58.62 425 ARG A C 1
ATOM 3429 O O . ARG A 1 425 ? -31.578 6.593 46.321 1.00 58.62 425 ARG A O 1
ATOM 3436 N N . GLY A 1 426 ? -30.415 4.694 46.049 1.00 63.78 426 GLY A N 1
ATOM 3437 C CA . GLY A 1 426 ? -29.976 4.559 47.438 1.00 63.78 426 GLY A CA 1
ATOM 3438 C C . GLY A 1 426 ? -29.059 5.695 47.892 1.00 63.78 426 GLY A C 1
ATOM 3439 O O . GLY A 1 426 ? -29.261 6.238 48.974 1.00 63.78 426 GLY A O 1
ATOM 3440 N N . THR A 1 427 ? -28.093 6.106 47.064 1.00 66.50 427 THR A N 1
ATOM 3441 C CA . THR A 1 427 ? -27.235 7.266 47.359 1.00 66.50 427 THR A CA 1
ATOM 3442 C C . THR A 1 427 ? -28.026 8.568 47.352 1.00 66.50 427 THR A C 1
ATOM 3444 O O . THR A 1 427 ? -27.832 9.390 48.236 1.00 66.50 427 THR A O 1
ATOM 3447 N N . PHE A 1 428 ? -28.968 8.736 46.420 1.00 70.31 428 PHE A N 1
ATOM 3448 C CA . PHE A 1 428 ? -29.833 9.914 46.372 1.00 70.31 428 PHE A CA 1
ATOM 3449 C C . PHE A 1 428 ? -30.717 10.029 47.619 1.00 70.31 428 PHE A C 1
ATOM 3451 O O . PHE A 1 428 ? -30.827 11.110 48.190 1.00 70.31 428 PHE A O 1
ATOM 3458 N N . PHE A 1 429 ? -31.319 8.924 48.075 1.00 67.19 429 PHE A N 1
ATOM 3459 C CA . PHE A 1 429 ? -32.110 8.924 49.307 1.00 67.19 429 PHE A CA 1
ATOM 3460 C C . PHE A 1 429 ? -31.249 9.197 50.544 1.00 67.19 429 PHE A C 1
ATOM 3462 O O . PHE A 1 429 ? -31.640 10.030 51.351 1.00 67.19 429 PHE A O 1
ATOM 3469 N N . LYS A 1 430 ? -30.044 8.617 50.643 1.00 70.94 430 LYS A N 1
ATOM 3470 C CA . LYS A 1 430 ? -29.102 8.945 51.727 1.00 70.94 430 LYS A CA 1
ATOM 3471 C C . LYS A 1 430 ? -28.720 10.425 51.749 1.00 70.94 430 LYS A C 1
ATOM 3473 O O . LYS A 1 430 ? -28.812 11.049 52.797 1.00 70.94 430 LYS A O 1
ATOM 3478 N N . SER A 1 431 ? -28.358 11.004 50.604 1.00 66.12 431 SER A N 1
ATOM 3479 C CA . SER A 1 431 ? -28.026 12.432 50.523 1.00 66.12 431 SER A CA 1
ATOM 3480 C C . SER A 1 431 ? -29.231 13.326 50.825 1.00 66.12 431 SER A C 1
ATOM 3482 O O . SER A 1 431 ? -29.074 14.393 51.408 1.00 66.12 431 SER A O 1
ATOM 3484 N N . LYS A 1 432 ? -30.448 12.900 50.467 1.00 70.69 432 LYS A N 1
ATOM 3485 C CA . LYS A 1 432 ? -31.680 13.614 50.823 1.00 70.69 432 LYS A CA 1
ATOM 3486 C C . LYS A 1 432 ? -31.932 13.593 52.334 1.00 70.69 432 LYS A C 1
ATOM 3488 O O . LYS A 1 432 ? -32.269 14.636 52.892 1.00 70.69 432 LYS A O 1
ATOM 3493 N N . ASP A 1 433 ? -31.756 12.441 52.974 1.00 72.06 433 ASP A N 1
ATOM 3494 C CA . ASP A 1 433 ? -31.930 12.282 54.420 1.00 72.06 433 ASP A CA 1
ATOM 3495 C C . ASP A 1 433 ? -30.854 13.066 55.195 1.00 72.06 433 ASP A C 1
ATOM 3497 O O . ASP A 1 433 ? -31.167 13.732 56.181 1.00 72.06 433 ASP A O 1
ATOM 3501 N N . GLU A 1 434 ? -29.606 13.085 54.713 1.00 71.56 434 GLU A N 1
ATOM 3502 C CA . GLU A 1 434 ? -28.519 13.906 55.272 1.00 71.56 434 GLU A CA 1
ATOM 3503 C C . GLU A 1 434 ? -28.820 15.406 55.173 1.00 71.56 434 GLU A C 1
ATOM 3505 O O . GLU A 1 434 ? -28.680 16.125 56.159 1.00 71.56 434 GLU A O 1
ATOM 3510 N N . VAL A 1 435 ? -29.305 15.886 54.022 1.00 67.00 435 VAL A N 1
ATOM 3511 C CA . VAL A 1 435 ? -29.696 17.297 53.858 1.00 67.00 435 VAL A CA 1
ATOM 3512 C C . VAL A 1 435 ? -30.859 17.660 54.779 1.00 67.00 435 VAL A C 1
ATOM 3514 O O . VAL A 1 435 ? -30.822 18.714 55.403 1.00 67.00 435 VAL A O 1
ATOM 3517 N N . GLN A 1 436 ? -31.871 16.798 54.912 1.00 68.94 436 GLN A N 1
ATOM 3518 C CA . GLN A 1 436 ? -32.990 17.040 55.830 1.00 68.94 436 GLN A CA 1
ATOM 3519 C C . GLN A 1 436 ? -32.551 17.048 57.298 1.00 68.94 436 GLN A C 1
ATOM 3521 O O . GLN A 1 436 ? -33.046 17.861 58.076 1.00 68.94 436 GLN A O 1
ATOM 3526 N N . THR A 1 437 ? -31.609 16.181 57.668 1.00 72.00 437 THR A N 1
ATOM 3527 C CA . THR A 1 437 ? -31.067 16.118 59.030 1.00 72.00 437 THR A CA 1
ATOM 3528 C C . THR A 1 437 ? -30.225 17.353 59.345 1.00 72.00 437 THR A C 1
ATOM 3530 O O . THR A 1 437 ? -30.402 17.947 60.404 1.00 72.00 437 THR A O 1
ATOM 3533 N N . ASN A 1 438 ? -29.378 17.794 58.411 1.00 71.38 438 ASN A N 1
ATOM 3534 C CA . ASN A 1 438 ? -28.586 19.015 58.569 1.00 71.38 438 ASN A CA 1
ATOM 3535 C C . ASN A 1 438 ? -29.481 20.257 58.666 1.00 71.38 438 ASN A C 1
ATOM 3537 O O . ASN A 1 438 ? -29.267 21.083 59.544 1.00 71.38 438 ASN A O 1
ATOM 3541 N N . PHE A 1 439 ? -30.536 20.347 57.848 1.00 62.88 439 PHE A N 1
ATOM 3542 C CA . PHE A 1 439 ? -31.503 21.447 57.938 1.00 62.88 439 PHE A CA 1
ATOM 3543 C C . PHE A 1 439 ? -32.239 21.459 59.283 1.00 62.88 439 PHE A C 1
ATOM 3545 O O . PHE A 1 439 ? -32.479 22.521 59.846 1.00 62.88 439 PHE A O 1
ATOM 3552 N N . ALA A 1 440 ? -32.597 20.286 59.816 1.00 65.81 440 ALA A N 1
ATOM 3553 C CA . ALA A 1 440 ? -33.228 20.181 61.129 1.00 65.81 440 ALA A CA 1
ATOM 3554 C C . ALA A 1 440 ? -32.272 20.601 62.260 1.00 65.81 440 ALA A C 1
ATOM 3556 O O . ALA A 1 440 ? -32.694 21.295 63.181 1.00 65.81 440 ALA A O 1
ATOM 3557 N N . GLN A 1 441 ? -30.992 20.229 62.166 1.00 69.12 441 GLN A N 1
ATOM 3558 C CA . GLN A 1 441 ? -29.961 20.604 63.137 1.00 69.12 441 GLN A CA 1
ATOM 3559 C C . GLN A 1 441 ? -29.618 22.097 63.090 1.00 69.12 441 GLN A C 1
ATOM 3561 O O . GLN A 1 441 ? -29.486 22.712 64.145 1.00 69.12 441 GLN A O 1
ATOM 3566 N N . GLU A 1 442 ? -29.524 22.694 61.899 1.00 65.06 442 GLU A N 1
ATOM 3567 C CA . GLU A 1 442 ? -29.330 24.141 61.733 1.00 65.06 442 GLU A CA 1
ATOM 3568 C C . GLU A 1 442 ? -30.532 24.922 62.273 1.00 65.06 442 GLU A C 1
ATOM 3570 O O . GLU A 1 442 ? -30.358 25.875 63.026 1.00 65.06 442 GLU A O 1
ATOM 3575 N N . PHE A 1 443 ? -31.760 24.468 62.005 1.00 64.81 443 PHE A N 1
ATOM 3576 C CA . PHE A 1 443 ? -32.965 25.103 62.546 1.00 64.81 443 PHE A CA 1
ATOM 3577 C C . PHE A 1 443 ? -33.043 24.996 64.080 1.00 64.81 443 PHE A C 1
ATOM 3579 O O . PHE A 1 443 ? -33.499 25.916 64.763 1.00 64.81 443 PHE A O 1
ATOM 3586 N N . GLU A 1 444 ? -32.584 23.883 64.654 1.00 66.00 444 GLU A N 1
ATOM 3587 C CA . GLU A 1 444 ? -32.504 23.689 66.105 1.00 66.00 444 GLU A CA 1
ATOM 3588 C C . GLU A 1 444 ? -31.376 24.524 66.743 1.00 66.00 444 GLU A C 1
ATOM 3590 O O . GLU A 1 444 ? -31.539 25.051 67.847 1.00 66.00 444 GLU A O 1
ATOM 3595 N N . GLN A 1 445 ? -30.256 24.721 66.040 1.00 64.69 445 GLN A N 1
ATOM 3596 C CA . GLN A 1 445 ? -29.206 25.655 66.448 1.00 64.69 445 GLN A CA 1
ATOM 3597 C C . GLN A 1 445 ? -29.699 27.101 66.410 1.00 64.69 445 GLN A C 1
ATOM 3599 O O . GLN A 1 445 ? -29.623 27.767 67.440 1.00 64.69 445 GLN A O 1
ATOM 3604 N N . ASP A 1 446 ? -30.281 27.552 65.300 1.00 60.59 446 ASP A N 1
ATOM 3605 C CA . ASP A 1 446 ? -30.780 28.920 65.132 1.00 60.59 446 ASP A CA 1
ATOM 3606 C C . ASP A 1 446 ? -31.883 29.256 66.142 1.00 60.59 446 ASP A C 1
ATOM 3608 O O . ASP A 1 446 ? -31.896 30.340 66.730 1.00 60.59 446 ASP A O 1
ATOM 3612 N N . THR A 1 447 ? -32.788 28.313 66.424 1.00 59.50 447 THR A N 1
ATOM 3613 C CA . THR A 1 447 ? -33.823 28.503 67.455 1.00 59.50 447 THR A CA 1
ATOM 3614 C C . THR A 1 447 ? -33.253 28.536 68.872 1.00 59.50 447 THR A C 1
ATOM 3616 O O . THR A 1 447 ? -33.768 29.276 69.714 1.00 59.50 447 THR A O 1
ATOM 3619 N N . ASN A 1 448 ? -32.183 27.790 69.157 1.00 61.56 448 ASN A N 1
ATOM 3620 C CA . ASN A 1 448 ? -31.481 27.893 70.434 1.00 61.56 448 ASN A CA 1
ATOM 3621 C C . ASN A 1 448 ? -30.690 29.201 70.542 1.00 61.56 448 ASN A C 1
ATOM 3623 O O . ASN A 1 448 ? -30.751 29.836 71.590 1.00 61.56 448 ASN A O 1
ATOM 3627 N N . THR A 1 449 ? -30.042 29.663 69.467 1.00 59.78 449 THR A N 1
ATOM 3628 C CA . THR A 1 449 ? -29.342 30.957 69.431 1.00 59.78 449 THR A CA 1
ATOM 3629 C C . THR A 1 449 ? -30.318 32.122 69.607 1.00 59.78 449 THR A C 1
ATOM 3631 O O . THR A 1 449 ? -30.062 33.014 70.411 1.00 59.78 449 THR A O 1
ATOM 3634 N N . LEU A 1 450 ? -31.488 32.084 68.957 1.00 54.09 450 LEU A N 1
ATOM 3635 C CA . LEU A 1 450 ? -32.561 33.069 69.147 1.00 54.09 450 LEU A CA 1
ATOM 3636 C C . LEU A 1 450 ? -33.102 33.082 70.582 1.00 54.09 450 LEU A C 1
ATOM 3638 O O . LEU A 1 450 ? -33.372 34.155 71.119 1.00 54.09 450 LEU A O 1
ATOM 3642 N N . LYS A 1 451 ? -33.219 31.918 71.235 1.00 57.25 451 LYS A N 1
ATOM 3643 C CA . LYS A 1 451 ? -33.584 31.843 72.660 1.00 57.25 451 LYS A CA 1
ATOM 3644 C C . LYS A 1 451 ? -32.506 32.440 73.561 1.00 57.25 451 LYS A C 1
ATOM 3646 O O . LYS A 1 451 ? -32.856 33.108 74.526 1.00 57.25 451 LYS A O 1
ATOM 3651 N N . THR A 1 452 ? -31.223 32.237 73.260 1.00 56.94 452 THR A N 1
ATOM 3652 C CA . THR A 1 452 ? -30.120 32.846 74.021 1.00 56.94 452 THR A CA 1
ATOM 3653 C C . THR A 1 452 ? -30.099 34.366 73.847 1.00 56.94 452 THR A C 1
ATOM 3655 O O . THR A 1 452 ? -30.056 35.089 74.836 1.00 56.94 452 THR A O 1
ATOM 3658 N N . VAL A 1 453 ? -30.256 34.859 72.615 1.00 54.97 453 VAL A N 1
ATOM 3659 C CA . VAL A 1 453 ? -30.306 36.301 72.315 1.00 54.97 453 VAL A CA 1
ATOM 3660 C C . VAL A 1 453 ? -31.543 36.967 72.933 1.00 54.97 453 VAL A C 1
ATOM 3662 O O . VAL A 1 453 ? -31.436 38.065 73.467 1.00 54.97 453 VAL A O 1
ATOM 3665 N N . MET A 1 454 ? -32.713 36.314 72.945 1.00 49.38 454 MET A N 1
ATOM 3666 C CA . MET A 1 454 ? -33.900 36.844 73.637 1.00 49.38 454 MET A CA 1
ATOM 3667 C C . MET A 1 454 ? -33.728 36.920 75.162 1.00 49.38 454 MET A C 1
ATOM 3669 O O . MET A 1 454 ? -34.284 37.823 75.783 1.00 49.38 454 MET A O 1
ATOM 3673 N N . VAL A 1 455 ? -32.967 36.006 75.772 1.00 53.34 455 VAL A N 1
ATOM 3674 C CA . VAL A 1 455 ? -32.659 36.055 77.213 1.00 53.34 455 VAL A CA 1
ATOM 3675 C C . VAL A 1 455 ? -31.692 37.202 77.536 1.00 53.34 455 VAL A C 1
ATOM 3677 O O . VAL A 1 455 ? -31.856 37.844 78.571 1.00 53.34 455 VAL A O 1
ATOM 3680 N N . ASP A 1 456 ? -30.768 37.530 76.630 1.00 49.75 456 ASP A N 1
ATOM 3681 C CA . ASP A 1 456 ? -29.843 38.660 76.792 1.00 49.75 456 ASP A CA 1
ATOM 3682 C C . ASP A 1 456 ? -30.502 40.029 76.520 1.00 49.75 456 ASP A C 1
ATOM 3684 O O . ASP A 1 456 ? -30.179 41.012 77.188 1.00 49.75 456 ASP A O 1
ATOM 3688 N N . VAL A 1 457 ? -31.463 40.107 75.588 1.00 49.06 457 VAL A N 1
ATOM 3689 C CA . VAL A 1 457 ? -32.167 41.361 75.237 1.00 49.06 457 VAL A CA 1
ATOM 3690 C C . VAL A 1 457 ? -33.207 41.766 76.291 1.00 49.06 457 VAL A C 1
ATOM 3692 O O . VAL A 1 457 ? -33.381 42.950 76.547 1.00 49.06 457 VAL A O 1
ATOM 3695 N N . ILE A 1 458 ? -33.854 40.816 76.974 1.00 48.97 458 ILE A N 1
ATOM 3696 C CA . ILE A 1 458 ? -34.830 41.130 78.040 1.00 48.97 458 ILE A CA 1
ATOM 3697 C C . ILE A 1 458 ? -34.126 41.492 79.371 1.00 48.97 458 ILE A C 1
ATOM 3699 O O . ILE A 1 458 ? -34.753 42.017 80.290 1.00 48.97 458 ILE A O 1
ATOM 3703 N N . GLY A 1 459 ? -32.812 41.257 79.483 1.00 46.16 459 GLY A N 1
ATOM 3704 C CA . GLY A 1 459 ? -32.016 41.567 80.676 1.00 46.16 459 GLY A CA 1
ATOM 3705 C C . GLY A 1 459 ? -31.439 42.986 80.749 1.00 46.16 459 GLY A C 1
ATOM 3706 O O . GLY A 1 459 ? -30.971 43.369 81.818 1.00 46.16 459 GLY A O 1
ATOM 3707 N N . ASN A 1 460 ? -31.460 43.764 79.660 1.00 45.41 460 ASN A N 1
ATOM 3708 C CA . ASN A 1 460 ? -30.834 45.090 79.590 1.00 45.41 460 ASN A CA 1
ATOM 3709 C C . ASN A 1 460 ? -31.675 46.073 78.756 1.00 45.41 460 ASN A C 1
ATOM 3711 O O . ASN A 1 460 ? -31.362 46.340 77.599 1.00 45.41 460 ASN A O 1
ATOM 3715 N N . GLU A 1 461 ? -32.706 46.665 79.357 1.00 37.62 461 GLU A N 1
ATOM 3716 C CA . GLU A 1 461 ? -33.284 47.926 78.876 1.00 37.62 461 GLU A CA 1
ATOM 3717 C C . GLU A 1 461 ? -33.160 48.993 79.974 1.00 37.62 461 GLU A C 1
ATOM 3719 O O . GLU A 1 461 ? -33.765 48.872 81.039 1.00 37.62 461 GLU A O 1
ATOM 3724 N N . ASP A 1 462 ? -32.381 50.043 79.692 1.00 33.31 462 ASP A N 1
ATOM 3725 C CA . ASP A 1 462 ? -32.466 51.363 80.329 1.00 33.31 462 ASP A CA 1
ATOM 3726 C C . ASP A 1 462 ? -32.777 52.373 79.194 1.00 33.31 462 ASP A C 1
ATOM 3728 O O . ASP A 1 462 ? -32.159 52.278 78.125 1.00 33.31 462 ASP A O 1
ATOM 3732 N N . PRO A 1 463 ? -33.766 53.281 79.319 1.00 43.84 463 PRO A N 1
ATOM 3733 C CA . PRO A 1 463 ? -34.506 53.765 78.160 1.00 43.84 463 PRO A CA 1
ATOM 3734 C C . PRO A 1 463 ? -34.180 55.220 77.814 1.00 43.84 463 PRO A C 1
ATOM 3736 O O . PRO A 1 463 ? -34.854 56.122 78.292 1.00 43.84 463 PRO A O 1
ATOM 3739 N N . THR A 1 464 ? -33.234 55.478 76.913 1.00 34.72 464 THR A N 1
ATOM 3740 C CA . THR A 1 464 ? -33.171 56.760 76.182 1.00 34.72 464 THR A CA 1
ATOM 3741 C C . THR A 1 464 ? -32.285 56.635 74.947 1.00 34.72 464 THR A C 1
ATOM 3743 O O . THR A 1 464 ? -31.069 56.605 75.068 1.00 34.72 464 THR A O 1
ATOM 3746 N N . GLU A 1 465 ? -32.885 56.593 73.761 1.00 34.88 465 GLU A N 1
ATOM 3747 C CA . GLU A 1 465 ? -32.698 57.596 72.700 1.00 34.88 465 GLU A CA 1
ATOM 3748 C C . GLU A 1 465 ? -33.225 57.060 71.367 1.00 34.88 465 GLU A C 1
ATOM 3750 O O . GLU A 1 465 ? -32.757 56.079 70.795 1.00 34.88 465 GLU A O 1
ATOM 3755 N N . SER A 1 466 ? -34.230 57.767 70.866 1.00 38.94 466 SER A N 1
ATOM 3756 C CA . SER A 1 466 ? -34.745 57.668 69.513 1.00 38.94 466 SER A CA 1
ATOM 3757 C C . SER A 1 466 ? -33.686 58.082 68.495 1.00 38.94 466 SER A C 1
ATOM 3759 O O . SER A 1 466 ? -33.188 59.210 68.568 1.00 38.94 466 SER A O 1
ATOM 3761 N N . ARG A 1 467 ? -33.464 57.267 67.462 1.00 36.69 467 ARG A N 1
ATOM 3762 C CA . ARG A 1 467 ? -33.214 57.786 66.113 1.00 36.69 467 ARG A CA 1
ATOM 3763 C C . ARG A 1 467 ? -33.543 56.743 65.055 1.00 36.69 467 ARG A C 1
ATOM 3765 O O . ARG A 1 467 ? -32.979 55.656 65.033 1.00 36.69 467 ARG A O 1
ATOM 3772 N N . ASP A 1 468 ? -34.473 57.142 64.196 1.00 40.84 468 ASP A N 1
ATOM 3773 C CA . ASP A 1 468 ? -34.790 56.537 62.912 1.00 40.84 468 ASP A CA 1
ATOM 3774 C C . ASP A 1 468 ? -33.534 56.172 62.115 1.00 40.84 468 ASP A C 1
ATOM 3776 O O . ASP A 1 468 ? -32.608 56.980 62.023 1.00 40.84 468 ASP A O 1
ATOM 3780 N N . LEU A 1 469 ? -33.572 55.023 61.436 1.00 34.31 469 LEU A N 1
ATOM 3781 C CA . LEU A 1 469 ? -33.257 54.948 60.010 1.00 34.31 469 LEU A CA 1
ATOM 3782 C C . LEU A 1 469 ? -33.793 53.648 59.394 1.00 34.31 469 LEU A C 1
ATOM 3784 O O . LEU A 1 469 ? -33.719 52.556 59.947 1.00 34.31 469 LEU A O 1
ATOM 3788 N N . SER A 1 470 ? -34.384 53.857 58.230 1.00 37.00 470 SER A N 1
ATOM 3789 C CA . SER A 1 470 ? -35.115 52.968 57.343 1.00 37.00 470 SER A CA 1
ATOM 3790 C C . SER A 1 470 ? -34.300 51.821 56.732 1.00 37.00 470 SER A C 1
ATOM 3792 O O . SER A 1 470 ? -33.175 52.035 56.295 1.00 37.00 470 SER A O 1
ATOM 3794 N N . LEU A 1 471 ? -34.966 50.667 56.613 1.00 38.16 471 LEU A N 1
ATOM 3795 C CA . LEU A 1 471 ? -34.899 49.635 55.559 1.00 38.16 471 LEU A CA 1
ATOM 3796 C C . LEU A 1 471 ? -33.746 49.691 54.531 1.00 38.16 471 LEU A C 1
ATOM 3798 O O . LEU A 1 471 ? -33.711 50.587 53.685 1.00 38.16 471 LEU A O 1
ATOM 3802 N N . ALA A 1 472 ? -32.968 48.603 54.492 1.00 35.34 472 ALA A N 1
ATOM 3803 C CA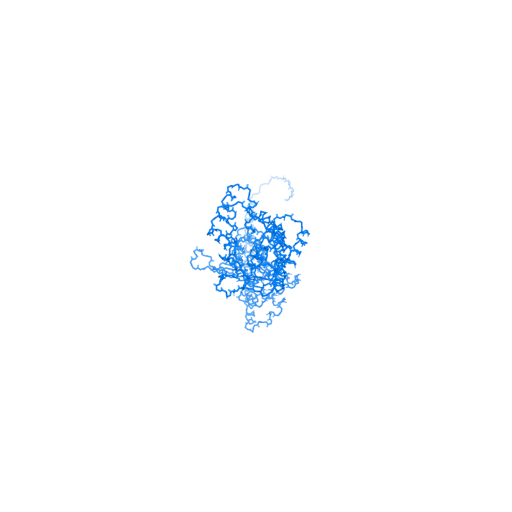 . ALA A 1 472 ? -32.665 47.826 53.283 1.00 35.34 472 ALA A CA 1
ATOM 3804 C C . ALA A 1 472 ? -32.391 46.368 53.675 1.00 35.34 472 ALA A C 1
ATOM 3806 O O . ALA A 1 472 ? -31.506 46.163 54.536 1.00 35.34 472 ALA A O 1
#

Sequence (472 aa):
MYLCAVWLRLNSKDSAGKLLQIYQDKNELKSLVSLLCTNEAAVTTILESHFRISWPKDYQKIISATYEIAIAHLSAPHFDELRVACVPELVNSKQYTVMGGRLYWSIEPIYEKGTINTVQEQSKISVDHFALFYDNCQSYFHRMNTMVLLSEMLHQNLDPEGETGLAEWAIKHNIDRLSEKNKSELLNVAINNKKHKFASFLIERCAGYYPIAFKSLLNSKPLNAELIEQFIKKDTGYLHALKGADLVENLYKANLSEFALDKIKIYLKFKPDLLEYKDACQQTPFLWACAQGNADIVEYLMDLGANIHVKTLLPESYNLQGKEETTARQWAESNSIASKQIIALFDNYYQRMESNFQAIPGYSKRFNSQHLRQALDNKDLQLTDLLCKYCPNLGDSLSEADLQGIKQLRKEEQESLGGKQQQFRGTFFKSKDEVQTNFAQEFEQDTNTLKTVMVDVIGNEDPTESRDLSLA

Organism: NCBI:txid1034943

Radius of gyration: 44.31 Å; chains: 1; bounding box: 86×85×142 Å

Foldseek 3Di:
DLLVLLLVLQPDPQLNVVSVVCVVDPVSVVVLVVCVPVPVPVNVVCCCPRRVQDPPVRVVSSVVVVVVVLVVCVPPPCCLVVLVQQAQDCPPDPQFDDDPRGTDDGPDDDDPDDDDPDPVRSVVVSVVVVCVVVVVVVVVVLVVVLVVLLVCLLPDPDDLVRSLVSLCVSCVVPVVVDDPVRLLVSLQSCLQVVVVNSNLVSLVRDDDDRLVSLVSLLVDPPRDLVSNVSNCVSPVVNLVVLDLVVLLVLLLCVVPDPSSVVSNVSSCVSCVVLLCPQDPQGDHSLLSNLLNLPLVSNLVSLLLLRQQQDFGDGDPVDPPPPRHGQGSLNSNCPDPPRNVSNNVCVVCSLVVNLVCLVPPPCSLVSDDLVSLVSCLVVLPLSSNVSNCVSPVVSVVVDDPVSVVSSVVSVVVVVVVVVVVVVVVVVVVVVVVVVVVVVVVVVVVVVVVVVVVVVVVVVVDDDDDDDDDDDDD

pLDDT: mean 71.35, std 18.85, range [30.58, 95.31]